Protein AF-0000000068967676 (afdb_homodimer)

Structure (mmCIF, N/CA/C/O backbone):
data_AF-0000000068967676-model_v1
#
loop_
_entity.id
_entity.type
_entity.pdbx_description
1 polymer 'Uncharacterized protein'
#
loop_
_atom_site.group_PDB
_atom_site.id
_atom_site.type_symbol
_atom_site.label_atom_id
_atom_site.label_alt_id
_atom_site.label_comp_id
_atom_site.label_asym_id
_atom_site.label_entity_id
_atom_site.label_seq_id
_atom_site.pdbx_PDB_ins_code
_atom_site.Cartn_x
_atom_site.Cartn_y
_atom_site.Cartn_z
_atom_site.occupancy
_atom_site.B_iso_or_equiv
_atom_site.auth_seq_id
_atom_site.auth_comp_id
_atom_site.auth_asym_id
_atom_site.auth_atom_id
_atom_site.pdbx_PDB_model_num
ATOM 1 N N . MET A 1 1 ? -15.344 -3.594 30.984 1 29.64 1 MET A N 1
ATOM 2 C CA . MET A 1 1 ? -14.195 -3.254 30.156 1 29.64 1 MET A CA 1
ATOM 3 C C . MET A 1 1 ? -13.828 -4.414 29.234 1 29.64 1 MET A C 1
ATOM 5 O O . MET A 1 1 ? -13.422 -5.477 29.703 1 29.64 1 MET A O 1
ATOM 9 N N . CYS A 1 2 ? -14.461 -4.602 28.125 1 37.75 2 CYS A N 1
ATOM 10 C CA . CYS A 1 2 ? -14.57 -5.996 27.703 1 37.75 2 CYS A CA 1
ATOM 11 C C . CYS A 1 2 ? -13.203 -6.555 27.312 1 37.75 2 CYS A C 1
ATOM 13 O O . CYS A 1 2 ? -12.438 -5.891 26.609 1 37.75 2 CYS A O 1
ATOM 15 N N . SER A 1 3 ? -12.664 -7.406 28 1 47.31 3 SER A N 1
ATOM 16 C CA . SER A 1 3 ? -11.469 -8.25 27.969 1 47.31 3 SER A CA 1
ATOM 17 C C . SER A 1 3 ? -11.156 -8.688 26.531 1 47.31 3 SER A C 1
ATOM 19 O O . SER A 1 3 ? -9.992 -8.891 26.188 1 47.31 3 SER A O 1
ATOM 21 N N . CYS A 1 4 ? -12.195 -8.594 25.656 1 50.31 4 CYS A N 1
ATOM 22 C CA . CYS A 1 4 ? -12.031 -9.188 24.344 1 50.31 4 CYS A CA 1
ATOM 23 C C . CYS A 1 4 ? -11.305 -8.234 23.406 1 50.31 4 CYS A C 1
ATOM 25 O O . CYS A 1 4 ? -10.445 -8.664 22.625 1 50.31 4 CYS A O 1
ATOM 27 N N . CYS A 1 5 ? -11.586 -6.902 23.5 1 56 5 CYS A N 1
ATOM 28 C CA . CYS A 1 5 ? -10.938 -5.949 22.609 1 56 5 CYS A CA 1
ATOM 29 C C . CYS A 1 5 ? -9.477 -5.742 22.984 1 56 5 CYS A C 1
ATOM 31 O O . CYS A 1 5 ? -8.617 -5.609 22.125 1 56 5 CYS A O 1
ATOM 33 N N . HIS A 1 6 ? -9.195 -5.805 24.328 1 56.28 6 HIS A N 1
ATOM 34 C CA . HIS A 1 6 ? -7.82 -5.691 24.797 1 56.28 6 HIS A CA 1
ATOM 35 C C . HIS A 1 6 ? -6.988 -6.891 24.344 1 56.28 6 HIS A C 1
ATOM 37 O O . HIS A 1 6 ? -5.828 -6.738 23.969 1 56.28 6 HIS A O 1
ATOM 43 N N . GLY A 1 7 ? -7.688 -7.969 24.375 1 54.97 7 GLY A N 1
ATOM 44 C CA . GLY A 1 7 ? -7.012 -9.172 23.922 1 54.97 7 GLY A CA 1
ATOM 45 C C . GLY A 1 7 ? -6.625 -9.117 22.453 1 54.97 7 GLY A C 1
ATOM 46 O O . GLY A 1 7 ? -5.523 -9.523 22.078 1 54.97 7 GLY A O 1
ATOM 47 N N . GLN A 1 8 ? -7.406 -8.461 21.688 1 63.81 8 GLN A N 1
ATOM 48 C CA . GLN A 1 8 ? -7.145 -8.344 20.25 1 63.81 8 GLN A CA 1
ATOM 49 C C . GLN A 1 8 ? -5.957 -7.418 19.984 1 63.81 8 GLN A C 1
ATOM 51 O O . GLN A 1 8 ? -5.109 -7.719 19.141 1 63.81 8 GLN A O 1
ATOM 56 N N . LEU A 1 9 ? -5.938 -6.371 20.75 1 66.12 9 LEU A N 1
ATOM 57 C CA . LEU A 1 9 ? -4.832 -5.43 20.625 1 66.12 9 LEU A CA 1
ATOM 58 C C . LEU A 1 9 ? -3.514 -6.074 21.031 1 66.12 9 LEU A C 1
ATOM 60 O O . LEU A 1 9 ? -2.492 -5.891 20.375 1 66.12 9 LEU A O 1
ATOM 64 N N . VAL A 1 10 ? -3.582 -6.875 22.031 1 62.22 10 VAL A N 1
ATOM 65 C CA . VAL A 1 10 ? -2.389 -7.559 22.516 1 62.22 10 VAL A CA 1
ATOM 66 C C . VAL A 1 10 ? -1.908 -8.57 21.484 1 62.22 10 VAL A C 1
ATOM 68 O O . VAL A 1 10 ? -0.711 -8.656 21.188 1 62.22 10 VAL A O 1
ATOM 71 N N . VAL A 1 11 ? -2.811 -9.172 20.875 1 63.72 11 VAL A N 1
ATOM 72 C CA . VAL A 1 11 ? -2.471 -10.172 19.859 1 63.72 11 VAL A CA 1
ATOM 73 C C . VAL A 1 11 ? -1.82 -9.492 18.656 1 63.72 11 VAL A C 1
ATOM 75 O O . VAL A 1 11 ? -0.822 -9.977 18.125 1 63.72 11 VAL A O 1
ATOM 78 N N . LEU A 1 12 ? -2.324 -8.375 18.359 1 68.19 12 LEU A N 1
ATOM 79 C CA . LEU A 1 12 ? -1.783 -7.648 17.203 1 68.19 12 LEU A CA 1
ATOM 80 C C . LEU A 1 12 ? -0.404 -7.082 17.531 1 68.19 12 LEU A C 1
ATOM 82 O O . LEU A 1 12 ? 0.507 -7.152 16.703 1 68.19 12 LEU A O 1
ATOM 86 N N . LEU A 1 13 ? -0.253 -6.656 18.719 1 65.12 13 LEU A N 1
ATOM 87 C CA . LEU A 1 13 ? 1.022 -6.062 19.109 1 65.12 13 LEU A CA 1
ATOM 88 C C . LEU A 1 13 ? 2.102 -7.133 19.234 1 65.12 13 LEU A C 1
ATOM 90 O O . LEU A 1 13 ? 3.217 -6.961 18.734 1 65.12 13 LEU A O 1
ATOM 94 N N . VAL A 1 14 ? 1.706 -8.227 19.828 1 57.22 14 VAL A N 1
ATOM 95 C CA . VAL A 1 14 ? 2.645 -9.328 20 1 57.22 14 VAL A CA 1
ATOM 96 C C . VAL A 1 14 ? 2.951 -9.969 18.656 1 57.22 14 VAL A C 1
ATOM 98 O O . VAL A 1 14 ? 4.105 -10.289 18.359 1 57.22 14 VAL A O 1
ATOM 101 N N . GLY A 1 15 ? 1.917 -10.023 17.906 1 61.25 15 GLY A N 1
ATOM 102 C CA . GLY A 1 15 ? 2.104 -10.586 16.578 1 61.25 15 GLY A CA 1
ATOM 103 C C . GLY A 1 15 ? 3.023 -9.758 15.711 1 61.25 15 GLY A C 1
ATOM 104 O O . GLY A 1 15 ? 3.895 -10.297 15.023 1 61.25 15 GLY A O 1
ATOM 105 N N . CYS A 1 16 ? 2.77 -8.539 15.82 1 65.88 16 CYS A N 1
ATOM 106 C CA . CYS A 1 16 ? 3.635 -7.621 15.078 1 65.88 16 CYS A CA 1
ATOM 107 C C . CYS A 1 16 ? 5.082 -7.746 15.547 1 65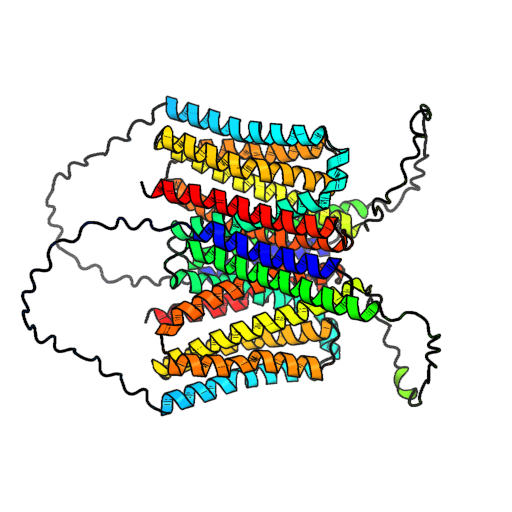.88 16 CYS A C 1
ATOM 109 O O . CYS A 1 16 ? 6 -7.754 14.727 1 65.88 16 CYS A O 1
ATOM 111 N N . ALA A 1 17 ? 5.297 -7.957 16.812 1 58.62 17 ALA A N 1
ATOM 112 C CA . ALA A 1 17 ? 6.641 -8.109 17.375 1 58.62 17 ALA A CA 1
ATOM 113 C C . ALA A 1 17 ? 7.285 -9.414 16.922 1 58.62 17 ALA A C 1
ATOM 115 O O . ALA A 1 17 ? 8.477 -9.445 16.594 1 58.62 17 ALA A O 1
ATOM 116 N N . VAL A 1 18 ? 6.535 -10.391 16.766 1 53.53 18 VAL A N 1
ATOM 117 C CA . VAL A 1 18 ? 7.023 -11.703 16.359 1 53.53 18 VAL A CA 1
ATOM 118 C C . VAL A 1 18 ? 7.426 -11.672 14.883 1 53.53 18 VAL A C 1
ATOM 120 O O . VAL A 1 18 ? 8.469 -12.203 14.508 1 53.53 18 VAL A O 1
ATOM 123 N N . VAL A 1 19 ? 6.594 -11.07 14.148 1 59.91 19 VAL A N 1
ATOM 124 C CA . VAL A 1 19 ? 6.879 -10.984 12.719 1 59.91 19 VAL A CA 1
ATOM 125 C C . VAL A 1 19 ? 8.211 -10.273 12.5 1 59.91 19 VAL A C 1
ATOM 127 O O . VAL A 1 19 ? 9.016 -10.695 11.664 1 59.91 19 VAL A O 1
ATOM 130 N N . PHE A 1 20 ? 8.461 -9.375 13.273 1 59.19 20 PHE A N 1
ATOM 131 C CA . PHE A 1 20 ? 9.68 -8.594 13.125 1 59.19 20 PHE A CA 1
ATOM 132 C C . PHE A 1 20 ? 10.875 -9.336 13.711 1 59.19 20 PHE A C 1
ATOM 134 O O . PHE A 1 20 ? 12.008 -9.172 13.25 1 59.19 20 PHE A O 1
ATOM 141 N N . GLN A 1 21 ? 10.75 -10.18 14.664 1 49.47 21 GLN A N 1
ATOM 142 C CA . GLN A 1 21 ? 11.82 -10.969 15.266 1 49.47 21 GLN A CA 1
ATOM 143 C C . GLN A 1 21 ? 12.242 -12.117 14.352 1 49.47 21 GLN A C 1
ATOM 145 O O . GLN A 1 21 ? 13.43 -12.406 14.219 1 49.47 21 GLN A O 1
ATOM 150 N N . ILE A 1 22 ? 11.352 -12.797 13.875 1 48.44 22 ILE A N 1
ATOM 151 C CA . ILE A 1 22 ? 11.633 -13.93 13 1 48.44 22 ILE A CA 1
ATOM 152 C C . ILE A 1 22 ? 12.461 -13.469 11.805 1 48.44 22 ILE A C 1
ATOM 154 O O . ILE A 1 22 ? 13.391 -14.164 11.375 1 48.44 22 ILE A O 1
ATOM 158 N N . SER A 1 23 ? 12.18 -12.383 11.281 1 48.25 23 SER A N 1
ATOM 159 C CA . SER A 1 23 ? 12.805 -11.93 10.039 1 48.25 23 SER A CA 1
ATOM 160 C C . SER A 1 23 ? 14.195 -11.352 10.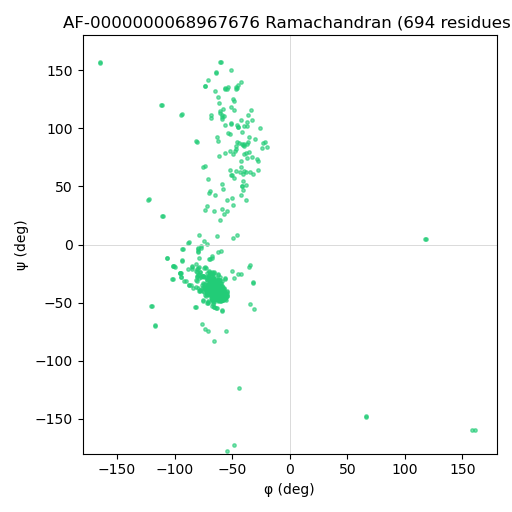297 1 48.25 23 SER A C 1
ATOM 162 O O . SER A 1 23 ? 15.023 -11.281 9.391 1 48.25 23 SER A O 1
ATOM 164 N N . GLY A 1 24 ? 14.445 -10.859 11.438 1 44.97 24 GLY A N 1
ATOM 165 C CA . GLY A 1 24 ? 15.719 -10.258 11.805 1 44.97 24 GLY A CA 1
ATOM 166 C C . GLY A 1 24 ? 16.766 -11.273 12.195 1 44.97 24 GLY A C 1
ATOM 167 O O . GLY A 1 24 ? 17.938 -10.922 12.422 1 44.97 24 GLY A O 1
ATOM 168 N N . ALA A 1 25 ? 16.438 -12.453 12.484 1 34.88 25 ALA A N 1
ATOM 169 C CA . ALA A 1 25 ? 17.469 -13.336 13.039 1 34.88 25 ALA A CA 1
ATOM 170 C C . ALA A 1 25 ? 18.438 -13.797 11.961 1 34.88 25 ALA A C 1
ATOM 172 O O . ALA A 1 25 ? 19.031 -14.875 12.062 1 34.88 25 ALA A O 1
ATOM 173 N N . SER A 1 26 ? 18.328 -13.383 10.789 1 35.59 26 SER A N 1
ATOM 174 C CA . SER A 1 26 ? 19.422 -13.891 9.977 1 35.59 26 SER A CA 1
ATOM 175 C C . SER A 1 26 ? 20.766 -13.406 10.508 1 35.59 26 SER A C 1
ATOM 177 O O . SER A 1 26 ? 21.094 -12.219 10.406 1 35.59 26 SER A O 1
ATOM 179 N N . GLN A 1 27 ? 21.203 -13.984 11.562 1 29.64 27 GLN A N 1
ATOM 180 C CA . GLN A 1 27 ? 22.516 -13.781 12.172 1 29.64 27 GLN A CA 1
ATOM 181 C C . GLN A 1 27 ? 23.641 -14 11.164 1 29.64 27 GLN A C 1
ATOM 183 O O . GLN A 1 27 ? 23.656 -15.023 10.469 1 29.64 27 GLN A O 1
ATOM 188 N N . CYS A 1 28 ? 24.172 -12.992 10.539 1 31.25 28 CYS A N 1
ATOM 189 C CA . CYS A 1 28 ? 25.5 -13.039 9.93 1 31.25 28 CYS A CA 1
ATOM 190 C C . CYS A 1 28 ? 26.484 -13.812 10.805 1 31.25 28 CYS A C 1
ATOM 192 O O . CYS A 1 28 ? 26.719 -13.438 11.953 1 31.25 28 CYS A O 1
ATOM 194 N N . HIS A 1 29 ? 26.391 -15.109 10.758 1 29.28 29 HIS A N 1
ATOM 195 C CA . HIS A 1 29 ? 27.5 -15.812 11.383 1 29.28 29 HIS A CA 1
ATOM 196 C C . HIS A 1 29 ? 28.844 -15.305 10.844 1 29.28 29 HIS A C 1
ATOM 198 O O . HIS A 1 29 ? 29.172 -15.531 9.68 1 29.28 29 HIS A O 1
ATOM 204 N N . GLY A 1 30 ? 29.188 -14.102 11.055 1 25.86 30 GLY A N 1
ATOM 205 C CA . GLY A 1 30 ? 30.531 -13.617 10.789 1 25.86 30 GLY A CA 1
ATOM 206 C C . GLY A 1 30 ? 31.609 -14.547 11.305 1 25.86 30 GLY A C 1
ATOM 207 O O . GLY A 1 30 ? 31.578 -14.961 12.469 1 25.86 30 GLY A O 1
ATOM 208 N N . HIS A 1 31 ? 32 -15.531 10.453 1 27.39 31 HIS A N 1
ATOM 209 C CA . HIS A 1 31 ? 33.188 -16.344 10.688 1 27.39 31 HIS A CA 1
ATOM 210 C C . HIS A 1 31 ? 34.344 -15.508 11.242 1 27.39 31 HIS A C 1
ATOM 212 O O . HIS A 1 31 ? 34.656 -14.445 10.703 1 27.39 31 HIS A O 1
ATOM 218 N N . HIS A 1 32 ? 34.5 -15.656 12.531 1 25.17 32 HIS A N 1
ATOM 219 C CA . HIS A 1 32 ? 35.594 -15.109 13.336 1 25.17 32 HIS A CA 1
ATOM 220 C C . HIS A 1 32 ? 36.938 -15.609 12.844 1 25.17 32 HIS A C 1
ATOM 222 O O . HIS A 1 32 ? 37.281 -16.781 12.992 1 25.17 32 HIS A O 1
ATOM 228 N N . GLY A 1 33 ? 37.281 -15.484 11.484 1 21.83 33 GLY A N 1
ATOM 229 C CA . GLY A 1 33 ? 38.625 -15.891 11.078 1 21.83 33 GLY A CA 1
ATOM 230 C C . GLY A 1 33 ? 39.719 -15.391 12.023 1 21.83 33 GLY A C 1
ATOM 231 O O . GLY A 1 33 ? 39.5 -14.398 12.727 1 21.83 33 GLY A O 1
ATOM 232 N N . HIS A 1 34 ? 40.625 -16.312 12.273 1 24.91 34 HIS A N 1
ATOM 233 C CA . HIS A 1 34 ? 41.781 -16.453 13.141 1 24.91 34 HIS A CA 1
ATOM 234 C C . HIS A 1 34 ? 42.75 -15.289 12.938 1 24.91 34 HIS A C 1
ATOM 236 O O . HIS A 1 34 ? 42.781 -14.68 11.867 1 24.91 34 HIS A O 1
ATOM 242 N N . GLY A 1 35 ? 43.25 -14.75 14.094 1 21.53 35 GLY A N 1
ATOM 243 C CA . GLY A 1 35 ? 44 -13.641 14.664 1 21.53 35 GLY A CA 1
ATOM 244 C C . GLY A 1 35 ? 45.438 -13.586 14.195 1 21.53 35 GLY A C 1
ATOM 245 O O . GLY A 1 35 ? 46.25 -14.375 14.633 1 21.53 35 GLY A O 1
ATOM 246 N N . CYS A 1 36 ? 45.656 -13.836 12.797 1 22.09 36 CYS A N 1
ATOM 247 C CA . CYS A 1 36 ? 47.094 -13.891 12.547 1 22.09 36 CYS A CA 1
ATOM 248 C C . CYS A 1 36 ? 47.812 -12.688 13.172 1 22.09 36 CYS A C 1
ATOM 250 O O . CYS A 1 36 ? 47.219 -11.617 13.312 1 22.09 36 CYS A O 1
ATOM 252 N N . GLY A 1 37 ? 48.781 -13.023 13.977 1 22.28 37 GLY A N 1
ATOM 253 C CA . GLY A 1 37 ? 49.688 -12.336 14.906 1 22.28 37 GLY A CA 1
ATOM 254 C C . GLY A 1 37 ? 50.5 -11.258 14.242 1 22.28 37 GLY A C 1
ATOM 255 O O . GLY A 1 37 ? 51.719 -11.195 14.438 1 22.28 37 GLY A O 1
ATOM 256 N N . GLY A 1 38 ? 49.938 -10.695 13.133 1 20.38 38 GLY A N 1
ATOM 257 C CA . GLY A 1 38 ? 50.969 -9.914 12.453 1 20.38 38 GLY A CA 1
ATOM 258 C C . GLY A 1 38 ? 51.625 -8.891 13.352 1 20.38 38 GLY A C 1
ATOM 259 O O . GLY A 1 38 ? 51.062 -8.508 14.383 1 20.38 38 GLY A O 1
ATOM 260 N N . HIS A 1 39 ? 53 -8.938 13.203 1 25.23 39 HIS A N 1
ATOM 261 C CA . HIS A 1 39 ? 54.094 -8.18 13.773 1 25.23 39 HIS A CA 1
ATOM 262 C C . HIS A 1 39 ? 53.844 -6.676 13.688 1 25.23 39 HIS A C 1
ATOM 264 O O . HIS A 1 39 ? 53.219 -6.203 12.734 1 25.23 39 HIS A O 1
ATOM 270 N N . GLY A 1 40 ? 53.719 -6.07 14.859 1 21.62 40 GLY A N 1
ATOM 271 C CA . GLY A 1 40 ? 53.312 -4.777 15.398 1 21.62 40 GLY A CA 1
ATOM 272 C C . GLY A 1 40 ? 54.188 -3.635 14.875 1 21.62 40 GLY A C 1
ATOM 273 O O . GLY A 1 40 ? 54.094 -2.51 15.375 1 21.62 40 GLY A O 1
ATOM 274 N N . GLY A 1 41 ? 54.906 -3.887 13.633 1 23.62 41 GLY A N 1
ATOM 275 C CA . GLY A 1 41 ? 55.844 -2.787 13.633 1 23.62 41 GLY A CA 1
ATOM 276 C C . GLY A 1 41 ? 55.188 -1.424 13.672 1 23.62 41 GLY A C 1
ATOM 277 O O . GLY A 1 41 ? 54.094 -1.242 13.125 1 23.62 41 GLY A O 1
ATOM 278 N N . HIS A 1 42 ? 55.375 -0.78 14.766 1 24.39 42 HIS A N 1
ATOM 279 C CA . HIS A 1 42 ? 54.844 0.469 15.32 1 24.39 42 HIS A CA 1
ATOM 280 C C . HIS A 1 42 ? 55.156 1.645 14.391 1 24.39 42 HIS A C 1
ATOM 282 O O . HIS A 1 42 ? 54.969 2.803 14.781 1 24.39 42 HIS A O 1
ATOM 288 N N . ASP A 1 43 ? 55.25 1.412 13.023 1 24.78 43 ASP A N 1
ATOM 289 C CA . ASP A 1 43 ? 55.75 2.691 12.539 1 24.78 43 ASP A CA 1
ATOM 290 C C . ASP A 1 43 ? 54.781 3.828 12.859 1 24.78 43 ASP A C 1
ATOM 292 O O . ASP A 1 43 ? 53.562 3.652 12.789 1 24.78 43 ASP A O 1
ATOM 296 N N . HIS A 1 44 ? 55.25 4.688 13.734 1 25.73 44 HIS A N 1
ATOM 297 C CA . HIS A 1 44 ? 54.656 5.918 14.273 1 25.73 44 HIS A CA 1
ATOM 298 C C . HIS A 1 44 ? 54.25 6.863 13.156 1 25.73 44 HIS A C 1
ATOM 300 O O . HIS A 1 44 ? 55.094 7.566 12.586 1 25.73 44 HIS A O 1
ATOM 306 N N . SER A 1 45 ? 53.719 6.34 12.023 1 26.66 45 SER A N 1
ATOM 307 C CA . SER A 1 45 ? 53.469 7.484 11.148 1 26.66 45 SER A CA 1
ATOM 308 C C . SER A 1 45 ? 52.531 8.484 11.805 1 26.66 45 SER A C 1
ATOM 310 O O . SER A 1 45 ? 51.562 8.094 12.461 1 26.66 45 SER A O 1
ATOM 312 N N . HIS A 1 46 ? 53.094 9.609 12.195 1 28.58 46 HIS A N 1
ATOM 313 C CA . HIS A 1 46 ? 52.406 10.812 12.656 1 28.58 46 HIS A CA 1
ATOM 314 C C . HIS A 1 46 ? 51.25 11.172 11.734 1 28.58 46 HIS A C 1
ATOM 316 O O . HIS A 1 46 ? 51.469 11.484 10.555 1 28.58 46 HIS A O 1
ATOM 322 N N . GLY A 1 47 ? 50.281 10.273 11.68 1 28.27 47 GLY A N 1
ATOM 323 C CA . GLY A 1 47 ? 49.094 10.68 10.922 1 28.27 47 GLY A CA 1
ATOM 324 C C . GLY A 1 47 ? 48.531 12.023 11.359 1 28.27 47 GLY A C 1
ATOM 325 O O . GLY A 1 47 ? 48.188 12.203 12.523 1 28.27 47 GLY A O 1
ATOM 326 N N . HIS A 1 48 ? 49.188 13.078 10.844 1 31.39 48 HIS A N 1
ATOM 327 C CA . HIS A 1 48 ? 48.531 14.375 11.008 1 31.39 48 HIS A CA 1
ATOM 328 C C . HIS A 1 48 ? 47.031 14.266 10.766 1 31.39 48 HIS A C 1
ATOM 330 O O . HIS A 1 48 ? 46.594 13.75 9.727 1 31.39 48 HIS A O 1
ATOM 336 N N . ASP A 1 49 ? 46.344 13.922 11.82 1 32.28 49 ASP A N 1
ATOM 337 C CA . ASP A 1 49 ? 44.906 14.031 11.875 1 32.28 49 ASP A CA 1
ATOM 338 C C . ASP A 1 49 ? 44.406 15.352 11.281 1 32.28 49 ASP A C 1
ATOM 340 O O . ASP A 1 49 ? 44.75 16.422 11.797 1 32.28 49 ASP A O 1
ATOM 344 N N . HIS A 1 50 ? 44.656 15.539 10.023 1 33.81 50 HIS A N 1
ATOM 345 C CA . HIS A 1 50 ? 43.906 16.672 9.531 1 33.81 50 HIS A CA 1
ATOM 346 C C . HIS A 1 50 ? 42.469 16.656 10.07 1 33.81 50 HIS A C 1
ATOM 348 O O . HIS A 1 50 ? 41.656 15.82 9.672 1 33.81 50 HIS A O 1
ATOM 354 N N . VAL A 1 51 ? 42.312 16.938 11.336 1 34.5 51 VAL A N 1
ATOM 355 C CA . VAL A 1 51 ? 41 17.297 11.844 1 34.5 51 VAL A CA 1
ATOM 356 C C . VAL A 1 51 ? 40.312 18.203 10.828 1 34.5 51 VAL A C 1
ATOM 358 O O . VAL A 1 51 ? 40.812 19.266 10.461 1 34.5 51 VAL A O 1
ATOM 361 N N . VAL A 1 52 ? 39.688 17.672 9.906 1 36.72 52 VAL A N 1
ATOM 362 C CA . VAL A 1 52 ? 38.75 18.5 9.164 1 36.72 52 VAL A CA 1
ATOM 363 C C . VAL A 1 52 ? 38.094 19.484 10.117 1 36.72 52 VAL A C 1
ATOM 365 O O . VAL A 1 52 ? 37.531 19.094 11.148 1 36.72 52 VAL A O 1
ATOM 368 N N . PRO A 1 53 ? 38.562 20.641 10.297 1 36.72 53 PRO A N 1
ATOM 369 C CA . PRO A 1 53 ? 37.875 21.594 11.18 1 36.72 53 PRO A CA 1
ATOM 370 C C . PRO A 1 53 ? 36.375 21.406 11.156 1 36.72 53 PRO A C 1
ATOM 372 O O . PRO A 1 53 ? 35.812 21.062 10.117 1 36.72 53 PRO A O 1
ATOM 375 N N . GLU A 1 54 ? 35.75 20.875 12.188 1 40.88 54 GLU A N 1
ATOM 376 C CA . GLU A 1 54 ? 34.312 21.062 12.344 1 40.88 54 GLU A CA 1
ATOM 377 C C . GLU A 1 54 ? 33.875 22.359 11.695 1 40.88 54 GLU A C 1
ATOM 379 O O . GLU A 1 54 ? 34.281 23.453 12.117 1 40.88 54 GLU A O 1
ATOM 384 N N . LYS A 1 55 ? 33.844 22.484 10.484 1 44.38 55 LYS A N 1
ATOM 385 C CA . LYS A 1 55 ? 33.312 23.703 9.898 1 44.38 55 LYS A CA 1
ATOM 386 C C . LYS A 1 55 ? 32.344 24.391 10.859 1 44.38 55 LYS A C 1
ATOM 388 O O . LYS A 1 55 ? 31.359 23.797 11.289 1 44.38 55 LYS A O 1
ATOM 393 N N . GLN A 1 56 ? 32.688 25.156 11.789 1 49.53 56 GLN A N 1
ATOM 394 C CA . GLN A 1 56 ? 31.938 26.016 12.688 1 49.53 56 GLN A CA 1
ATOM 395 C C . GLN A 1 56 ? 30.562 26.359 12.102 1 49.53 56 GLN A C 1
ATOM 397 O O . GLN A 1 56 ? 30.484 27 11.047 1 49.53 56 GLN A O 1
ATOM 402 N N . GLN A 1 57 ? 29.5 25.594 12.312 1 63.03 57 GLN A N 1
ATOM 403 C CA . GLN A 1 57 ? 28.141 25.891 11.883 1 63.03 57 GLN A CA 1
ATOM 404 C C . GLN A 1 57 ? 27.766 27.34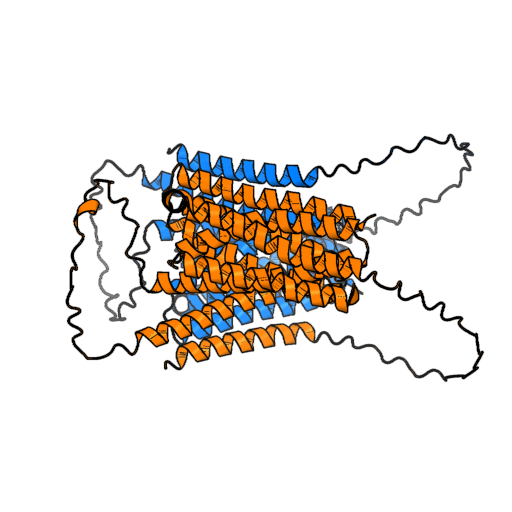4 12.18 1 63.03 57 GLN A C 1
ATOM 406 O O . GLN A 1 57 ? 27.906 27.797 13.312 1 63.03 57 GLN A O 1
ATOM 411 N N . ASP A 1 58 ? 27.797 28.219 11.234 1 78.38 58 ASP A N 1
ATOM 412 C CA . ASP A 1 58 ? 27.375 29.609 11.273 1 78.38 58 ASP A CA 1
ATOM 413 C C . ASP A 1 58 ? 26.047 29.75 12.023 1 78.38 58 ASP A C 1
ATOM 415 O O . ASP A 1 58 ? 25.047 29.141 11.648 1 78.38 58 ASP A O 1
ATOM 419 N N . PRO A 1 59 ? 26.062 30.312 13.273 1 87.19 59 PRO A N 1
ATOM 420 C CA . PRO A 1 59 ? 24.844 30.516 14.062 1 87.19 59 PRO A CA 1
ATOM 421 C C . PRO A 1 59 ? 23.703 31.109 13.234 1 87.19 59 PRO A C 1
ATOM 423 O O . PRO A 1 59 ? 22.531 30.859 13.523 1 87.19 59 PRO A O 1
ATOM 426 N N . LEU A 1 60 ? 24.062 31.766 12.258 1 91.56 60 LEU A N 1
ATOM 427 C CA . LEU A 1 60 ? 23.047 32.344 11.391 1 91.56 60 LEU A CA 1
ATOM 428 C C . LEU A 1 60 ? 22.281 31.281 10.633 1 91.56 60 LEU A C 1
ATOM 430 O O . LEU A 1 60 ? 21.078 31.391 10.422 1 91.56 60 LEU A O 1
ATOM 434 N N . LEU A 1 61 ? 22.922 30.266 10.266 1 93.81 61 LEU A N 1
ATOM 435 C CA . LEU A 1 61 ? 22.266 29.188 9.547 1 93.81 61 LEU A CA 1
ATOM 436 C C . LEU A 1 61 ? 21.281 28.438 10.453 1 93.81 61 LEU A C 1
ATOM 438 O O . LEU A 1 61 ? 20.219 28.016 10.008 1 93.81 61 LEU A O 1
ATOM 442 N N . LYS A 1 62 ? 21.625 28.344 11.711 1 94.38 62 LYS A N 1
ATOM 443 C CA . LYS A 1 62 ? 20.719 27.734 12.68 1 94.38 62 LYS A CA 1
ATOM 444 C C . LYS A 1 62 ? 19.438 28.562 12.828 1 94.38 62 LYS A C 1
ATOM 446 O O . LYS A 1 62 ? 18.344 28 12.891 1 94.38 62 LYS A O 1
ATOM 451 N N . LEU A 1 63 ? 19.656 29.797 12.859 1 94.44 63 LEU A N 1
ATOM 452 C CA . LEU A 1 63 ? 18.516 30.703 12.961 1 94.44 63 LEU A CA 1
ATOM 453 C C . LEU A 1 63 ? 17.625 30.594 11.727 1 94.44 63 LEU A C 1
ATOM 455 O O . LEU A 1 63 ? 16.391 30.562 11.844 1 94.44 63 LEU A O 1
ATOM 459 N N . TYR A 1 64 ? 18.188 30.531 10.586 1 95.31 64 TYR A N 1
ATOM 460 C CA . TYR A 1 64 ? 17.422 30.406 9.352 1 95.31 64 TYR A CA 1
ATOM 461 C C . TYR A 1 64 ? 16.656 29.094 9.328 1 95.31 64 TYR A C 1
ATOM 463 O O . TYR A 1 64 ? 15.523 29.031 8.828 1 95.31 64 TYR A O 1
ATOM 471 N N . ALA A 1 65 ? 17.25 28.094 9.828 1 96.56 65 ALA A N 1
ATOM 472 C CA . ALA A 1 65 ? 16.578 26.797 9.891 1 96.56 65 ALA A CA 1
ATOM 473 C C . ALA A 1 65 ? 15.344 26.859 10.781 1 96.56 65 ALA A C 1
ATOM 475 O O . ALA A 1 65 ? 14.289 26.312 10.422 1 96.56 65 ALA A O 1
ATOM 476 N N . ILE A 1 66 ? 15.5 27.516 11.852 1 96.31 66 ILE A N 1
ATOM 477 C CA . ILE A 1 66 ? 14.391 27.641 12.789 1 96.31 66 ILE A CA 1
ATOM 478 C C . ILE A 1 66 ? 13.289 28.484 12.18 1 96.31 66 ILE A C 1
ATOM 480 O O . ILE A 1 66 ? 12.102 28.172 12.297 1 96.31 66 ILE A O 1
ATOM 484 N N . ILE A 1 67 ? 13.602 29.516 11.555 1 95.56 67 ILE A N 1
ATOM 485 C CA . ILE A 1 67 ? 12.625 30.375 10.883 1 95.56 67 ILE A CA 1
ATOM 486 C C . ILE A 1 67 ? 11.891 29.562 9.812 1 95.56 67 ILE A C 1
ATOM 488 O O . ILE A 1 67 ? 10.664 29.656 9.695 1 95.56 67 ILE A O 1
ATOM 492 N N . ALA A 1 68 ? 12.625 28.812 9.078 1 95.88 68 ALA A N 1
ATOM 493 C CA . ALA A 1 68 ? 12.023 27.953 8.062 1 95.88 68 ALA A CA 1
ATOM 494 C C . ALA A 1 68 ? 11.047 26.969 8.688 1 95.88 68 ALA A C 1
ATOM 496 O O . ALA A 1 68 ? 9.969 26.719 8.148 1 95.88 68 ALA A O 1
ATOM 497 N N . ALA A 1 69 ? 11.453 26.406 9.789 1 95.81 69 ALA A N 1
ATOM 498 C CA . ALA A 1 69 ? 10.625 25.438 10.492 1 95.81 69 ALA A CA 1
ATOM 499 C C . ALA A 1 69 ? 9.297 26.062 10.922 1 95.81 69 ALA A C 1
ATOM 501 O O . ALA A 1 69 ? 8.266 25.375 10.945 1 95.81 69 ALA A O 1
ATOM 502 N N . ILE A 1 70 ? 9.352 27.281 11.227 1 94.06 70 ILE A N 1
ATOM 503 C CA . ILE A 1 70 ? 8.148 27.984 11.664 1 94.06 70 ILE A CA 1
ATOM 504 C C . ILE A 1 70 ? 7.32 28.391 10.453 1 94.06 70 ILE A C 1
ATOM 506 O O . ILE A 1 70 ? 6.086 28.375 10.5 1 94.06 70 ILE A O 1
ATOM 510 N N . THR A 1 71 ? 7.91 28.656 9.383 1 93.5 71 THR A N 1
ATOM 511 C CA . THR A 1 71 ? 7.25 29.125 8.172 1 93.5 71 THR A CA 1
ATOM 512 C C . THR A 1 71 ? 6.402 28.016 7.551 1 93.5 71 THR A C 1
ATOM 514 O O . THR A 1 71 ? 5.312 28.281 7.035 1 93.5 71 THR A O 1
ATOM 517 N N . VAL A 1 72 ? 6.832 26.828 7.637 1 90.69 72 VAL A N 1
ATOM 518 C CA . VAL A 1 72 ? 6.16 25.719 6.973 1 90.69 72 VAL A CA 1
ATOM 519 C C . VAL A 1 72 ? 4.766 25.531 7.559 1 90.69 72 VAL A C 1
ATOM 521 O O . VAL A 1 72 ? 3.766 25.594 6.84 1 90.69 72 VAL A O 1
ATOM 524 N N . PRO A 1 73 ? 4.637 25.375 8.844 1 91.25 73 PRO A N 1
ATOM 525 C CA . PRO A 1 73 ? 3.285 25.234 9.398 1 91.25 73 PRO A CA 1
ATOM 526 C C . PRO A 1 73 ? 2.441 26.5 9.227 1 91.25 73 PRO A C 1
ATOM 528 O O . PRO A 1 73 ? 1.221 26.406 9.07 1 91.25 73 PRO A O 1
ATOM 531 N N . LEU A 1 74 ? 3.047 27.656 9.227 1 89.75 74 LEU A N 1
ATOM 532 C CA . LEU A 1 74 ? 2.314 28.906 9.055 1 89.75 74 LEU A CA 1
ATOM 533 C C . LEU A 1 74 ? 1.682 28.984 7.672 1 89.75 74 LEU A C 1
ATOM 535 O O . LEU A 1 74 ? 0.519 29.375 7.535 1 89.75 74 LEU A O 1
ATOM 539 N N . VAL A 1 75 ? 2.414 28.594 6.664 1 86.31 75 VAL A N 1
ATOM 540 C CA . VAL A 1 75 ? 1.912 28.594 5.293 1 86.31 75 VAL A CA 1
ATOM 541 C C . VAL A 1 75 ? 0.777 27.578 5.156 1 86.31 75 VAL A C 1
ATOM 543 O O . VAL A 1 75 ? -0.259 27.875 4.559 1 86.31 75 VAL A O 1
ATOM 546 N N . SER A 1 76 ? 0.967 26.422 5.758 1 82.44 76 SER A N 1
ATOM 547 C CA . SER A 1 76 ? -0.053 25.375 5.707 1 82.44 76 SER A CA 1
ATOM 548 C C . SER A 1 76 ? -1.308 25.797 6.465 1 82.44 76 SER A C 1
ATOM 550 O O . SER A 1 76 ? -2.426 25.531 6.023 1 82.44 76 SER A O 1
ATOM 552 N N . PHE A 1 77 ? -1.022 26.5 7.52 1 84.06 77 PHE A N 1
ATOM 553 C CA . PHE A 1 77 ? -2.133 26.984 8.328 1 84.06 77 PHE A CA 1
ATOM 554 C C . PHE A 1 77 ? -2.928 28.047 7.578 1 84.06 77 PHE A C 1
ATOM 556 O O . PHE A 1 77 ? -4.16 28.062 7.633 1 84.06 77 PHE A O 1
ATOM 563 N N . LEU A 1 78 ? -2.279 28.875 6.91 1 83 78 LEU A N 1
ATOM 564 C CA . LEU A 1 78 ? -2.943 29.906 6.125 1 83 78 LEU A CA 1
ATOM 565 C C . LEU A 1 78 ? -3.811 29.297 5.035 1 83 78 LEU A C 1
ATOM 567 O O . LEU A 1 78 ? -4.934 29.75 4.797 1 83 78 LEU A O 1
ATOM 571 N N . GLY A 1 79 ? -3.354 28.219 4.395 1 78.75 79 GLY A N 1
ATOM 572 C CA . GLY A 1 79 ? -4.156 27.484 3.426 1 78.75 79 GLY A CA 1
ATOM 573 C C . 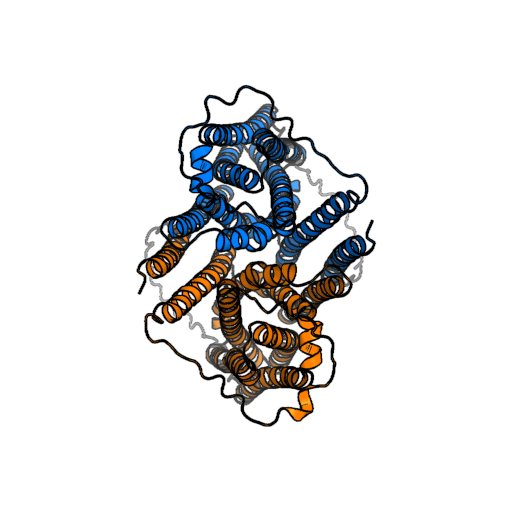GLY A 1 79 ? -5.414 26.891 4.023 1 78.75 79 GLY A C 1
ATOM 574 O O . GLY A 1 79 ? -6.484 26.938 3.408 1 78.75 79 GLY A O 1
ATOM 575 N N . MET A 1 80 ? -5.254 26.516 5.191 1 79.75 80 MET A N 1
ATOM 576 C CA . MET A 1 80 ? -6.383 25.906 5.891 1 79.75 80 MET A CA 1
ATOM 577 C C . MET A 1 80 ? -7.414 26.969 6.281 1 79.75 80 MET A C 1
ATOM 579 O O . MET A 1 80 ? -8.617 26.703 6.242 1 79.75 80 MET A O 1
ATOM 583 N N . LEU A 1 81 ? -6.941 28.094 6.648 1 78.44 81 LEU A N 1
ATOM 584 C CA . LEU A 1 81 ? -7.836 29.188 7.039 1 78.44 81 LEU A CA 1
ATOM 585 C C . LEU A 1 81 ? -8.711 29.609 5.867 1 78.44 81 LEU A C 1
ATOM 587 O O . LEU A 1 81 ? -9.867 29.984 6.059 1 78.44 81 LEU A O 1
ATOM 591 N N . VAL A 1 82 ? -8.148 29.453 4.68 1 76.25 82 VAL A N 1
ATOM 592 C CA . VAL A 1 82 ? -8.93 29.781 3.496 1 76.25 82 VAL A CA 1
ATOM 593 C C . VAL A 1 82 ? -10.117 28.828 3.375 1 76.25 82 VAL A C 1
ATOM 595 O O . VAL A 1 82 ? -11.219 29.25 3.014 1 76.25 82 VAL A O 1
ATOM 598 N N . ILE A 1 83 ? -9.938 27.672 3.811 1 72.25 83 ILE A N 1
ATOM 599 C CA . ILE A 1 83 ? -10.992 26.656 3.746 1 72.25 83 ILE A CA 1
ATOM 600 C C . ILE A 1 83 ? -12.047 26.938 4.816 1 72.25 83 ILE A C 1
ATOM 602 O O . ILE A 1 83 ? -13.234 26.719 4.605 1 72.25 83 ILE A O 1
ATOM 606 N N . LYS A 1 84 ? -11.609 27.375 5.91 1 68.31 84 LYS A N 1
ATOM 607 C CA . LYS A 1 84 ? -12.531 27.703 6.992 1 68.31 84 LYS A CA 1
ATOM 608 C C . LYS A 1 84 ? -13.578 28.719 6.531 1 68.31 84 LYS A C 1
ATOM 610 O O . LYS A 1 84 ? -14.742 28.641 6.922 1 68.31 84 LYS A O 1
ATOM 615 N N . PHE A 1 85 ? -13.18 29.5 5.633 1 67.06 85 PHE A N 1
ATOM 616 C CA . PHE A 1 85 ? -14.07 30.594 5.23 1 67.06 85 PHE A CA 1
ATOM 617 C C . PHE A 1 85 ? -14.922 30.172 4.043 1 67.06 85 PHE A C 1
ATOM 619 O O . PHE A 1 85 ? -15.836 30.891 3.643 1 67.06 85 PHE A O 1
ATOM 626 N N . THR A 1 86 ? -14.68 28.984 3.539 1 67 86 THR A N 1
ATOM 627 C CA . THR A 1 86 ? -15.477 28.484 2.426 1 67 86 THR A CA 1
ATOM 628 C C . THR A 1 86 ? -16.141 27.156 2.787 1 67 86 THR A C 1
ATOM 630 O O . THR A 1 86 ? -16.188 26.234 1.964 1 67 86 THR A O 1
ATOM 633 N N . ARG A 1 87 ? -16.578 27.016 3.973 1 65.44 87 ARG A N 1
ATOM 634 C CA . ARG A 1 87 ? -17.047 25.766 4.574 1 65.44 87 ARG A CA 1
ATOM 635 C C . ARG A 1 87 ? -18.156 25.141 3.74 1 65.44 87 ARG A C 1
ATOM 637 O O . ARG A 1 87 ? -18.156 23.922 3.525 1 65.44 87 ARG A O 1
ATOM 644 N N . SER A 1 88 ? -19.109 25.969 3.369 1 67.56 88 SER A N 1
ATOM 645 C CA . SER A 1 88 ? -20.234 25.438 2.6 1 67.56 88 SER A CA 1
ATOM 646 C C . SER A 1 88 ? -19.75 24.75 1.326 1 67.56 88 SER A C 1
ATOM 648 O O . SER A 1 88 ? -20.25 23.688 0.96 1 67.56 88 SER A O 1
ATOM 650 N N . SER A 1 89 ? -18.781 25.359 0.786 1 67.56 89 SER A N 1
ATOM 651 C CA . SER A 1 89 ? -18.234 24.797 -0.443 1 67.56 89 SER A CA 1
ATOM 652 C C . SER A 1 89 ? -17.438 23.531 -0.159 1 67.56 89 SER A C 1
ATOM 654 O O . SER A 1 89 ? -17.453 22.578 -0.942 1 67.56 89 SER A O 1
ATOM 656 N N . VAL A 1 90 ? -16.891 23.438 0.991 1 68.69 90 VAL A N 1
ATOM 657 C CA . VAL A 1 90 ? -16.047 22.312 1.366 1 68.69 90 VAL A CA 1
ATOM 658 C C . VAL A 1 90 ? -16.891 21.062 1.543 1 68.69 90 VAL A C 1
ATOM 660 O O . VAL A 1 90 ? -16.484 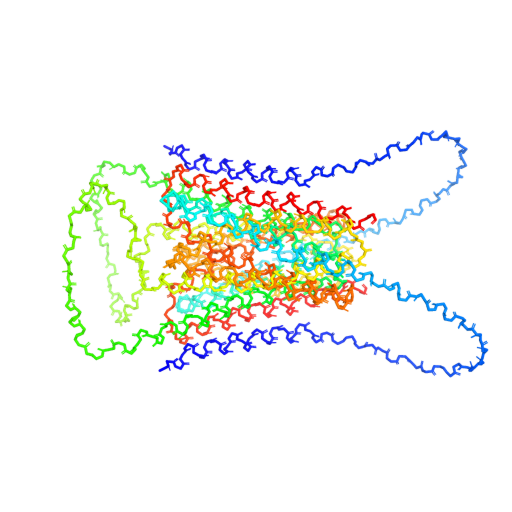19.969 1.133 1 68.69 90 VAL A O 1
ATOM 663 N N . GLN A 1 91 ? -17.984 21.234 1.99 1 73.19 91 GLN A N 1
ATOM 664 C CA . GLN A 1 91 ? -18.875 20.094 2.205 1 73.19 91 GLN A CA 1
ATOM 665 C C . GLN A 1 91 ? -19.359 19.516 0.877 1 73.19 91 GLN A C 1
ATOM 667 O O . GLN A 1 91 ? -19.5 18.297 0.734 1 73.19 91 GLN A O 1
ATOM 672 N N . LYS A 1 92 ? -19.547 20.469 -0.029 1 76.25 92 LYS A N 1
ATOM 673 C CA . LYS A 1 92 ? -20.031 20.047 -1.34 1 76.25 92 LYS A CA 1
ATOM 674 C C . LYS A 1 92 ? -18.953 19.281 -2.107 1 76.25 92 LYS A C 1
ATOM 676 O O . LYS A 1 92 ? -19.266 18.359 -2.857 1 76.25 92 LYS A O 1
ATOM 681 N N . PHE A 1 93 ? -17.719 19.625 -1.816 1 81.56 93 PHE A N 1
ATOM 682 C CA . PHE A 1 93 ? -16.641 19.047 -2.6 1 81.56 93 PHE A CA 1
ATOM 683 C C . PHE A 1 93 ? -15.812 18.078 -1.755 1 81.56 93 PHE A C 1
ATOM 685 O O . PHE A 1 93 ? -14.672 17.766 -2.1 1 81.56 93 PHE A O 1
ATOM 692 N N . GLN A 1 94 ? -16.438 17.578 -0.76 1 79.69 94 GLN A N 1
ATOM 693 C CA . GLN A 1 94 ? -15.734 16.719 0.2 1 79.69 94 GLN A CA 1
ATOM 694 C C . GLN A 1 94 ? -15.164 15.484 -0.477 1 79.69 94 GLN A C 1
ATOM 696 O O . GLN A 1 94 ? -13.992 15.148 -0.288 1 79.69 94 GLN A O 1
ATOM 701 N N . PRO A 1 95 ? -15.938 14.875 -1.356 1 83 95 PRO A N 1
ATOM 702 C CA . PRO A 1 95 ? -15.375 13.688 -1.994 1 83 95 PRO A CA 1
ATOM 703 C C . PRO A 1 95 ? -14.164 14 -2.871 1 83 95 PRO A C 1
ATOM 705 O O . PRO A 1 95 ? -13.227 13.203 -2.947 1 83 95 PRO A O 1
ATOM 708 N N . VAL A 1 96 ? -14.18 15.156 -3.426 1 86.69 96 VAL A N 1
ATOM 709 C CA . VAL A 1 96 ? -13.094 15.562 -4.316 1 86.69 96 VAL A CA 1
ATOM 710 C C . VAL A 1 96 ? -11.836 15.836 -3.5 1 86.69 96 VAL A C 1
ATOM 712 O O . VAL A 1 96 ? -10.75 15.367 -3.852 1 86.69 96 VAL A O 1
ATOM 715 N N . ILE A 1 97 ? -12.039 16.453 -2.432 1 84.75 97 ILE A N 1
ATOM 716 C CA . ILE A 1 97 ? -10.898 16.844 -1.606 1 84.75 97 ILE A CA 1
ATOM 717 C C . ILE A 1 97 ? -10.328 15.617 -0.903 1 84.75 97 ILE A C 1
ATOM 719 O O . ILE A 1 97 ? -9.102 15.469 -0.8 1 84.75 97 ILE A O 1
ATOM 723 N N . VAL A 1 98 ? -11.164 14.758 -0.49 1 83.25 98 VAL A N 1
ATOM 724 C CA . VAL A 1 98 ? -10.727 13.547 0.185 1 83.25 98 VAL A CA 1
ATOM 725 C C . VAL A 1 98 ? -9.945 12.664 -0.788 1 83.25 98 VAL A C 1
ATOM 727 O O . VAL A 1 98 ? -8.891 12.125 -0.439 1 83.25 98 VAL A O 1
ATOM 730 N N . ASN A 1 99 ? -10.445 12.547 -1.973 1 89.88 99 ASN A N 1
ATOM 731 C CA . ASN A 1 99 ? -9.734 11.75 -2.967 1 89.88 99 ASN A CA 1
ATOM 732 C C . ASN A 1 99 ? -8.422 12.406 -3.377 1 89.88 99 ASN A C 1
ATOM 734 O O . ASN A 1 99 ? -7.445 11.711 -3.674 1 89.88 99 ASN A O 1
ATOM 738 N N . PHE A 1 100 ? -8.484 13.688 -3.436 1 91.81 100 PHE A N 1
ATOM 739 C CA . PHE A 1 100 ? -7.227 14.398 -3.656 1 91.81 100 PHE A CA 1
ATOM 740 C C . PHE A 1 100 ? -6.223 14.07 -2.557 1 91.81 100 PHE A C 1
ATOM 742 O O . PHE A 1 100 ? -5.055 13.789 -2.836 1 91.81 100 PHE A O 1
ATOM 749 N N . GLY A 1 101 ? -6.695 14.078 -1.338 1 89.75 101 GLY A N 1
ATOM 750 C CA . GLY A 1 101 ? -5.855 13.719 -0.208 1 89.75 101 GLY A CA 1
ATOM 751 C C . GLY A 1 101 ? -5.312 12.305 -0.296 1 89.75 101 GLY A C 1
ATOM 752 O O . GLY A 1 101 ? -4.125 12.07 -0.046 1 89.75 101 GLY A O 1
ATOM 753 N N . ALA A 1 102 ? -6.141 11.391 -0.646 1 92.5 102 ALA A N 1
ATOM 754 C CA . ALA A 1 102 ? -5.707 10.008 -0.818 1 92.5 102 ALA A CA 1
ATOM 755 C C . ALA A 1 102 ? -4.617 9.898 -1.881 1 92.5 102 ALA A C 1
ATOM 757 O O . ALA A 1 102 ? -3.625 9.188 -1.694 1 92.5 102 ALA A O 1
ATOM 758 N N . GLY A 1 103 ? -4.816 10.625 -2.949 1 94 103 GLY A N 1
ATOM 759 C CA . GLY A 1 103 ? -3.816 10.656 -4.008 1 94 103 GLY A CA 1
ATOM 760 C C . GLY A 1 103 ? -2.479 11.203 -3.551 1 94 103 GLY A C 1
ATOM 761 O O . GLY A 1 103 ? -1.429 10.648 -3.885 1 94 103 GLY A O 1
ATOM 762 N N . THR A 1 104 ? -2.588 12.227 -2.807 1 92.44 104 THR A N 1
ATOM 763 C CA . THR A 1 104 ? -1.351 12.812 -2.311 1 92.44 104 THR A CA 1
ATOM 764 C C . THR A 1 104 ? -0.629 11.852 -1.372 1 92.44 104 THR A C 1
ATOM 766 O O . THR A 1 104 ? 0.602 11.781 -1.373 1 92.44 104 THR A O 1
ATOM 769 N N . MET A 1 105 ? -1.363 11.125 -0.611 1 92.44 105 MET A N 1
ATOM 770 C CA . MET A 1 105 ? -0.767 10.195 0.336 1 92.44 105 MET A CA 1
ATOM 771 C C . MET A 1 105 ? -0.102 9.031 -0.393 1 92.44 105 MET A C 1
ATOM 773 O O . MET A 1 105 ? 1.023 8.648 -0.067 1 92.44 105 MET A O 1
ATOM 777 N N . ILE A 1 106 ? -0.74 8.531 -1.376 1 95.5 106 ILE A N 1
ATOM 778 C CA . ILE A 1 106 ? -0.186 7.438 -2.164 1 95.5 106 ILE A CA 1
ATOM 779 C C . ILE A 1 106 ? 1.037 7.926 -2.938 1 95.5 106 ILE A C 1
ATOM 781 O O . ILE A 1 106 ? 2.078 7.266 -2.949 1 95.5 106 ILE A O 1
ATOM 785 N N . GLY A 1 107 ? 0.909 9.078 -3.58 1 93.81 107 GLY A N 1
ATOM 786 C CA . GLY A 1 107 ? 2.018 9.664 -4.324 1 93.81 107 GLY A CA 1
ATOM 787 C C . GLY A 1 107 ? 3.238 9.922 -3.463 1 93.81 107 GLY A C 1
ATOM 788 O O . GLY A 1 107 ? 4.359 9.594 -3.85 1 93.81 107 GLY A O 1
ATOM 789 N N . THR A 1 108 ? 2.951 10.492 -2.332 1 90.69 108 THR A N 1
ATOM 790 C CA . THR A 1 108 ? 4.051 10.766 -1.416 1 90.69 108 THR A CA 1
ATOM 791 C C . THR A 1 108 ? 4.711 9.469 -0.953 1 90.69 108 THR A C 1
ATOM 793 O O . THR A 1 108 ? 5.934 9.398 -0.845 1 90.69 108 THR A O 1
ATOM 796 N N . SER A 1 109 ? 3.951 8.484 -0.726 1 93.88 109 SER A N 1
ATOM 797 C CA . SER A 1 109 ? 4.469 7.211 -0.239 1 93.88 109 SER A CA 1
ATOM 798 C C . SER A 1 109 ? 5.328 6.523 -1.293 1 93.88 109 SER A C 1
ATOM 800 O O . SER A 1 109 ? 6.473 6.156 -1.025 1 93.88 109 SER A O 1
ATOM 802 N N . LEU A 1 110 ? 4.844 6.453 -2.479 1 94.5 110 LEU A N 1
ATOM 803 C CA . LEU A 1 110 ? 5.449 5.586 -3.482 1 94.5 110 LEU A CA 1
ATOM 804 C C . LEU A 1 110 ? 6.441 6.363 -4.34 1 94.5 110 LEU A C 1
ATOM 806 O O . LEU A 1 110 ? 7.41 5.793 -4.852 1 94.5 110 LEU A O 1
ATOM 810 N N . LEU A 1 111 ? 6.238 7.625 -4.496 1 92.69 111 LEU A N 1
ATOM 811 C CA . LEU A 1 111 ? 7.086 8.391 -5.406 1 92.69 111 LEU A CA 1
ATOM 812 C C . LEU A 1 111 ? 8.047 9.281 -4.633 1 92.69 111 LEU A C 1
ATOM 814 O O . LEU A 1 111 ? 9.016 9.789 -5.195 1 92.69 111 LEU A O 1
ATOM 818 N N . GLY A 1 112 ? 7.809 9.383 -3.412 1 90.44 112 GLY A N 1
ATOM 819 C CA . GLY A 1 112 ? 8.664 10.211 -2.58 1 90.44 112 GLY A CA 1
ATOM 820 C C . GLY A 1 112 ? 9.391 9.422 -1.505 1 90.44 112 GLY A C 1
ATOM 821 O O . GLY A 1 112 ? 10.555 9.047 -1.682 1 90.44 112 GLY A O 1
ATOM 822 N N . PHE A 1 113 ? 8.625 8.953 -0.544 1 90.69 113 PHE A N 1
ATOM 823 C CA . PHE A 1 113 ? 9.188 8.359 0.662 1 90.69 113 PHE A CA 1
ATOM 824 C C . PHE A 1 113 ? 9.938 7.074 0.334 1 90.69 113 PHE A C 1
ATOM 826 O O . PHE A 1 113 ? 11.078 6.891 0.748 1 90.69 113 PHE A O 1
ATOM 833 N N . LEU A 1 114 ? 9.305 6.25 -0.434 1 91 114 LEU A N 1
ATOM 834 C CA . LEU A 1 114 ? 9.875 4.934 -0.7 1 91 114 LEU A CA 1
ATOM 835 C C . LEU A 1 114 ? 11.172 5.051 -1.499 1 91 114 LEU A C 1
ATOM 837 O O . LEU A 1 114 ? 12.203 4.52 -1.093 1 91 114 LEU A O 1
ATOM 841 N N . PRO A 1 115 ? 11.25 5.781 -2.586 1 88.12 115 PRO A N 1
ATOM 842 C CA . PRO A 1 115 ? 12.508 5.938 -3.322 1 88.12 115 PRO A CA 1
ATOM 843 C C . PRO A 1 115 ? 13.602 6.59 -2.482 1 88.12 115 PRO A C 1
ATOM 845 O O . PRO A 1 115 ? 14.773 6.207 -2.582 1 88.12 115 PRO A O 1
ATOM 848 N N . GLU A 1 116 ? 13.242 7.547 -1.699 1 86.31 116 GLU A N 1
ATOM 849 C CA . GLU A 1 116 ? 14.227 8.195 -0.837 1 86.31 116 GLU A CA 1
ATOM 850 C C . GLU A 1 116 ? 14.812 7.207 0.163 1 86.31 116 GLU A C 1
ATOM 852 O O . GLU A 1 116 ? 16.031 7.207 0.401 1 86.31 116 GLU A O 1
ATOM 857 N N . ALA A 1 117 ? 13.977 6.418 0.698 1 88.12 117 ALA A N 1
ATOM 858 C CA . ALA A 1 117 ? 14.445 5.395 1.628 1 88.12 117 ALA A CA 1
ATOM 859 C C . ALA A 1 117 ? 15.352 4.387 0.923 1 88.12 117 ALA A C 1
ATOM 861 O O . ALA A 1 117 ? 16.375 3.971 1.473 1 88.12 117 ALA A O 1
ATOM 862 N N . MET A 1 118 ? 15.047 4.039 -0.252 1 85.88 118 MET A N 1
ATOM 863 C CA . MET A 1 118 ? 15.805 3.043 -1.007 1 85.88 118 MET A CA 1
ATOM 864 C C . MET A 1 118 ? 17.172 3.578 -1.39 1 85.88 118 MET A C 1
ATOM 866 O O . MET A 1 118 ? 18.141 2.811 -1.502 1 85.88 118 MET A O 1
ATOM 870 N N . HIS A 1 119 ? 17.234 4.766 -1.623 1 81.94 119 HIS A N 1
ATOM 871 C CA . HIS A 1 119 ? 18.5 5.375 -2.006 1 81.94 119 HIS A CA 1
ATOM 872 C C . HIS A 1 119 ? 19.453 5.441 -0.821 1 81.94 119 HIS A C 1
ATOM 874 O O . HIS A 1 119 ? 20.672 5.301 -0.992 1 81.94 119 HIS A O 1
ATOM 880 N N . SER A 1 120 ? 18.922 5.57 0.319 1 79.12 120 SER A N 1
ATOM 881 C CA . SER A 1 120 ? 19.766 5.867 1.47 1 79.12 120 SER A CA 1
ATOM 882 C C . SER A 1 120 ? 20.031 4.617 2.297 1 79.12 120 SER A C 1
ATOM 884 O O . SER A 1 120 ? 21.047 4.535 2.996 1 79.12 120 SER A O 1
ATOM 886 N N . ILE A 1 121 ? 19.094 3.713 2.266 1 77.12 121 ILE A N 1
ATOM 887 C CA . ILE A 1 121 ? 19.234 2.516 3.09 1 77.12 121 ILE A CA 1
ATOM 888 C C . ILE A 1 121 ? 19.859 1.397 2.266 1 77.12 121 ILE A C 1
ATOM 890 O O . ILE A 1 121 ? 19.266 0.916 1.299 1 77.12 121 ILE A O 1
ATOM 894 N N . PRO A 1 122 ? 21.062 1.053 2.613 1 72.94 122 PRO A N 1
ATOM 895 C CA . PRO A 1 122 ? 21.75 0.019 1.831 1 72.94 122 PRO A CA 1
ATOM 896 C C . PRO A 1 122 ? 21.047 -1.339 1.916 1 72.94 122 PRO A C 1
ATOM 898 O O . PRO A 1 122 ? 21.078 -2.107 0.952 1 72.94 122 PRO A O 1
ATOM 901 N N . ARG A 1 123 ? 20.516 -1.646 3.041 1 77.12 123 ARG A N 1
ATOM 902 C CA . ARG A 1 123 ? 19.797 -2.914 3.201 1 77.12 123 ARG A CA 1
ATOM 903 C C . ARG A 1 123 ? 18.375 -2.822 2.664 1 77.12 123 ARG A C 1
ATOM 905 O O . ARG A 1 123 ? 17.438 -2.574 3.422 1 77.12 123 ARG A O 1
ATOM 912 N N . HIS A 1 124 ? 18.234 -3.115 1.414 1 77.06 124 HIS A N 1
ATOM 913 C CA . HIS A 1 124 ? 16.953 -2.971 0.709 1 77.06 124 HIS A CA 1
ATOM 914 C C . HIS A 1 124 ? 15.93 -3.963 1.229 1 77.06 124 HIS A C 1
ATOM 916 O O . HIS A 1 124 ? 14.727 -3.699 1.175 1 77.06 124 HIS A O 1
ATOM 922 N N . ASP A 1 125 ? 16.391 -5.051 1.774 1 78 125 ASP A N 1
ATOM 923 C CA . ASP A 1 125 ? 15.484 -6.059 2.318 1 78 125 ASP A CA 1
ATOM 924 C C . ASP A 1 125 ? 14.75 -5.527 3.549 1 78 125 ASP A C 1
ATOM 926 O O . ASP A 1 125 ? 13.625 -5.949 3.838 1 78 125 ASP A O 1
ATOM 930 N N . LEU A 1 126 ? 15.375 -4.547 4.199 1 85.31 126 LEU A N 1
ATOM 931 C CA . LEU A 1 126 ? 14.789 -4.012 5.422 1 85.31 126 LEU A CA 1
ATOM 932 C C . LEU A 1 126 ? 13.688 -3.008 5.102 1 85.31 126 LEU A C 1
ATOM 934 O O . LEU A 1 126 ? 12.805 -2.766 5.926 1 85.31 126 LEU A O 1
ATOM 938 N N . ILE A 1 127 ? 13.766 -2.463 3.975 1 89.5 127 ILE A N 1
ATOM 939 C CA . ILE A 1 127 ? 12.812 -1.424 3.604 1 89.5 127 ILE A CA 1
ATOM 940 C C . ILE A 1 127 ? 11.398 -1.998 3.602 1 89.5 127 ILE A C 1
ATOM 942 O O . ILE A 1 127 ? 10.469 -1.388 4.141 1 89.5 127 ILE A O 1
ATOM 946 N N . GLY A 1 128 ? 11.242 -3.229 3.031 1 91.75 128 GLY A N 1
ATOM 947 C CA . GLY A 1 128 ? 9.945 -3.883 3.047 1 91.75 128 GLY A CA 1
ATOM 948 C C . GLY A 1 128 ? 9.406 -4.102 4.449 1 91.75 128 GLY A C 1
ATOM 949 O O . GLY A 1 128 ? 8.211 -3.908 4.695 1 91.75 128 GLY A O 1
ATOM 950 N N . TYR A 1 129 ? 10.258 -4.418 5.352 1 90.88 129 TYR A N 1
ATOM 951 C CA . TYR A 1 129 ? 9.867 -4.648 6.738 1 90.88 129 TYR A CA 1
ATOM 952 C C . TYR A 1 129 ? 9.445 -3.348 7.41 1 90.88 129 TYR A C 1
ATOM 954 O O . TYR A 1 129 ? 8.508 -3.328 8.211 1 90.88 129 TYR A O 1
ATOM 962 N N . VAL A 1 130 ? 10.141 -2.312 7.105 1 92.62 130 VAL A N 1
ATOM 963 C CA . VAL A 1 130 ? 9.852 -1.031 7.738 1 92.62 130 VAL A CA 1
ATOM 964 C C . VAL A 1 130 ? 8.516 -0.493 7.219 1 92.62 130 VAL A C 1
ATOM 966 O O . VAL A 1 130 ? 7.707 0.029 7.988 1 92.62 130 VAL A O 1
ATOM 969 N N . VAL A 1 131 ? 8.312 -0.614 5.918 1 94.94 131 VAL A N 1
ATOM 970 C CA . VAL A 1 131 ? 7.023 -0.232 5.348 1 94.94 131 VAL A CA 1
ATOM 971 C C . VAL A 1 131 ? 5.906 -1.05 5.992 1 94.94 131 VAL A C 1
ATOM 973 O O . VAL A 1 131 ? 4.863 -0.506 6.355 1 94.94 131 VAL A O 1
ATOM 976 N N . LEU A 1 132 ? 6.156 -2.311 6.137 1 94.62 132 LEU A N 1
ATOM 977 C CA . LEU A 1 132 ? 5.203 -3.203 6.789 1 94.62 132 LEU A CA 1
ATOM 978 C C . LEU A 1 132 ? 4.922 -2.748 8.219 1 94.62 132 LEU A C 1
ATOM 980 O O . LEU A 1 132 ? 3.77 -2.748 8.656 1 94.62 132 LEU A O 1
ATOM 984 N N . ALA A 1 133 ? 5.941 -2.391 8.914 1 93.06 133 ALA A N 1
ATOM 985 C CA . ALA A 1 133 ? 5.781 -1.904 10.281 1 93.06 133 ALA A CA 1
ATOM 986 C C . ALA A 1 133 ? 4.867 -0.684 10.328 1 93.06 133 ALA A C 1
ATOM 988 O O . ALA A 1 133 ? 4.066 -0.532 11.258 1 93.06 133 ALA A O 1
ATOM 989 N N . GLY A 1 134 ? 5.023 0.184 9.359 1 94 134 GLY A N 1
ATOM 990 C CA . GLY A 1 134 ? 4.137 1.333 9.266 1 94 134 GLY A CA 1
ATOM 991 C C . GLY A 1 134 ? 2.682 0.949 9.07 1 94 134 GLY A C 1
ATOM 992 O O . GLY A 1 134 ? 1.794 1.499 9.719 1 94 134 GLY A O 1
ATOM 993 N N . ILE A 1 135 ? 2.465 -0.006 8.188 1 94.81 135 ILE A N 1
ATOM 994 C CA . ILE A 1 135 ? 1.116 -0.499 7.934 1 94.81 135 ILE A CA 1
ATOM 995 C C . ILE A 1 135 ? 0.546 -1.121 9.211 1 94.81 135 ILE A C 1
ATOM 997 O O . ILE A 1 135 ? -0.583 -0.82 9.602 1 94.81 135 ILE A O 1
ATOM 1001 N N . LEU A 1 136 ? 1.32 -1.954 9.859 1 92.38 136 LEU A N 1
ATOM 1002 C CA . LEU A 1 136 ? 0.875 -2.637 11.07 1 92.38 136 LEU A CA 1
ATOM 1003 C C . LEU A 1 136 ? 0.596 -1.637 12.188 1 92.38 136 LEU A C 1
ATOM 1005 O O . LEU A 1 136 ? -0.361 -1.801 12.945 1 92.38 136 LEU A O 1
ATOM 1009 N N . CYS A 1 137 ? 1.405 -0.643 12.25 1 91.44 137 CYS A N 1
ATOM 1010 C CA . CYS A 1 137 ? 1.184 0.394 13.25 1 91.44 137 CYS A CA 1
ATOM 1011 C C . CYS A 1 137 ? -0.157 1.085 13.031 1 91.44 137 CYS A C 1
ATOM 1013 O O . CYS A 1 137 ? -0.903 1.315 13.984 1 91.44 137 CYS A O 1
ATOM 1015 N N . ALA A 1 138 ? -0.441 1.419 11.82 1 92.06 138 ALA A N 1
ATOM 1016 C CA . ALA A 1 138 ? -1.718 2.053 11.5 1 92.06 138 ALA A CA 1
ATOM 1017 C C . ALA A 1 138 ? -2.889 1.145 11.867 1 92.06 138 ALA A C 1
ATOM 1019 O O . ALA A 1 138 ? -3.904 1.61 12.391 1 92.06 138 ALA A O 1
ATOM 1020 N N . ILE A 1 139 ? -2.734 -0.125 11.625 1 88.69 139 ILE A N 1
ATOM 1021 C CA . ILE A 1 139 ? -3.779 -1.095 11.938 1 88.69 139 ILE A CA 1
ATOM 1022 C C . ILE A 1 139 ? -3.955 -1.194 13.453 1 88.69 139 ILE A C 1
ATOM 1024 O O . ILE A 1 139 ? -5.082 -1.202 13.953 1 88.69 139 ILE A O 1
ATOM 1028 N N . VAL A 1 140 ? -2.883 -1.241 14.172 1 87.19 140 VAL A N 1
ATOM 1029 C CA . VAL A 1 140 ? -2.916 -1.323 15.625 1 87.19 140 VAL A CA 1
ATOM 1030 C C . VAL A 1 140 ? -3.572 -0.07 16.203 1 87.19 140 VAL A C 1
ATOM 1032 O O . VAL A 1 140 ? -4.387 -0.154 17.125 1 87.19 140 VAL A O 1
ATOM 1035 N N . LEU A 1 141 ? -3.217 1.072 15.625 1 87.19 141 LEU A N 1
ATOM 1036 C CA . LEU A 1 141 ? -3.811 2.326 16.078 1 87.19 141 LEU A CA 1
ATOM 1037 C C . LEU A 1 141 ? -5.316 2.332 15.836 1 87.19 141 LEU A C 1
ATOM 1039 O O . LEU A 1 141 ? -6.082 2.814 16.672 1 87.19 141 LEU A O 1
ATOM 1043 N N . GLU A 1 142 ? -5.656 1.846 14.719 1 86.62 142 GLU A N 1
ATOM 1044 C CA . GLU A 1 142 ? -7.082 1.733 14.43 1 86.62 142 GLU A CA 1
ATOM 1045 C C . GLU A 1 142 ? -7.793 0.886 15.477 1 86.62 142 GLU A C 1
ATOM 1047 O O . GLU A 1 142 ? -8.852 1.27 15.984 1 86.62 142 GLU A O 1
ATOM 1052 N N . PHE A 1 143 ? -7.234 -0.201 15.852 1 79.62 143 PHE A N 1
ATOM 1053 C CA . PHE A 1 143 ? -7.82 -1.093 16.844 1 79.62 143 PHE A CA 1
ATOM 1054 C C . PHE A 1 143 ? -7.82 -0.442 18.219 1 79.62 143 PHE A C 1
ATOM 1056 O O . PHE A 1 143 ? -8.773 -0.607 19 1 79.62 143 PHE A O 1
ATOM 1063 N N . ALA A 1 144 ? -6.82 0.204 18.5 1 81.88 144 ALA A N 1
ATOM 1064 C CA . ALA A 1 144 ? -6.719 0.883 19.797 1 81.88 144 ALA A CA 1
ATOM 1065 C C . ALA A 1 144 ? -7.824 1.923 19.953 1 81.88 144 ALA A C 1
ATOM 1067 O O . ALA A 1 144 ? -8.438 2.027 21.016 1 81.88 144 ALA A O 1
ATOM 1068 N N . ILE A 1 145 ? -8.109 2.621 18.938 1 83.38 145 ILE A N 1
ATOM 1069 C CA . ILE A 1 145 ? -9.141 3.65 18.969 1 83.38 145 ILE A CA 1
ATOM 1070 C C . ILE A 1 145 ? -10.523 2.998 19.062 1 83.38 145 ILE A C 1
ATOM 1072 O O . ILE A 1 145 ? -11.406 3.49 19.781 1 83.38 145 ILE A O 1
ATOM 1076 N N . HIS A 1 146 ? -10.688 1.908 18.391 1 78 146 HIS A N 1
ATOM 1077 C CA . HIS A 1 146 ? -11.945 1.172 18.453 1 78 146 HIS A CA 1
ATOM 1078 C C . HIS A 1 146 ? -12.203 0.648 19.859 1 78 146 HIS A C 1
ATOM 1080 O O . HIS A 1 146 ? -13.344 0.645 20.328 1 78 146 HIS A O 1
ATOM 1086 N N . SER A 1 147 ? -11.203 0.17 20.5 1 74.06 147 SER A N 1
ATOM 1087 C CA . SER A 1 147 ? -11.328 -0.404 21.844 1 74.06 147 SER A CA 1
ATOM 1088 C C . SER A 1 147 ? -11.656 0.668 22.875 1 74.06 147 SER A C 1
ATOM 1090 O O . SER A 1 147 ? -12.383 0.405 23.844 1 74.06 147 SER A O 1
ATOM 1092 N N . VAL A 1 148 ? -11.188 1.817 22.641 1 72.31 148 VAL A N 1
ATOM 1093 C CA . VAL A 1 148 ? -11.406 2.906 23.594 1 72.31 148 VAL A CA 1
ATOM 1094 C C . VAL A 1 148 ? -12.805 3.496 23.375 1 72.31 148 VAL A C 1
ATOM 1096 O O . VAL A 1 148 ? -13.469 3.893 24.344 1 72.31 148 VAL A O 1
ATOM 1099 N N . SER A 1 149 ? -13.273 3.584 22.141 1 65.06 149 SER A N 1
ATOM 1100 C CA . SER A 1 149 ? -14.57 4.168 21.828 1 65.06 149 SER A CA 1
ATOM 1101 C C . SER A 1 149 ? -15.711 3.254 22.281 1 65.06 149 SER A C 1
ATOM 1103 O O . SER A 1 149 ? -16.797 3.725 22.609 1 65.06 149 SER A O 1
ATOM 1105 N N . LYS A 1 150 ? -15.641 2.021 22.188 1 59.31 150 LYS A N 1
ATOM 1106 C CA . LYS A 1 150 ? -16.672 1.09 22.641 1 59.31 150 LYS A CA 1
ATOM 1107 C C . LYS A 1 150 ? -16.812 1.119 24.156 1 59.31 150 LYS A C 1
ATOM 1109 O O . LYS A 1 150 ? -17.906 0.904 24.688 1 59.31 150 LYS A O 1
ATOM 1114 N N . HIS A 1 151 ? -15.734 1.286 24.766 1 51.88 151 HIS A N 1
ATOM 1115 C CA . HIS A 1 151 ? -15.828 1.397 26.219 1 51.88 151 HIS A CA 1
ATOM 1116 C C . HIS A 1 151 ? -16.672 2.602 26.625 1 51.88 151 HIS A C 1
ATOM 1118 O O . HIS A 1 151 ? -17.328 2.58 27.672 1 51.88 151 HIS A O 1
ATOM 1124 N N . ASP A 1 152 ? -16.703 3.615 25.906 1 48.41 152 ASP A N 1
ATOM 1125 C CA . ASP A 1 152 ? -17.453 4.797 26.297 1 48.41 152 ASP A CA 1
ATOM 1126 C C . ASP A 1 152 ? -18.953 4.586 26.062 1 48.41 152 ASP A C 1
ATOM 1128 O O . ASP A 1 152 ? -19.781 5.121 26.797 1 48.41 152 ASP A O 1
ATOM 1132 N N . HIS A 1 153 ? -19.344 3.74 25.094 1 46.78 153 HIS A N 1
ATOM 1133 C CA . HIS A 1 153 ? -20.766 3.555 24.906 1 46.78 153 HIS A CA 1
ATOM 1134 C C . HIS A 1 153 ? -21.328 2.498 25.844 1 46.78 153 HIS A C 1
ATOM 1136 O O . HIS A 1 153 ? -22.547 2.32 25.938 1 46.78 153 HIS A O 1
ATOM 1142 N N . GLY A 1 154 ? -20.578 1.603 26.391 1 40.31 154 GLY A N 1
ATOM 1143 C CA . GLY A 1 154 ? -21.141 0.583 27.266 1 40.31 154 GLY A CA 1
ATOM 1144 C C . GLY A 1 154 ? -21.625 1.138 28.594 1 40.31 154 GLY A C 1
ATOM 1145 O O . GLY A 1 154 ? -22.312 0.445 29.344 1 40.31 154 GLY A O 1
ATOM 1146 N N . HIS A 1 155 ? -21.062 2.178 29.094 1 36.47 155 HIS A N 1
ATOM 1147 C CA . HIS A 1 155 ? -21.578 2.562 30.406 1 36.47 155 HIS A CA 1
ATOM 1148 C C . HIS A 1 155 ? -22.906 3.305 30.266 1 36.47 155 HIS A C 1
ATOM 1150 O O . HIS A 1 155 ? -23.422 3.84 31.25 1 36.47 155 HIS A O 1
ATOM 1156 N N . ALA A 1 156 ? -23.438 3.781 29.141 1 37.12 156 ALA A N 1
ATOM 1157 C CA . ALA A 1 156 ? -24.719 4.453 29.203 1 37.12 156 ALA A CA 1
ATOM 1158 C C . ALA A 1 156 ? -25.859 3.451 29.422 1 37.12 156 ALA A C 1
ATOM 1160 O O . ALA A 1 156 ? -26.688 3.25 28.547 1 37.12 156 ALA A O 1
ATOM 1161 N N . HIS A 1 157 ? -25.75 2.381 30.031 1 33.94 157 HIS A N 1
ATOM 1162 C CA . HIS A 1 157 ? -26.969 1.637 30.328 1 33.94 157 HIS A CA 1
ATOM 1163 C C . HIS A 1 157 ? -27.969 2.49 31.094 1 33.94 157 HIS A C 1
ATOM 1165 O O . HIS A 1 157 ? -29.188 2.383 30.891 1 33.94 157 HIS A O 1
ATOM 1171 N N . GLY A 1 158 ? -27.766 2.785 32.5 1 32.34 158 GLY A N 1
ATOM 1172 C CA . GLY A 1 158 ? -28.891 2.873 33.406 1 32.34 158 GLY A CA 1
ATOM 1173 C C . GLY A 1 158 ? -29.812 4.039 33.094 1 32.34 158 GLY A C 1
ATOM 1174 O O . GLY A 1 158 ? -31.047 3.906 33.156 1 32.34 158 GLY A O 1
ATOM 1175 N N . ASP A 1 159 ? -29.562 5.398 33.562 1 30.06 159 ASP A N 1
ATOM 1176 C CA . ASP A 1 159 ? -30.609 6.379 33.812 1 30.06 159 ASP A CA 1
ATOM 1177 C C . ASP A 1 159 ? -31.234 6.859 32.5 1 30.06 159 ASP A C 1
ATOM 1179 O O . ASP A 1 159 ? -30.594 6.797 31.438 1 30.06 159 ASP A O 1
ATOM 1183 N N . GLY A 1 160 ? -32.688 7.098 32.469 1 31.67 160 GLY A N 1
ATOM 1184 C CA . GLY A 1 160 ? -33.688 7.664 31.594 1 31.67 160 GLY A CA 1
ATOM 1185 C C . GLY A 1 160 ? -33.25 8.945 30.906 1 31.67 160 GLY A C 1
ATOM 1186 O O . GLY A 1 160 ? -33.125 9.984 31.547 1 31.67 160 GLY A O 1
ATOM 1187 N N . CYS A 1 161 ? -32.219 9.023 30.328 1 27.33 161 CYS A N 1
ATOM 1188 C CA . CYS A 1 161 ? -31.766 10.273 29.719 1 27.33 161 CYS A CA 1
ATOM 1189 C C . CYS A 1 161 ? -32.906 10.984 29.016 1 27.33 161 CYS A C 1
ATOM 1191 O O . CYS A 1 161 ? -33.375 10.539 27.969 1 27.33 161 CYS A O 1
ATOM 1193 N N . LYS A 1 162 ? -33.906 11.445 29.891 1 28.52 162 LYS A N 1
ATOM 1194 C CA . LYS A 1 162 ? -34.875 12.484 29.531 1 28.52 162 LYS A CA 1
ATOM 1195 C C . LYS A 1 162 ? -34.156 13.703 28.953 1 28.52 162 LYS A C 1
ATOM 1197 O O . LYS A 1 162 ? -33.656 14.547 29.703 1 28.52 162 LYS A O 1
ATOM 1202 N N . VAL A 1 163 ? -33.188 13.625 28.188 1 27.67 163 VAL A N 1
ATOM 1203 C CA . VAL A 1 163 ? -32.75 14.914 27.672 1 27.67 163 VAL A CA 1
ATOM 1204 C C . VAL A 1 163 ? -33.938 15.719 27.188 1 27.67 163 VAL A C 1
ATOM 1206 O O . VAL A 1 163 ? -34.656 15.289 26.297 1 27.67 163 VAL A O 1
ATOM 1209 N N . GLU A 1 164 ? -34.562 16.406 28.094 1 24.39 164 GLU A N 1
ATOM 1210 C CA . GLU A 1 164 ? -35.469 17.5 27.812 1 24.39 164 GLU A CA 1
ATOM 1211 C C . GLU A 1 164 ? -34.875 18.453 26.766 1 24.39 164 GLU A C 1
ATOM 1213 O O . GLU A 1 164 ? -33.75 18.922 26.922 1 24.39 164 GLU A O 1
ATOM 1218 N N . ALA A 1 165 ? -35.312 18.391 25.531 1 26.89 165 ALA A N 1
ATOM 1219 C CA . ALA A 1 165 ? -35.188 19.281 24.375 1 26.89 165 ALA A CA 1
ATOM 1220 C C . ALA A 1 165 ? -35.375 20.734 24.797 1 26.89 165 ALA A C 1
ATOM 1222 O O . ALA A 1 165 ? -36.5 21.203 24.969 1 26.89 165 ALA A O 1
ATOM 1223 N N . GLN A 1 166 ? -34.812 21.188 25.906 1 24.08 166 GLN A N 1
ATOM 1224 C CA . GLN A 1 166 ? -35.188 22.578 26.062 1 24.08 166 GLN A CA 1
ATOM 1225 C C . GLN A 1 166 ? -34.656 23.422 24.891 1 24.08 166 GLN A C 1
ATOM 1227 O O . GLN A 1 166 ? -33.438 23.531 24.703 1 24.08 166 GLN A O 1
ATOM 1232 N N . ALA A 1 167 ? -35.438 23.547 23.797 1 24.7 167 ALA A N 1
ATOM 1233 C CA . ALA A 1 167 ? -35.406 24.438 22.641 1 24.7 167 ALA A CA 1
ATOM 1234 C C . ALA A 1 167 ? -35.281 25.891 23.078 1 24.7 167 ALA A C 1
ATOM 1236 O O . ALA A 1 167 ? -36.219 26.453 23.656 1 24.7 167 ALA A O 1
ATOM 1237 N N . PRO A 1 168 ? -34.281 26.328 23.781 1 26.81 168 PRO A N 1
ATOM 1238 C CA . PRO A 1 168 ? -34.594 27.75 23.922 1 26.81 168 PRO A CA 1
ATOM 1239 C C . PRO A 1 168 ? -34.969 28.406 22.609 1 26.81 168 PRO A C 1
ATOM 1241 O O . PRO A 1 168 ? -34.781 27.828 21.531 1 26.81 168 PRO A O 1
ATOM 1244 N N . GLY A 1 169 ? -35.156 29.875 22.547 1 23.53 169 GLY A N 1
ATOM 1245 C CA . GLY A 1 169 ? -35.938 30.922 21.906 1 23.53 169 GLY A CA 1
ATOM 1246 C C . GLY A 1 169 ? -35.562 31.156 20.469 1 23.53 169 GLY A C 1
ATOM 1247 O O . GLY A 1 169 ? -36.438 31.234 19.594 1 23.53 169 GLY A O 1
ATOM 1248 N N . ASP A 1 170 ? -34.312 31.828 20.094 1 25.52 170 ASP A N 1
ATOM 1249 C CA . ASP A 1 170 ? -34.344 32.781 18.984 1 25.52 170 ASP A CA 1
ATOM 1250 C C . ASP A 1 170 ? -34.469 32.031 17.656 1 25.52 170 ASP A C 1
ATOM 1252 O O . ASP A 1 170 ? -33.531 31.391 17.203 1 25.52 170 ASP A O 1
ATOM 1256 N N . ALA A 1 171 ? -35.562 31.328 17.266 1 25.38 171 ALA A N 1
ATOM 1257 C CA . ALA A 1 171 ? -36.219 30.531 16.219 1 25.38 171 ALA A CA 1
ATOM 1258 C C . ALA A 1 171 ? -36.125 31.219 14.867 1 25.38 171 ALA A C 1
ATOM 1260 O O . ALA A 1 171 ? -36.562 30.688 13.859 1 25.38 171 ALA A O 1
ATOM 1261 N N . GLU A 1 172 ? -36.062 32.562 14.836 1 24.95 172 GLU A N 1
ATOM 1262 C CA . GLU A 1 172 ? -36.719 33.188 13.695 1 24.95 172 GLU A CA 1
ATOM 1263 C C . GLU A 1 172 ? -36 32.875 12.398 1 24.95 172 GLU A C 1
ATOM 1265 O O . GLU A 1 172 ? -36.625 32.719 11.344 1 24.95 172 GLU A O 1
ATOM 1270 N N . LEU A 1 173 ? -34.656 33.156 12.383 1 24.53 173 LEU A N 1
ATOM 1271 C CA . LEU A 1 173 ? -34.188 33.531 11.055 1 24.53 173 LEU A CA 1
ATOM 1272 C C . LEU A 1 173 ? -34.094 32.312 10.148 1 24.53 173 LEU A C 1
ATOM 1274 O O . LEU A 1 173 ? -33.719 32.406 8.984 1 24.53 173 LEU A O 1
ATOM 1278 N N . ALA A 1 174 ? -34.031 31.062 10.742 1 25.48 174 ALA A N 1
ATOM 1279 C CA . ALA A 1 174 ? -33.406 30.031 9.898 1 25.48 174 ALA A CA 1
ATOM 1280 C C . ALA A 1 174 ? -34.406 29.531 8.844 1 25.48 174 ALA A C 1
ATOM 1282 O O . ALA A 1 174 ? -34.312 28.391 8.398 1 25.48 174 ALA A O 1
ATOM 1283 N N . LYS A 1 175 ? -35.5 30.047 8.648 1 27.19 175 LYS A N 1
ATOM 1284 C CA . LYS A 1 175 ? -36.469 29.422 7.754 1 27.19 175 LYS A CA 1
ATOM 1285 C C . LYS A 1 175 ? -35.906 29.281 6.34 1 27.19 175 LYS A C 1
ATOM 1287 O O . LYS A 1 175 ? -36.656 29.047 5.391 1 27.19 175 LYS A O 1
ATOM 1292 N N . VAL A 1 176 ? -34.719 29.828 6.09 1 27.27 176 VAL A N 1
ATOM 1293 C CA . VAL A 1 176 ? -34.625 29.828 4.637 1 27.27 176 VAL A CA 1
ATOM 1294 C C . VAL A 1 176 ? -34.656 28.391 4.109 1 27.27 176 VAL A C 1
ATOM 1296 O O . VAL A 1 176 ? -34.125 27.484 4.762 1 27.27 176 VAL A O 1
ATOM 1299 N N . GLY A 1 177 ? -35.469 27.922 3.18 1 25.92 177 GLY A N 1
ATOM 1300 C CA . GLY A 1 177 ? -35.938 26.781 2.428 1 25.92 177 GLY A CA 1
ATOM 1301 C C . GLY A 1 177 ? -34.812 25.906 1.908 1 25.92 177 GLY A C 1
ATOM 1302 O O . GLY A 1 177 ? -34.781 25.562 0.725 1 25.92 177 GLY A O 1
ATOM 1303 N N . VAL A 1 178 ? -33.562 26.094 2.27 1 27.78 178 VAL A N 1
ATOM 1304 C CA . VAL A 1 178 ? -32.656 25.312 1.442 1 27.78 178 VAL A CA 1
ATOM 1305 C C . VAL A 1 178 ? -32.969 23.828 1.574 1 27.78 178 VAL A C 1
ATOM 1307 O O . VAL A 1 178 ? -33.344 23.359 2.658 1 27.78 178 VAL A O 1
ATOM 1310 N N . GLU A 1 179 ? -33.406 23.156 0.543 1 29.62 179 GLU A N 1
ATOM 1311 C CA . GLU A 1 179 ? -33.656 21.734 0.31 1 29.62 179 GLU A CA 1
ATOM 1312 C C . GLU A 1 179 ? -32.656 20.859 1.067 1 29.62 179 GLU A C 1
ATOM 1314 O O . GLU A 1 179 ? -31.484 21.203 1.174 1 29.62 179 GLU A O 1
ATOM 1319 N N . ASN A 1 180 ? -33.062 20.047 2.02 1 28.11 180 ASN A N 1
ATOM 1320 C CA . ASN A 1 180 ? -32.469 19.031 2.893 1 28.11 180 ASN A CA 1
ATOM 1321 C C . ASN A 1 180 ? -31.484 18.141 2.148 1 28.11 180 ASN A C 1
ATOM 1323 O O . ASN A 1 180 ? -31.875 17.281 1.375 1 28.11 180 ASN A O 1
ATOM 1327 N N . VAL A 1 181 ? -30.578 18.688 1.445 1 30.84 181 VAL A N 1
ATOM 1328 C CA . VAL A 1 181 ? -29.609 17.688 1.004 1 30.84 181 VAL A CA 1
ATOM 1329 C C . VAL A 1 181 ? -29.344 16.703 2.135 1 30.84 181 VAL A C 1
ATOM 1331 O O . VAL A 1 181 ? -28.953 17.094 3.234 1 30.84 181 VAL A O 1
ATOM 1334 N N . GLU A 1 182 ? -30.125 15.656 2.289 1 30.5 182 GLU A N 1
ATOM 1335 C CA . GLU A 1 182 ? -29.906 14.547 3.207 1 30.5 182 GLU A CA 1
ATOM 1336 C C . GLU A 1 182 ? -28.422 14.25 3.389 1 30.5 182 GLU A C 1
ATOM 1338 O O . GLU A 1 182 ? -27.734 13.93 2.424 1 30.5 182 GLU A O 1
ATOM 1343 N N . VAL A 1 183 ? -27.719 14.977 4.066 1 34.53 183 VAL A N 1
ATOM 1344 C CA . VAL A 1 183 ? -26.469 14.461 4.594 1 34.53 183 VAL A CA 1
ATOM 1345 C C . VAL A 1 183 ? -26.641 12.992 4.992 1 34.53 183 VAL A C 1
ATOM 1347 O O . VAL A 1 183 ? -27.562 12.656 5.738 1 34.53 183 VAL A O 1
ATOM 1350 N N . PRO A 1 184 ? -26.469 12.008 4.113 1 36.56 184 PRO A N 1
ATOM 1351 C CA . PRO A 1 184 ? -26.656 10.664 4.648 1 36.56 184 PRO A CA 1
ATOM 1352 C C . PRO A 1 184 ? -26.25 10.547 6.113 1 36.56 184 PRO A C 1
ATOM 1354 O O . PRO A 1 184 ? -25.047 10.609 6.43 1 36.56 184 PRO A O 1
ATOM 1357 N N . GLY A 1 185 ? -26.703 11.141 7.086 1 36.72 185 GLY A N 1
ATOM 1358 C CA . GLY A 1 185 ? -26.688 11.203 8.539 1 36.72 185 GLY A CA 1
ATOM 1359 C C . GLY A 1 185 ? -26.547 9.844 9.195 1 36.72 185 GLY A C 1
ATOM 1360 O O . GLY A 1 185 ? -26.25 9.75 10.383 1 36.72 185 GLY A O 1
ATOM 1361 N N . SER A 1 186 ? -27.344 8.875 8.844 1 37.66 186 SER A N 1
ATOM 1362 C CA . SER A 1 186 ? -27.422 7.734 9.75 1 37.66 186 SER A CA 1
ATOM 1363 C C . SER A 1 186 ? -26.141 6.922 9.734 1 37.66 186 SER A C 1
ATOM 1365 O O . SER A 1 186 ? -26 5.984 8.945 1 37.66 186 SER A O 1
ATOM 1367 N N . THR A 1 187 ? -25.031 7.578 9.773 1 46.09 187 THR A N 1
ATOM 1368 C CA . THR A 1 187 ? -23.828 6.785 9.969 1 46.09 187 THR A CA 1
ATOM 1369 C C . THR A 1 187 ? -23.984 5.855 11.172 1 46.09 187 THR A C 1
ATOM 1371 O O . THR A 1 187 ? -24.375 6.293 12.258 1 46.09 187 THR A O 1
ATOM 1374 N N . THR A 1 188 ? -24.188 4.625 10.945 1 50.03 188 THR A N 1
ATOM 1375 C CA . THR A 1 188 ? -24.203 3.646 12.031 1 50.03 188 THR A CA 1
ATOM 1376 C C . THR A 1 188 ? -23.016 3.857 12.977 1 50.03 188 THR A C 1
ATOM 1378 O O . THR A 1 188 ? -22 4.406 12.578 1 50.03 188 THR A O 1
ATOM 1381 N N . PRO A 1 189 ? -23.281 3.826 14.25 1 48.53 189 PRO A N 1
ATOM 1382 C CA . PRO A 1 189 ? -22.219 3.934 15.258 1 48.53 189 PRO A CA 1
ATOM 1383 C C . PRO A 1 189 ? -20.891 3.322 14.789 1 48.53 189 PRO A C 1
ATOM 1385 O O . PRO A 1 189 ? -19.828 3.848 15.094 1 48.53 189 PRO A O 1
ATOM 1388 N N . CYS A 1 190 ? -20.953 2.268 13.977 1 52.75 190 CYS A N 1
ATOM 1389 C CA . CYS A 1 190 ? -19.766 1.584 13.477 1 52.75 190 CYS A CA 1
ATOM 1390 C C . CYS A 1 190 ? -19.016 2.449 12.469 1 52.75 190 CYS A C 1
ATOM 1392 O O . CYS A 1 190 ? -17.781 2.482 12.469 1 52.75 190 CYS A O 1
ATOM 1394 N N . ASP A 1 191 ? -19.719 3.311 11.82 1 65.06 191 ASP A N 1
ATOM 1395 C CA . ASP A 1 191 ? -19.125 4.18 10.82 1 65.06 191 ASP A CA 1
ATOM 1396 C C . ASP A 1 191 ? -18.375 5.34 11.477 1 65.06 191 ASP A C 1
ATOM 1398 O O . ASP A 1 191 ? -17.312 5.738 11.008 1 65.06 191 ASP A O 1
ATOM 1402 N N . SER A 1 192 ? -18.844 5.59 12.703 1 72.62 192 SER A N 1
ATOM 1403 C CA . SER A 1 192 ? -18.234 6.727 13.391 1 72.62 192 SER A CA 1
ATOM 1404 C C . SER A 1 192 ? -16.875 6.359 13.961 1 72.62 192 SER A C 1
ATOM 1406 O O . SER A 1 192 ? -15.922 7.141 13.867 1 72.62 192 SER A O 1
ATOM 1408 N N . VAL A 1 193 ? -16.75 5.172 14.484 1 77.06 193 VAL A N 1
ATOM 1409 C CA . VAL A 1 193 ? -15.492 4.73 15.086 1 77.06 193 VAL A CA 1
ATOM 1410 C C . VAL A 1 193 ? -14.43 4.566 14 1 77.06 193 VAL A C 1
ATOM 1412 O O . VAL A 1 193 ? -13.266 4.926 14.195 1 77.06 193 VAL A O 1
ATOM 1415 N N . LYS A 1 194 ? -14.836 4.117 12.898 1 78.69 194 LYS A N 1
ATOM 1416 C CA . LYS A 1 194 ? -13.922 3.953 11.781 1 78.69 194 LYS A CA 1
ATOM 1417 C C . LYS A 1 194 ? -13.414 5.305 11.281 1 78.69 194 LYS A C 1
ATOM 1419 O O . LYS A 1 194 ? -12.227 5.449 10.977 1 78.69 194 LYS A O 1
ATOM 1424 N N . LEU A 1 195 ? -14.281 6.199 11.336 1 84.19 195 LEU A N 1
ATOM 1425 C CA . LEU A 1 195 ? -13.906 7.539 10.883 1 84.19 195 LEU A CA 1
ATOM 1426 C C . LEU A 1 195 ? -12.953 8.203 11.883 1 84.19 195 LEU A C 1
ATOM 1428 O O . LEU A 1 195 ? -11.992 8.859 11.484 1 84.19 195 LEU A O 1
ATOM 1432 N N . GLN A 1 196 ? -13.18 7.961 13.102 1 87.75 196 GLN A N 1
ATOM 1433 C CA . GLN A 1 196 ? -12.305 8.523 14.133 1 87.75 196 GLN A CA 1
ATOM 1434 C C . GLN A 1 196 ? -10.906 7.926 14.047 1 87.75 196 GLN A C 1
ATOM 1436 O O . GLN A 1 196 ? -9.906 8.633 14.211 1 87.75 196 GLN A O 1
ATOM 1441 N N . SER A 1 197 ? -10.859 6.641 13.844 1 88.44 197 SER A N 1
ATOM 1442 C CA . SER A 1 197 ? -9.57 5.98 13.719 1 88.44 197 SER A CA 1
ATOM 1443 C C . SER A 1 197 ? -8.781 6.52 12.531 1 88.44 197 SER A C 1
ATOM 1445 O O . SER A 1 197 ? -7.559 6.668 12.602 1 88.44 197 SER A O 1
ATOM 1447 N N . MET A 1 198 ? -9.406 6.793 11.523 1 89.5 198 MET A N 1
ATOM 1448 C CA . MET A 1 198 ? -8.781 7.371 10.336 1 89.5 198 MET A CA 1
ATOM 1449 C C . MET A 1 198 ? -8.164 8.727 10.648 1 89.5 198 MET A C 1
ATOM 1451 O O . MET A 1 198 ? -7.039 9.016 10.242 1 89.5 198 MET A O 1
ATOM 1455 N N . ALA A 1 199 ? -8.898 9.523 11.391 1 92 199 ALA A N 1
ATOM 1456 C CA . ALA A 1 199 ? -8.43 10.859 11.758 1 92 199 ALA A CA 1
ATOM 1457 C C . ALA A 1 199 ? -7.172 10.781 12.617 1 92 199 ALA A C 1
ATOM 1459 O O . ALA A 1 199 ? -6.184 11.469 12.344 1 92 199 ALA A O 1
ATOM 1460 N N . TRP A 1 200 ? -7.184 9.938 13.562 1 91.75 200 TRP A N 1
ATOM 1461 C CA . TRP A 1 200 ? -6.051 9.812 14.469 1 91.75 200 TRP A CA 1
ATOM 1462 C C . TRP A 1 200 ? -4.844 9.211 13.758 1 91.75 200 TRP A C 1
ATOM 1464 O O . TRP A 1 200 ? -3.705 9.609 14 1 91.75 200 TRP A O 1
ATOM 1474 N N . ASN A 1 201 ? -5.094 8.211 12.93 1 92.69 201 ASN A N 1
ATOM 1475 C CA . ASN A 1 201 ? -4.016 7.648 12.125 1 92.69 201 ASN A CA 1
ATOM 1476 C C . ASN A 1 201 ? -3.363 8.711 11.242 1 92.69 201 ASN A C 1
ATOM 1478 O O . ASN A 1 201 ? -2.137 8.781 11.156 1 92.69 201 ASN A O 1
ATOM 1482 N N . MET A 1 202 ? -4.203 9.5 10.695 1 93 202 MET A N 1
ATOM 1483 C CA . MET A 1 202 ? -3.711 10.539 9.805 1 93 202 MET A CA 1
ATOM 1484 C C . MET A 1 202 ? -2.865 11.555 10.562 1 93 202 MET A C 1
ATOM 1486 O O . MET A 1 202 ? -1.8 11.961 10.094 1 93 202 MET A O 1
ATOM 1490 N N . LEU A 1 203 ? -3.318 11.93 11.75 1 94.19 203 LEU A N 1
ATOM 1491 C CA . LEU A 1 203 ? -2.6 12.906 12.562 1 94.19 203 LEU A CA 1
ATOM 1492 C C . LEU A 1 203 ? -1.27 12.328 13.047 1 94.19 203 LEU A C 1
ATOM 1494 O O . LEU A 1 203 ? -0.262 13.039 13.086 1 94.19 203 LEU A O 1
ATOM 1498 N N . PHE A 1 204 ? -1.278 11.125 13.352 1 93.5 204 PHE A N 1
ATOM 1499 C CA . PHE A 1 204 ? -0.054 10.469 13.797 1 93.5 204 PHE A CA 1
ATOM 1500 C C . PHE A 1 204 ? 0.969 10.414 12.672 1 93.5 204 PHE A C 1
ATOM 1502 O O . PHE A 1 204 ? 2.133 10.773 12.859 1 93.5 204 PHE A O 1
ATOM 1509 N N . GLY A 1 205 ? 0.529 9.875 11.547 1 92 205 GLY A N 1
ATOM 1510 C CA . GLY A 1 205 ? 1.41 9.852 10.391 1 92 205 GLY A CA 1
ATOM 1511 C C . GLY A 1 205 ? 1.947 11.219 10.016 1 92 205 GLY A C 1
ATOM 1512 O O . GLY A 1 205 ? 3.127 11.359 9.695 1 92 205 GLY A O 1
ATOM 1513 N N . ASP A 1 206 ? 1.102 12.172 10.102 1 93.62 206 ASP A N 1
ATOM 1514 C CA . ASP A 1 206 ? 1.466 13.555 9.781 1 93.62 206 ASP A CA 1
ATOM 1515 C C . ASP A 1 206 ? 2.523 14.078 10.758 1 93.62 206 ASP A C 1
ATOM 1517 O O . ASP A 1 206 ? 3.48 14.734 10.344 1 93.62 206 ASP A O 1
ATOM 1521 N N . ALA A 1 207 ? 2.34 13.828 12.008 1 94.94 207 ALA A N 1
ATOM 1522 C CA . ALA A 1 207 ? 3.297 14.281 13.008 1 94.94 207 ALA A CA 1
ATOM 1523 C C . ALA A 1 207 ? 4.676 13.672 12.766 1 94.94 207 ALA A C 1
ATOM 1525 O O . ALA A 1 207 ? 5.688 14.383 12.82 1 94.94 207 ALA A O 1
ATOM 1526 N N . LEU A 1 208 ? 4.707 12.43 12.523 1 92.81 208 LEU A N 1
ATOM 1527 C CA . LEU A 1 208 ? 5.973 11.75 12.289 1 92.81 208 LEU A CA 1
ATOM 1528 C C . LEU A 1 208 ? 6.641 12.273 11.016 1 92.81 208 LEU A C 1
ATOM 1530 O O . LEU A 1 208 ? 7.844 12.539 11.008 1 92.81 208 LEU A O 1
ATOM 1534 N N . HIS A 1 209 ? 5.918 12.406 10.016 1 92.44 209 HIS A N 1
ATOM 1535 C CA . HIS A 1 209 ? 6.453 12.914 8.758 1 92.44 209 HIS A CA 1
ATOM 1536 C C . HIS A 1 209 ? 6.977 14.336 8.922 1 92.44 209 HIS A C 1
ATOM 1538 O O . HIS A 1 209 ? 8.023 14.688 8.367 1 92.44 209 HIS A O 1
ATOM 1544 N N . SER A 1 210 ? 6.25 15.125 9.711 1 95.38 210 SER A N 1
ATOM 1545 C CA . SER A 1 210 ? 6.68 16.5 9.961 1 95.38 210 SER A CA 1
ATOM 1546 C C . SER A 1 210 ? 8.008 16.531 10.711 1 95.38 210 SER A C 1
ATOM 1548 O O . SER A 1 210 ? 8.828 17.422 10.484 1 95.38 210 SER A O 1
ATOM 1550 N N . ILE A 1 211 ? 8.172 15.641 11.547 1 95.19 211 ILE A N 1
ATOM 1551 C CA . ILE A 1 211 ? 9.453 15.539 12.234 1 95.19 211 ILE A CA 1
ATOM 1552 C C . ILE A 1 211 ? 10.562 15.266 11.227 1 95.19 211 ILE A C 1
ATOM 1554 O O . ILE A 1 211 ? 11.617 15.898 11.266 1 95.19 211 ILE A O 1
ATOM 1558 N N . VAL A 1 212 ? 10.312 14.383 10.344 1 92.88 212 VAL A N 1
ATOM 1559 C CA . VAL A 1 212 ? 11.312 14.008 9.344 1 92.88 212 VAL A CA 1
ATOM 1560 C C . VAL A 1 212 ? 11.602 15.203 8.43 1 92.88 212 VAL A C 1
ATOM 1562 O O . VAL A 1 212 ? 12.758 15.5 8.133 1 92.88 212 VAL A O 1
ATOM 1565 N N . ASP A 1 213 ? 10.57 15.852 7.988 1 93.94 213 ASP A N 1
ATOM 1566 C CA . ASP A 1 213 ? 10.766 17.078 7.207 1 93.94 213 ASP A CA 1
ATOM 1567 C C . ASP A 1 213 ? 11.633 18.078 7.961 1 93.94 213 ASP A C 1
ATOM 1569 O O . ASP A 1 213 ? 12.492 18.734 7.367 1 93.94 213 ASP A O 1
ATOM 1573 N N . GLY A 1 214 ? 11.383 18.203 9.195 1 95.94 214 GLY A N 1
ATOM 1574 C CA . GLY A 1 214 ? 12.188 19.094 10.023 1 95.94 214 GLY A CA 1
ATOM 1575 C C . GLY A 1 214 ? 13.656 18.719 10.055 1 95.94 214 GLY A C 1
ATOM 1576 O O . GLY A 1 214 ? 14.531 19.578 9.984 1 95.94 214 GLY A O 1
ATOM 1577 N N . ILE A 1 215 ? 13.914 17.469 10.211 1 93.31 215 ILE A N 1
ATOM 1578 C CA . ILE A 1 215 ? 15.289 16.984 10.188 1 93.31 215 ILE A CA 1
ATOM 1579 C C . ILE A 1 215 ? 15.961 17.406 8.883 1 93.31 215 ILE A C 1
ATOM 1581 O O . ILE A 1 215 ? 17.094 17.891 8.891 1 93.31 215 ILE A O 1
ATOM 1585 N N . LEU A 1 216 ? 15.25 17.219 7.812 1 91.69 216 LEU A N 1
ATOM 1586 C CA . LEU A 1 216 ? 15.781 17.578 6.504 1 91.69 216 LEU A CA 1
ATOM 1587 C C . LEU A 1 216 ? 16.062 19.062 6.418 1 91.69 216 LEU A C 1
ATOM 1589 O O . LEU A 1 216 ? 17.125 19.484 5.926 1 91.69 216 LEU A O 1
ATOM 1593 N N . VAL A 1 217 ? 15.148 19.875 6.898 1 94.5 217 VAL A N 1
ATOM 1594 C CA . VAL A 1 217 ? 15.344 21.312 6.918 1 94.5 217 VAL A CA 1
ATOM 1595 C C . VAL A 1 217 ? 16.578 21.656 7.734 1 94.5 217 VAL A C 1
ATOM 1597 O O . VAL A 1 217 ? 17.453 22.406 7.273 1 94.5 217 VAL A O 1
ATOM 1600 N N . GLY A 1 218 ? 16.672 21.125 8.844 1 95.25 218 GLY A N 1
ATOM 1601 C CA . GLY A 1 218 ? 17.812 21.391 9.711 1 95.25 218 GLY A CA 1
ATOM 1602 C C . GLY A 1 218 ? 19.141 20.984 9.094 1 95.25 218 GLY A C 1
ATOM 1603 O O . GLY A 1 218 ? 20.078 21.781 9.07 1 95.25 218 GLY A O 1
ATOM 1604 N N . THR A 1 219 ? 19.203 19.781 8.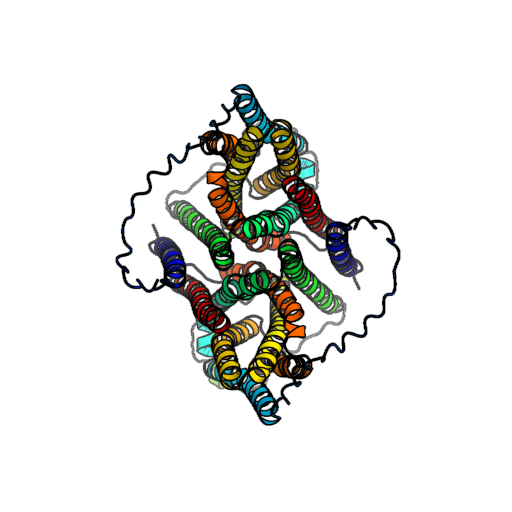578 1 92.88 219 THR A N 1
ATOM 1605 C CA . THR A 1 219 ? 20.438 19.266 8.016 1 92.88 219 THR A CA 1
ATOM 1606 C C . THR A 1 219 ? 20.844 20.031 6.766 1 92.88 219 THR A C 1
ATOM 1608 O O . THR A 1 219 ? 22.031 20.328 6.555 1 92.88 219 THR A O 1
ATOM 1611 N N . MET A 1 220 ? 19.891 20.391 5.988 1 92.62 220 MET A N 1
ATOM 1612 C CA . MET A 1 220 ? 20.188 21.078 4.73 1 92.62 220 MET A CA 1
ATOM 1613 C C . MET A 1 220 ? 20.672 22.5 4.98 1 92.62 220 MET A C 1
ATOM 1615 O O . MET A 1 220 ? 21.562 22.984 4.277 1 92.62 220 MET A O 1
ATOM 1619 N N . PHE A 1 221 ? 20.109 23.156 5.941 1 93.88 221 PHE A N 1
ATOM 1620 C CA . PHE A 1 221 ? 20.594 24.5 6.273 1 93.88 221 PHE A CA 1
ATOM 1621 C C . PHE A 1 221 ? 22 24.438 6.844 1 93.88 221 PHE A C 1
ATOM 1623 O O . PHE A 1 221 ? 22.797 25.359 6.656 1 93.88 221 PHE A O 1
ATOM 1630 N N . MET A 1 222 ? 22.359 23.344 7.48 1 92.69 222 MET A N 1
ATOM 1631 C CA . MET A 1 222 ? 23.719 23.188 8.008 1 92.69 222 MET A CA 1
ATOM 1632 C C . MET A 1 222 ? 24.719 22.938 6.879 1 92.69 222 MET A C 1
ATOM 1634 O O . MET A 1 222 ? 25.922 23.125 7.055 1 92.69 222 MET A O 1
ATOM 1638 N N . THR A 1 223 ? 24.219 22.531 5.812 1 90.5 223 THR A N 1
ATOM 1639 C CA . THR A 1 223 ? 25.062 22.359 4.633 1 90.5 223 THR A CA 1
ATOM 1640 C C . THR A 1 223 ? 25.266 23.703 3.93 1 90.5 223 THR A C 1
ATOM 1642 O O . THR A 1 223 ? 26.406 24.094 3.646 1 90.5 223 THR A O 1
ATOM 1645 N N . SER A 1 224 ? 24.203 24.406 3.586 1 92.56 224 SER A N 1
ATOM 1646 C CA . SER A 1 224 ? 24.25 25.734 2.979 1 92.56 224 SER A CA 1
ATOM 1647 C C . SER A 1 224 ? 22.891 26.422 3.035 1 92.56 224 SER A C 1
ATOM 1649 O O . SER A 1 224 ? 21.859 25.766 3.174 1 92.56 224 SER A O 1
ATOM 1651 N N . PHE A 1 225 ? 22.953 27.703 2.967 1 93.25 225 PHE A N 1
ATOM 1652 C CA . PHE A 1 225 ? 21.719 28.484 2.953 1 93.25 225 PHE A CA 1
ATOM 1653 C C . PHE A 1 225 ? 20.859 28.125 1.753 1 93.25 225 PHE A C 1
ATOM 1655 O O . PHE A 1 225 ? 19.641 27.938 1.886 1 93.25 225 PHE A O 1
ATOM 1662 N N . ALA A 1 226 ? 21.469 27.969 0.584 1 92.25 226 ALA A N 1
ATOM 1663 C CA . ALA A 1 226 ? 20.75 27.672 -0.648 1 92.25 226 ALA A CA 1
ATOM 1664 C C . ALA A 1 226 ? 20.062 26.297 -0.562 1 92.25 226 ALA A C 1
ATOM 1666 O O . ALA A 1 226 ? 18.906 26.156 -0.95 1 92.25 226 ALA A O 1
ATOM 1667 N N . SER A 1 227 ? 20.781 25.391 -0.008 1 91.44 227 SER A N 1
ATOM 1668 C CA . SER A 1 227 ? 20.203 24.047 0.112 1 91.44 227 SER A CA 1
ATOM 1669 C C . SER A 1 227 ? 19.062 24.016 1.109 1 91.44 227 SER A C 1
ATOM 1671 O O . SER A 1 227 ? 18.062 23.328 0.896 1 91.44 227 SER A O 1
ATOM 1673 N N . GLY A 1 228 ? 19.219 24.734 2.207 1 93.62 228 GLY A N 1
ATOM 1674 C CA . GLY A 1 228 ? 18.141 24.828 3.18 1 93.62 228 GLY A CA 1
ATOM 1675 C C . GLY A 1 228 ? 16.875 25.469 2.615 1 93.62 228 GLY A C 1
ATOM 1676 O O . GLY A 1 228 ? 15.773 25 2.852 1 93.62 228 GLY A O 1
ATOM 1677 N N . CYS A 1 229 ? 17.047 26.531 1.873 1 93.88 229 CYS A N 1
ATOM 1678 C CA . CYS A 1 229 ? 15.922 27.219 1.251 1 93.88 229 CYS A CA 1
ATOM 1679 C C . CYS A 1 229 ? 15.227 26.312 0.24 1 93.88 229 CYS A C 1
ATOM 1681 O O . CYS A 1 229 ? 14 26.297 0.163 1 93.88 229 CYS A O 1
ATOM 1683 N N . MET A 1 230 ? 15.984 25.625 -0.503 1 90.06 230 MET A N 1
ATOM 1684 C CA . MET A 1 230 ? 15.406 24.719 -1.488 1 90.06 230 MET A CA 1
ATOM 1685 C C . MET A 1 230 ? 14.609 23.625 -0.806 1 90.06 230 MET A C 1
ATOM 1687 O O . MET A 1 230 ? 13.492 23.297 -1.228 1 90.06 230 MET A O 1
ATOM 1691 N N . ALA A 1 231 ? 15.195 23.062 0.211 1 90.5 231 ALA A N 1
ATOM 1692 C CA . ALA A 1 231 ? 14.492 22.031 0.969 1 90.5 231 ALA A CA 1
ATOM 1693 C C . ALA A 1 231 ? 13.18 22.562 1.538 1 90.5 231 ALA A C 1
ATOM 1695 O O . ALA A 1 231 ? 12.148 21.906 1.471 1 90.5 231 ALA A O 1
ATOM 1696 N N . THR A 1 232 ? 13.242 23.734 2.082 1 93.38 232 THR A N 1
ATOM 1697 C CA . THR A 1 232 ? 12.055 24.359 2.66 1 93.38 232 THR A CA 1
ATOM 1698 C C . THR A 1 232 ? 10.984 24.578 1.595 1 93.38 232 THR A C 1
ATOM 1700 O O . THR A 1 232 ? 9.805 24.312 1.83 1 93.38 232 THR A O 1
ATOM 1703 N N . PHE A 1 233 ? 11.375 25 0.5 1 90.75 233 PHE A N 1
ATOM 1704 C CA . PHE A 1 233 ? 10.453 25.25 -0.6 1 90.75 233 PHE A CA 1
ATOM 1705 C C . PHE A 1 233 ? 9.742 23.984 -1.026 1 90.75 233 PHE A C 1
ATOM 1707 O O . PHE A 1 233 ? 8.523 23.953 -1.188 1 90.75 233 PHE A O 1
ATOM 1714 N N . VAL A 1 234 ? 10.469 22.922 -1.215 1 87.94 234 VAL A N 1
ATOM 1715 C CA . VAL A 1 234 ? 9.914 21.641 -1.64 1 87.94 234 VAL A CA 1
ATOM 1716 C C . VAL A 1 234 ? 8.922 21.141 -0.593 1 87.94 234 VAL A C 1
ATOM 1718 O O . VAL A 1 234 ? 7.855 20.625 -0.935 1 87.94 234 VAL A O 1
ATOM 1721 N N . ILE A 1 235 ? 9.258 21.328 0.657 1 91 235 ILE A N 1
ATOM 1722 C CA . ILE A 1 235 ? 8.414 20.859 1.755 1 91 235 ILE A CA 1
ATOM 1723 C C . ILE A 1 235 ? 7.109 21.656 1.766 1 91 235 ILE A C 1
ATOM 1725 O O . ILE A 1 235 ? 6.031 21.078 1.912 1 91 235 ILE A O 1
ATOM 1729 N N . ILE A 1 236 ? 7.227 22.938 1.567 1 90.81 236 ILE A N 1
ATOM 1730 C CA . ILE A 1 236 ? 6.027 23.766 1.529 1 90.81 236 ILE A CA 1
ATOM 1731 C C . ILE A 1 236 ? 5.137 23.344 0.366 1 90.81 236 ILE A C 1
ATOM 1733 O O . ILE A 1 236 ? 3.916 23.234 0.512 1 90.81 236 ILE A O 1
ATOM 1737 N N . MET A 1 237 ? 5.645 22.969 -0.728 1 86.31 237 MET A N 1
ATOM 1738 C CA . MET A 1 237 ? 4.91 22.609 -1.938 1 86.31 237 MET A CA 1
ATOM 1739 C C . MET A 1 237 ? 4.109 21.328 -1.731 1 86.31 237 MET A C 1
ATOM 1741 O O . MET A 1 237 ? 3.018 21.172 -2.279 1 86.31 237 MET A O 1
ATOM 1745 N N . HIS A 1 238 ? 4.664 20.453 -1.011 1 86.44 238 HIS A N 1
ATOM 1746 C CA . HIS A 1 238 ? 3.895 19.219 -0.841 1 86.44 238 HIS A CA 1
ATOM 1747 C C . HIS A 1 238 ? 3.074 19.266 0.444 1 86.44 238 HIS A C 1
ATOM 1749 O O . HIS A 1 238 ? 2.027 18.609 0.537 1 86.44 238 HIS A O 1
ATOM 1755 N N . GLU A 1 239 ? 3.451 20.031 1.404 1 89.5 239 GLU A N 1
ATOM 1756 C CA . GLU A 1 239 ? 2.742 20.094 2.68 1 89.5 239 GLU A CA 1
ATOM 1757 C C . GLU A 1 239 ? 1.439 20.891 2.547 1 89.5 239 GLU A C 1
ATOM 1759 O O . GLU A 1 239 ? 0.422 20.516 3.137 1 89.5 239 GLU A O 1
ATOM 1764 N N . LEU A 1 240 ? 1.479 21.938 1.818 1 88.56 240 LEU A N 1
ATOM 1765 C CA . LEU A 1 240 ? 0.312 22.812 1.72 1 88.56 240 LEU A CA 1
ATOM 1766 C C . LEU A 1 240 ? -0.893 22.047 1.183 1 88.56 240 LEU A C 1
ATOM 1768 O O . LEU A 1 240 ? -1.925 21.953 1.851 1 88.56 240 LEU A O 1
ATOM 1772 N N . PRO A 1 241 ? -0.792 21.438 0.032 1 86.88 241 PRO A N 1
ATOM 1773 C CA . PRO A 1 241 ? -1.938 20.672 -0.479 1 86.88 241 PRO A CA 1
ATOM 1774 C C . PRO A 1 241 ? -2.363 19.547 0.456 1 86.88 241 PRO A C 1
ATOM 1776 O O . PRO A 1 241 ? -3.559 19.281 0.61 1 86.88 241 PRO A O 1
ATOM 1779 N N . ARG A 1 242 ? -1.438 18.906 1.034 1 88.5 242 ARG A N 1
ATOM 1780 C CA . ARG A 1 242 ? -1.735 17.781 1.904 1 88.5 242 ARG A CA 1
ATOM 1781 C C . ARG A 1 242 ? -2.453 18.234 3.17 1 88.5 242 ARG A C 1
ATOM 1783 O O . ARG A 1 242 ? -3.41 17.594 3.611 1 88.5 242 ARG A O 1
ATOM 1790 N N . GLU A 1 243 ? -2.08 19.312 3.76 1 89 243 GLU A N 1
ATOM 1791 C CA . GLU A 1 243 ? -2.699 19.828 4.98 1 89 243 GLU A CA 1
ATOM 1792 C C . GLU A 1 243 ? -4.129 20.281 4.719 1 89 243 GLU A C 1
ATOM 1794 O O . GLU A 1 243 ? -5.012 20.094 5.562 1 89 243 GLU A O 1
ATOM 1799 N N . VAL A 1 244 ? -4.285 20.891 3.592 1 85.5 244 VAL A N 1
ATOM 1800 C CA . VAL A 1 244 ? -5.633 21.312 3.225 1 85.5 244 VAL A CA 1
ATOM 1801 C C . VAL A 1 244 ? -6.543 20.094 3.09 1 85.5 244 VAL A C 1
ATOM 1803 O O . VAL A 1 244 ? -7.656 20.094 3.617 1 85.5 244 VAL A O 1
ATOM 1806 N N . ALA A 1 245 ? -6.043 19.125 2.426 1 87.81 245 ALA A N 1
ATOM 1807 C CA . ALA A 1 245 ? -6.82 17.891 2.273 1 87.81 245 ALA A CA 1
ATOM 1808 C C . ALA A 1 245 ? -7.09 17.25 3.627 1 87.81 245 ALA A C 1
ATOM 1810 O O . ALA A 1 245 ? -8.195 16.781 3.885 1 87.81 245 ALA A O 1
ATOM 1811 N N . GLU A 1 246 ? -6.109 17.234 4.449 1 90.25 246 GLU A N 1
ATOM 1812 C CA . GLU A 1 246 ? -6.238 16.625 5.766 1 90.25 246 GLU A CA 1
ATOM 1813 C C . GLU A 1 246 ? -7.289 17.344 6.609 1 90.25 246 GLU A C 1
ATOM 1815 O O . GLU A 1 246 ? -8.086 16.703 7.297 1 90.25 246 GLU A O 1
ATOM 1820 N N . LEU A 1 247 ? -7.273 18.625 6.57 1 87.75 247 LEU A N 1
ATOM 1821 C CA . LEU A 1 247 ? -8.273 19.391 7.32 1 87.75 247 LEU A CA 1
ATOM 1822 C C . LEU A 1 247 ? -9.68 19.016 6.867 1 87.75 247 LEU A C 1
ATOM 1824 O O . LEU A 1 247 ? -10.57 18.828 7.699 1 87.75 247 LEU A O 1
ATOM 1828 N N . CYS A 1 248 ? -9.867 18.859 5.598 1 85.56 248 CYS A N 1
ATOM 1829 C CA . CYS A 1 248 ? -11.172 18.5 5.047 1 85.56 248 CYS A CA 1
ATOM 1830 C C . CYS A 1 248 ? -11.578 17.094 5.473 1 85.56 248 CYS A C 1
ATOM 1832 O O . CYS A 1 248 ? -12.758 16.844 5.742 1 85.56 248 CYS A O 1
ATOM 1834 N N . ILE A 1 249 ? -10.602 16.312 5.496 1 87.06 249 ILE A N 1
ATOM 1835 C CA . ILE A 1 249 ? -10.875 14.945 5.922 1 87.06 249 ILE A CA 1
ATOM 1836 C C . ILE A 1 249 ? -11.273 14.938 7.398 1 87.06 249 ILE A C 1
ATOM 1838 O O . ILE A 1 249 ? -12.211 14.227 7.789 1 87.06 249 ILE A O 1
ATOM 1842 N N . LEU A 1 250 ? -10.633 15.742 8.195 1 89.69 250 LEU A N 1
ATOM 1843 C CA . LEU A 1 250 ? -10.961 15.82 9.617 1 89.69 250 LEU A CA 1
ATOM 1844 C C . LEU A 1 250 ? -12.375 16.375 9.82 1 89.69 250 LEU A C 1
ATOM 1846 O O . LEU A 1 250 ? -13.094 15.922 10.711 1 89.69 250 LEU A O 1
ATOM 1850 N N . LEU A 1 251 ? -12.805 17.266 8.984 1 85 251 LEU A N 1
ATOM 1851 C CA . LEU A 1 251 ? -14.164 17.797 9.031 1 85 251 LEU A CA 1
ATOM 1852 C C . LEU A 1 251 ? -15.18 16.734 8.594 1 85 251 LEU A C 1
ATOM 1854 O O . LEU A 1 251 ? -16.281 16.656 9.156 1 85 251 LEU A O 1
ATOM 1858 N N . HIS A 1 252 ? -14.688 15.969 7.652 1 80.44 252 HIS A N 1
ATOM 1859 C CA . HIS A 1 252 ? -15.539 14.891 7.168 1 80.44 252 HIS A CA 1
ATOM 1860 C C . HIS A 1 252 ? -15.789 13.852 8.266 1 80.44 252 HIS A C 1
ATOM 1862 O O . HIS A 1 252 ? -16.859 13.242 8.312 1 80.44 252 HIS A O 1
ATOM 1868 N N . VAL A 1 253 ? -14.859 13.664 9.047 1 84.81 253 VAL A N 1
ATOM 1869 C CA . VAL A 1 253 ? -14.977 12.719 10.156 1 84.81 253 VAL A CA 1
ATOM 1870 C C . VAL A 1 253 ? -15.961 13.25 11.188 1 84.81 253 VAL A C 1
ATOM 1872 O O . VAL A 1 253 ? -16.547 12.477 11.953 1 84.81 253 VAL A O 1
ATOM 1875 N N . GLY A 1 254 ? -16.188 14.602 11.281 1 84.44 254 GLY A N 1
ATOM 1876 C CA . GLY A 1 254 ? -17.172 15.18 12.172 1 84.44 254 GLY A CA 1
ATOM 1877 C C . GLY A 1 254 ? -16.578 16.094 13.227 1 84.44 254 GLY A C 1
ATOM 1878 O O . GLY A 1 254 ? -17.266 16.516 14.156 1 84.44 254 GLY A O 1
ATOM 1879 N N . TRP A 1 255 ? -15.367 16.281 13.102 1 88.19 255 TRP A N 1
ATOM 1880 C CA . TRP A 1 255 ? -14.75 17.188 14.062 1 88.19 255 TRP A CA 1
ATOM 1881 C C . TRP A 1 255 ? -15.117 18.641 13.758 1 88.19 255 TRP A C 1
ATOM 1883 O O . TRP A 1 255 ? -15.18 19.047 12.594 1 88.19 255 TRP A O 1
ATOM 1893 N N . PRO A 1 256 ? -15.438 19.359 14.891 1 88.62 256 PRO A N 1
ATOM 1894 C CA . PRO A 1 256 ? -15.641 20.781 14.648 1 88.62 256 PRO A CA 1
ATOM 1895 C C . PRO A 1 256 ? -14.398 21.469 14.086 1 88.62 256 PRO A C 1
ATOM 1897 O O . PRO A 1 256 ? -13.273 21.016 14.32 1 88.62 256 PRO A O 1
ATOM 1900 N N . MET A 1 257 ? -14.555 22.578 13.414 1 86.31 257 MET A N 1
ATOM 1901 C CA . MET A 1 257 ? -13.508 23.281 12.688 1 86.31 257 MET A CA 1
ATOM 1902 C C . MET A 1 257 ? -12.352 23.656 13.617 1 86.31 257 MET A C 1
ATOM 1904 O O . MET A 1 257 ? -11.188 23.406 13.289 1 86.31 257 MET A O 1
ATOM 1908 N N . ARG A 1 258 ? -12.633 24.141 14.758 1 88.06 258 ARG A N 1
ATOM 1909 C CA . ARG A 1 258 ? -11.594 24.594 15.68 1 88.06 258 ARG A CA 1
ATOM 1910 C C . ARG A 1 258 ? -10.719 23.422 16.125 1 88.06 258 ARG A C 1
ATOM 1912 O O . ARG A 1 258 ? -9.484 23.531 16.141 1 88.06 258 ARG A O 1
ATOM 1919 N N . LYS A 1 259 ? -11.336 22.344 16.438 1 92.06 259 LYS A N 1
ATOM 1920 C CA . LYS A 1 259 ? -10.602 21.156 16.875 1 92.06 259 LYS A CA 1
ATOM 1921 C C . LYS A 1 259 ? -9.758 20.578 15.742 1 92.06 259 LYS A C 1
ATOM 1923 O O . LYS A 1 259 ? -8.609 20.188 15.945 1 92.06 259 LYS A O 1
ATOM 1928 N N . ALA A 1 260 ? -10.383 20.5 14.594 1 90.88 260 ALA A N 1
ATOM 1929 C CA . ALA A 1 260 ? -9.672 20 13.414 1 90.88 260 ALA A CA 1
ATOM 1930 C C . ALA A 1 260 ? -8.43 20.844 13.125 1 90.88 260 ALA A C 1
ATOM 1932 O O . ALA A 1 260 ? -7.352 20.297 12.891 1 90.88 260 ALA A O 1
ATOM 1933 N N . LEU A 1 261 ? -8.594 22.156 13.25 1 88.75 261 LEU A N 1
ATOM 1934 C CA . LEU A 1 261 ? -7.504 23.094 12.953 1 88.75 261 LEU A CA 1
ATOM 1935 C C . LEU A 1 261 ? -6.391 22.969 13.984 1 88.75 261 LEU A C 1
ATOM 1937 O O . LEU A 1 261 ? -5.211 22.906 13.625 1 88.75 261 LEU A O 1
ATOM 1941 N N . ILE A 1 262 ? -6.691 22.922 15.18 1 91.38 262 ILE A N 1
ATOM 1942 C CA . ILE A 1 262 ? -5.711 22.875 16.266 1 91.38 262 ILE A CA 1
ATOM 1943 C C . ILE A 1 262 ? -4.934 21.562 16.203 1 91.38 262 ILE A C 1
ATOM 1945 O O . ILE A 1 262 ? -3.707 21.562 16.344 1 91.38 262 ILE A O 1
ATOM 1949 N N . ARG A 1 263 ? -5.664 20.5 16.016 1 93.06 263 ARG A N 1
ATOM 1950 C CA . ARG A 1 263 ? -5.012 19.203 16 1 93.06 263 ARG A CA 1
ATOM 1951 C C . ARG A 1 263 ? -4.125 19.047 14.773 1 93.06 263 ARG A C 1
ATOM 1953 O O . ARG A 1 263 ? -3.029 18.484 14.867 1 93.06 263 ARG A O 1
ATOM 1960 N N . ASN A 1 264 ? -4.617 19.5 13.688 1 92.44 264 ASN A N 1
ATOM 1961 C CA . ASN A 1 264 ? -3.793 19.484 12.484 1 92.44 264 ASN A CA 1
ATOM 1962 C C . ASN A 1 264 ? -2.541 20.344 12.648 1 92.44 264 ASN A C 1
ATOM 1964 O O . ASN A 1 264 ? -1.445 19.922 12.266 1 92.44 264 ASN A O 1
ATOM 1968 N N . ALA A 1 265 ? -2.758 21.516 13.258 1 90.44 265 ALA A N 1
ATOM 1969 C CA . ALA A 1 265 ? -1.627 22.406 13.508 1 90.44 265 ALA A CA 1
ATOM 1970 C C . ALA A 1 265 ? -0.63 21.766 14.469 1 90.44 265 ALA A C 1
ATOM 1972 O O . ALA A 1 265 ? 0.584 21.875 14.281 1 90.44 265 ALA A O 1
ATOM 1973 N N . ALA A 1 266 ? -1.119 21.172 15.43 1 93.25 266 ALA A N 1
ATOM 1974 C CA . ALA A 1 266 ? -0.257 20.516 16.406 1 93.25 266 ALA A CA 1
ATOM 1975 C C . ALA A 1 266 ? 0.613 19.438 15.75 1 93.25 266 ALA A C 1
ATOM 1977 O O . ALA A 1 266 ? 1.798 19.312 16.078 1 93.25 266 ALA A O 1
ATOM 1978 N N . SER A 1 267 ? 0.015 18.656 14.883 1 94.44 267 SER A N 1
ATOM 1979 C CA . SER A 1 267 ? 0.763 17.609 14.188 1 94.44 267 SER A CA 1
ATOM 1980 C C . SER A 1 267 ? 1.85 18.219 13.297 1 94.44 267 SER A C 1
ATOM 1982 O O . SER A 1 267 ? 2.977 17.719 13.266 1 94.44 267 SER A O 1
ATOM 1984 N N . THR A 1 268 ? 1.582 19.312 12.609 1 93.94 268 THR A N 1
ATOM 1985 C CA . THR A 1 268 ? 2.527 19.922 11.688 1 93.94 268 THR A CA 1
ATOM 1986 C C . THR A 1 268 ? 3.641 20.641 12.453 1 93.94 268 THR A C 1
ATOM 1988 O O . THR A 1 268 ? 4.777 20.703 11.977 1 93.94 268 THR A O 1
ATOM 1991 N N . LEU A 1 269 ? 3.387 21.109 13.641 1 95.31 269 LEU A N 1
ATOM 1992 C CA . LEU A 1 269 ? 4.344 21.875 14.445 1 95.31 269 LEU A CA 1
ATOM 1993 C C . LEU A 1 269 ? 5.484 20.969 14.914 1 95.31 269 LEU A C 1
ATOM 1995 O O . LEU A 1 269 ? 6.527 21.469 15.352 1 95.31 269 LEU A O 1
ATOM 1999 N N . THR A 1 270 ? 5.328 19.688 14.781 1 96.56 270 THR A N 1
ATOM 2000 C CA . THR A 1 270 ? 6.395 18.781 15.172 1 96.56 270 THR A CA 1
ATOM 2001 C C . THR A 1 270 ? 7.602 18.938 14.258 1 96.56 270 THR A C 1
ATOM 2003 O O . THR A 1 270 ? 8.688 18.453 14.57 1 96.56 270 THR A O 1
ATOM 2006 N N . ILE A 1 271 ? 7.402 19.656 13.156 1 96.94 271 ILE A N 1
ATOM 2007 C CA . ILE A 1 271 ? 8.5 19.953 12.242 1 96.94 271 ILE A CA 1
ATOM 2008 C C . ILE A 1 271 ? 9.602 20.703 12.984 1 96.94 271 ILE A C 1
ATOM 2010 O O . ILE A 1 271 ? 10.789 20.547 12.672 1 96.94 271 ILE A O 1
ATOM 2014 N N . ILE A 1 272 ? 9.258 21.516 13.992 1 97.19 272 ILE A N 1
ATOM 2015 C CA . ILE A 1 272 ? 10.219 22.266 14.781 1 97.19 272 ILE A CA 1
ATOM 2016 C C . ILE A 1 272 ? 11.125 21.312 15.555 1 97.19 272 ILE A C 1
ATOM 2018 O O . ILE A 1 272 ? 12.344 21.484 15.586 1 97.19 272 ILE A O 1
ATOM 2022 N N . ILE A 1 273 ? 10.492 20.297 16.125 1 96.88 273 ILE A N 1
ATOM 2023 C CA . ILE A 1 273 ? 11.25 19.266 16.844 1 96.88 273 ILE A CA 1
ATOM 2024 C C . ILE A 1 273 ? 12.25 18.609 15.891 1 96.88 273 ILE A C 1
ATOM 2026 O O . ILE A 1 273 ? 13.43 18.484 16.219 1 96.88 273 ILE A O 1
ATOM 2030 N N . GLY A 1 274 ? 11.828 18.25 14.719 1 97 274 GLY A N 1
ATOM 2031 C CA . GLY A 1 274 ? 12.703 17.656 13.727 1 97 274 GLY A CA 1
ATOM 2032 C C . GLY A 1 274 ? 13.836 18.562 13.312 1 97 274 GLY A C 1
ATOM 2033 O O . GLY A 1 274 ? 14.977 18.109 13.141 1 97 274 GLY A O 1
ATOM 2034 N N . THR A 1 275 ? 13.516 19.812 13.117 1 97.12 275 THR A N 1
ATOM 2035 C CA . THR A 1 275 ? 14.523 20.781 12.703 1 97.12 275 THR A CA 1
ATOM 2036 C C . THR A 1 275 ? 15.633 20.891 13.742 1 97.12 275 THR A C 1
ATOM 2038 O O . THR A 1 275 ? 16.812 20.906 13.398 1 97.12 275 THR A O 1
ATOM 2041 N N . VAL A 1 276 ? 15.273 20.969 14.977 1 96.69 276 VAL A N 1
ATOM 2042 C CA . VAL A 1 276 ? 16.25 21.031 16.047 1 96.69 276 VAL A CA 1
ATOM 2043 C C . VAL A 1 276 ? 17.125 19.781 16.031 1 96.69 276 VAL A C 1
ATOM 2045 O O . VAL A 1 276 ? 18.344 19.875 16.188 1 96.69 276 VAL A O 1
ATOM 2048 N N . ILE A 1 277 ? 16.531 18.656 15.812 1 95.19 277 ILE A N 1
ATOM 2049 C CA . ILE A 1 277 ? 17.281 17.391 15.734 1 95.19 277 ILE A CA 1
ATOM 2050 C C . ILE A 1 277 ? 18.234 17.438 14.547 1 95.19 277 ILE A C 1
ATOM 2052 O O . ILE A 1 277 ? 19.406 17.062 14.672 1 95.19 277 ILE A O 1
ATOM 2056 N N . GLY A 1 278 ? 17.766 17.922 13.422 1 94.81 278 GLY A N 1
ATOM 2057 C CA . GLY A 1 278 ? 18.594 18.031 12.234 1 94.81 278 GLY A CA 1
ATOM 2058 C C . GLY A 1 278 ? 19.766 18.984 12.406 1 94.81 278 GLY A C 1
ATOM 2059 O O . GLY A 1 278 ? 20.875 18.688 11.961 1 94.81 278 GLY A O 1
ATOM 2060 N N . ILE A 1 279 ? 19.594 20.125 13.086 1 94.94 279 ILE A N 1
ATOM 2061 C CA . ILE A 1 279 ? 20.641 21.109 13.352 1 94.94 279 ILE A CA 1
ATOM 2062 C C . ILE A 1 279 ? 21.703 20.5 14.266 1 94.94 279 ILE A C 1
ATOM 2064 O O . ILE A 1 279 ? 22.891 20.703 14.055 1 94.94 279 ILE A O 1
ATOM 2068 N N . THR A 1 280 ? 21.203 19.766 15.242 1 93.69 280 THR A N 1
ATOM 2069 C CA . THR A 1 280 ? 22.078 19.281 16.297 1 93.69 280 THR A CA 1
ATOM 2070 C C . THR A 1 280 ? 22.875 18.078 15.828 1 93.69 280 THR A C 1
ATOM 2072 O O . THR A 1 280 ? 24.078 17.984 16.109 1 93.69 280 THR A O 1
ATOM 2075 N N . LEU A 1 281 ? 22.281 17.188 15.094 1 91.94 281 LEU A N 1
ATOM 2076 C CA . LEU A 1 281 ? 22.922 15.914 14.781 1 91.94 281 LEU A CA 1
ATOM 2077 C C . LEU A 1 281 ? 23.5 15.93 13.367 1 91.94 281 LEU A C 1
ATOM 2079 O O . LEU A 1 281 ? 24.344 15.102 13.023 1 91.94 281 LEU A O 1
ATOM 2083 N N . GLY A 1 282 ? 23.062 16.797 12.586 1 86.19 282 GLY A N 1
ATOM 2084 C CA . GLY A 1 282 ? 23.562 16.859 11.219 1 86.19 282 GLY A CA 1
ATOM 2085 C C . GLY A 1 282 ? 23.188 15.648 10.391 1 86.19 282 GLY A C 1
ATOM 2086 O O . GLY A 1 282 ? 22.125 15.062 10.578 1 86.19 282 GLY A O 1
ATOM 2087 N N . HIS A 1 283 ? 24 15.234 9.453 1 84.19 283 HIS A N 1
ATOM 2088 C CA . HIS A 1 283 ? 23.641 14.242 8.445 1 84.19 283 HIS A CA 1
ATOM 2089 C C . HIS A 1 283 ? 23.734 12.828 9.016 1 84.19 283 HIS A C 1
ATOM 2091 O O . HIS A 1 283 ? 23.266 11.875 8.391 1 84.19 283 HIS A O 1
ATOM 2097 N N . VAL A 1 284 ? 24.203 12.703 10.227 1 77 284 VAL A N 1
ATOM 2098 C CA . VAL A 1 284 ? 24.25 11.383 10.852 1 77 284 VAL A CA 1
ATOM 2099 C C . VAL A 1 284 ? 22.844 10.852 11.07 1 77 284 VAL A C 1
ATOM 2101 O O . VAL A 1 284 ? 22.625 9.641 11.062 1 77 284 VAL A O 1
ATOM 2104 N N . ILE A 1 285 ? 21.891 11.781 11.141 1 81.44 285 ILE A N 1
ATOM 2105 C CA . ILE A 1 285 ? 20.516 11.43 11.469 1 81.44 285 ILE A CA 1
ATOM 2106 C C . ILE A 1 285 ? 19.75 11.078 10.195 1 81.44 285 ILE A C 1
ATOM 2108 O O . ILE A 1 285 ? 18.625 10.594 10.258 1 81.44 285 ILE A O 1
ATOM 2112 N N . ASP A 1 286 ? 20.438 11.133 9.094 1 82.12 286 ASP A N 1
ATOM 2113 C CA . ASP A 1 286 ? 19.75 10.945 7.82 1 82.12 286 ASP A CA 1
ATOM 2114 C C . ASP A 1 286 ? 19.266 9.508 7.66 1 82.12 286 ASP A C 1
ATOM 2116 O O . ASP A 1 286 ? 18.203 9.266 7.102 1 82.12 286 ASP A O 1
ATOM 2120 N N . VAL A 1 287 ? 20.031 8.617 8.211 1 82.31 287 VAL A N 1
ATOM 2121 C CA . VAL A 1 287 ? 19.656 7.215 8.07 1 82.31 287 VAL A CA 1
ATOM 2122 C C . VAL A 1 287 ? 18.375 6.941 8.844 1 82.31 287 VAL A C 1
ATOM 2124 O O . VAL A 1 287 ? 17.469 6.27 8.336 1 82.31 287 VAL A O 1
ATOM 2127 N N . VAL A 1 288 ? 18.281 7.523 10.031 1 85.81 288 VAL A N 1
ATOM 2128 C CA . VAL A 1 288 ? 17.078 7.348 10.859 1 85.81 288 VAL A CA 1
ATOM 2129 C C . VAL A 1 288 ? 15.891 8.031 10.195 1 85.81 288 VAL A C 1
ATOM 2131 O O . VAL A 1 288 ? 14.789 7.473 10.156 1 85.81 288 VAL A O 1
ATOM 2134 N N . ALA A 1 289 ? 16.141 9.156 9.648 1 88.56 289 ALA A N 1
ATOM 2135 C CA . ALA A 1 289 ? 15.094 9.898 8.945 1 88.56 289 ALA A CA 1
ATOM 2136 C C . ALA A 1 289 ? 14.547 9.094 7.773 1 88.56 289 ALA A C 1
ATOM 2138 O O . ALA A 1 289 ? 13.328 9.062 7.543 1 88.56 289 ALA A O 1
ATOM 2139 N N . ASN A 1 290 ? 15.414 8.414 7.141 1 89.19 290 ASN A N 1
ATOM 2140 C CA . ASN A 1 290 ? 14.992 7.656 5.969 1 89.19 290 ASN A CA 1
ATOM 2141 C C . ASN A 1 290 ? 14.219 6.402 6.363 1 89.19 290 ASN A C 1
ATOM 2143 O O . ASN A 1 290 ? 13.289 5.992 5.664 1 89.19 290 ASN A O 1
ATOM 2147 N N . TYR A 1 291 ? 14.562 5.812 7.465 1 89.5 291 TYR A N 1
ATOM 2148 C CA . TYR A 1 291 ? 13.766 4.711 7.996 1 89.5 291 TYR A CA 1
ATOM 2149 C C . TYR A 1 291 ? 12.375 5.191 8.391 1 89.5 291 TYR A C 1
ATOM 2151 O O . TYR A 1 291 ? 11.383 4.492 8.172 1 89.5 291 TYR A O 1
ATOM 2159 N N . CYS A 1 292 ? 12.336 6.371 8.922 1 89.69 292 CYS A N 1
ATOM 2160 C CA . CYS A 1 292 ? 11.047 6.945 9.297 1 89.69 292 CYS A CA 1
ATOM 2161 C C . CYS A 1 292 ? 10.188 7.211 8.07 1 89.69 292 CYS A C 1
ATOM 2163 O O . CYS A 1 292 ? 8.969 7.016 8.109 1 89.69 292 CYS A O 1
ATOM 2165 N N . LEU A 1 293 ? 10.883 7.586 7.031 1 90.75 293 LEU A N 1
ATOM 2166 C CA . LEU A 1 293 ? 10.148 7.82 5.793 1 90.75 293 LEU A CA 1
ATOM 2167 C C . LEU A 1 293 ? 9.516 6.531 5.281 1 90.75 293 LEU A C 1
ATOM 2169 O O . LEU A 1 293 ? 8.359 6.523 4.855 1 90.75 293 LEU A O 1
ATOM 2173 N N . ALA A 1 294 ? 10.281 5.461 5.32 1 92.62 294 ALA A N 1
ATOM 2174 C CA . ALA A 1 294 ? 9.742 4.168 4.902 1 92.62 294 ALA A CA 1
ATOM 2175 C C . ALA A 1 294 ? 8.578 3.746 5.789 1 92.62 294 ALA A C 1
ATOM 2177 O O . ALA A 1 294 ? 7.574 3.227 5.301 1 92.62 294 ALA A O 1
ATOM 2178 N N . PHE A 1 295 ? 8.695 4.008 7.047 1 93.38 295 PHE A N 1
ATOM 2179 C CA . PHE A 1 295 ? 7.645 3.699 8.016 1 93.38 295 PHE A CA 1
ATOM 2180 C C . PHE A 1 295 ? 6.375 4.484 7.703 1 93.38 295 PHE A C 1
ATOM 2182 O O . PHE A 1 295 ? 5.289 3.91 7.633 1 93.38 295 PHE A O 1
ATOM 2189 N N . VAL A 1 296 ? 6.527 5.742 7.465 1 92.56 296 VAL A N 1
ATOM 2190 C CA . VAL A 1 296 ? 5.387 6.613 7.199 1 92.56 296 VAL A CA 1
ATOM 2191 C C . VAL A 1 296 ? 4.762 6.25 5.855 1 92.56 296 VAL A C 1
ATOM 2193 O O . VAL A 1 296 ? 3.541 6.316 5.691 1 92.56 296 VAL A O 1
ATOM 2196 N N . ALA A 1 297 ? 5.609 5.855 4.895 1 94.81 297 ALA A N 1
ATOM 2197 C CA . ALA A 1 297 ? 5.078 5.398 3.613 1 94.81 297 ALA A CA 1
ATOM 2198 C C . ALA A 1 297 ? 4.062 4.277 3.807 1 94.81 297 ALA A C 1
ATOM 2200 O O . ALA A 1 297 ? 2.994 4.285 3.193 1 94.81 297 ALA A O 1
ATOM 2201 N N . GLY A 1 298 ? 4.371 3.344 4.652 1 95.56 298 GLY A N 1
ATOM 2202 C CA . GLY A 1 298 ? 3.443 2.266 4.953 1 95.56 298 GLY A CA 1
ATOM 2203 C C . GLY A 1 298 ? 2.164 2.742 5.617 1 95.56 298 GLY A C 1
ATOM 2204 O O . GLY A 1 298 ? 1.071 2.295 5.262 1 95.56 298 GLY A O 1
ATOM 2205 N N . GLU A 1 299 ? 2.322 3.586 6.574 1 93.94 299 GLU A N 1
ATOM 2206 C CA . GLU A 1 299 ? 1.167 4.141 7.273 1 93.94 299 GLU A CA 1
ATOM 2207 C C . GLU A 1 299 ? 0.229 4.855 6.309 1 93.94 299 GLU A C 1
ATOM 2209 O O . GLU A 1 299 ? -0.98 4.617 6.316 1 93.94 299 GLU A O 1
ATOM 2214 N N . PHE A 1 300 ? 0.8 5.684 5.469 1 94 300 PHE A N 1
ATOM 2215 C CA . PHE A 1 300 ? 0.011 6.461 4.52 1 94 300 PHE A CA 1
ATOM 2216 C C . PHE A 1 300 ? -0.675 5.551 3.51 1 94 300 PHE A C 1
ATOM 2218 O O . PHE A 1 300 ? -1.801 5.82 3.088 1 94 300 PHE A O 1
ATOM 2225 N N . LEU A 1 301 ? -0.012 4.508 3.131 1 95.5 301 LEU A N 1
ATOM 2226 C CA . LEU A 1 301 ? -0.625 3.557 2.209 1 95.5 301 LEU A CA 1
ATOM 2227 C C . LEU A 1 301 ? -1.859 2.912 2.83 1 95.5 301 LEU A C 1
ATOM 2229 O O . LEU A 1 301 ? -2.889 2.766 2.168 1 95.5 301 LEU A O 1
ATOM 2233 N N . TYR A 1 302 ? -1.737 2.562 4.051 1 95.19 302 TYR A N 1
ATOM 2234 C CA . TYR A 1 302 ? -2.885 1.963 4.723 1 95.19 302 TYR A CA 1
ATOM 2235 C C . TYR A 1 302 ? -4.039 2.953 4.82 1 95.19 302 TYR A C 1
ATOM 2237 O O . TYR A 1 302 ? -5.191 2.6 4.566 1 95.19 302 TYR A O 1
ATOM 2245 N N . ILE A 1 303 ? -3.75 4.117 5.219 1 91.94 303 ILE A N 1
ATOM 2246 C CA . ILE A 1 303 ? -4.789 5.129 5.391 1 91.94 303 ILE A CA 1
ATOM 2247 C C . ILE A 1 303 ? -5.473 5.398 4.055 1 91.94 303 ILE A C 1
ATOM 2249 O O . ILE A 1 303 ? -6.703 5.43 3.973 1 91.94 303 ILE A O 1
ATOM 2253 N N . ALA A 1 304 ? -4.688 5.598 3.039 1 94 304 ALA A N 1
ATOM 2254 C CA . ALA A 1 304 ? -5.227 5.941 1.725 1 94 304 ALA A CA 1
ATOM 2255 C C . ALA A 1 304 ? -6.023 4.781 1.139 1 94 304 ALA A C 1
ATOM 2257 O O . ALA A 1 304 ? -7.168 4.961 0.715 1 94 304 ALA A O 1
ATOM 2258 N N . LEU A 1 305 ? -5.457 3.594 1.206 1 93.19 305 LEU A N 1
ATOM 2259 C CA . LEU A 1 305 ? -6.059 2.453 0.526 1 93.19 305 LEU A CA 1
ATOM 2260 C C . LEU A 1 305 ? -7.086 1.768 1.423 1 93.19 305 LEU A C 1
ATOM 2262 O O . LEU A 1 305 ? -8.125 1.305 0.944 1 93.19 305 LEU A O 1
ATOM 2266 N N . GLY A 1 306 ? -6.832 1.75 2.641 1 90.75 306 GLY A N 1
ATOM 2267 C CA . GLY A 1 306 ? -7.645 0.959 3.553 1 90.75 306 GLY A CA 1
ATOM 2268 C C . GLY A 1 306 ? -8.75 1.76 4.211 1 90.75 306 GLY A C 1
ATOM 2269 O O . GLY A 1 306 ? -9.75 1.193 4.66 1 90.75 306 GLY A O 1
ATOM 2270 N N . GLN A 1 307 ? -8.547 3 4.289 1 89.75 307 GLN A N 1
ATOM 2271 C CA . GLN A 1 307 ? -9.523 3.771 5.043 1 89.75 307 GLN A CA 1
ATOM 2272 C C . GLN A 1 307 ? -10.188 4.832 4.168 1 89.75 307 GLN A C 1
ATOM 2274 O O . GLN A 1 307 ? -11.406 4.844 4.008 1 89.75 307 GLN A O 1
ATOM 2279 N N . LEU A 1 308 ? -9.461 5.684 3.49 1 88.31 308 LEU A N 1
ATOM 2280 C CA . LEU A 1 308 ? -10 6.824 2.756 1 88.31 308 LEU A CA 1
ATOM 2281 C C . LEU A 1 308 ? -10.75 6.363 1.511 1 88.31 308 LEU A C 1
ATOM 2283 O O . LEU A 1 308 ? -11.914 6.719 1.317 1 88.31 308 LEU A O 1
ATOM 2287 N N . MET A 1 309 ? -10.148 5.551 0.75 1 87.19 309 MET A N 1
ATOM 2288 C CA . MET A 1 309 ? -10.719 5.164 -0.538 1 87.19 309 MET A CA 1
ATOM 2289 C C . MET A 1 309 ? -12.016 4.383 -0.35 1 87.19 309 MET A C 1
ATOM 2291 O O . MET A 1 309 ? -13.031 4.695 -0.977 1 87.19 309 MET A O 1
ATOM 2295 N N . PRO A 1 310 ? -12.047 3.451 0.547 1 82.94 310 PRO A N 1
ATOM 2296 C CA . PRO A 1 310 ? -13.312 2.742 0.744 1 82.94 310 PRO A CA 1
ATOM 2297 C C . PRO A 1 310 ? -14.406 3.645 1.308 1 82.94 310 PRO A C 1
ATOM 2299 O O . PRO A 1 310 ? -15.594 3.424 1.037 1 82.94 310 PRO A O 1
ATOM 2302 N N . SER A 1 311 ? -14.102 4.578 2.092 1 77.5 311 SER A N 1
ATOM 2303 C CA . SER A 1 311 ? -15.086 5.477 2.682 1 77.5 311 SER A CA 1
ATOM 2304 C C . SER A 1 311 ? -15.742 6.352 1.619 1 77.5 311 SER A C 1
ATOM 2306 O O . SER A 1 311 ? -16.906 6.734 1.758 1 77.5 311 SER A O 1
ATOM 2308 N N . MET A 1 312 ? -15.086 6.664 0.589 1 74.94 312 MET A N 1
ATOM 2309 C CA . MET A 1 312 ? -15.609 7.559 -0.434 1 74.94 312 MET A CA 1
ATOM 2310 C C . MET A 1 312 ? -16.359 6.777 -1.51 1 74.94 312 MET A C 1
ATOM 2312 O O . MET A 1 312 ? -17.266 7.312 -2.156 1 74.94 312 MET A O 1
ATOM 2316 N N . GLU A 1 313 ? -15.906 5.602 -1.72 1 71.38 313 GLU A N 1
ATOM 2317 C CA . GLU A 1 313 ? -16.531 4.805 -2.768 1 71.38 313 GLU A CA 1
ATOM 2318 C C . GLU A 1 313 ? -18 4.535 -2.445 1 71.38 313 GLU A C 1
ATOM 2320 O O . GLU A 1 313 ? -18.844 4.496 -3.346 1 71.38 313 GLU A O 1
ATOM 2325 N N . HIS A 1 314 ? -18.312 4.547 -1.244 1 62.03 314 HIS A N 1
ATOM 2326 C CA . HIS A 1 314 ? -19.672 4.215 -0.844 1 62.03 314 HIS A CA 1
ATOM 2327 C C . HIS A 1 314 ? -20.531 5.469 -0.721 1 62.03 314 HIS A C 1
ATOM 2329 O O . HIS A 1 314 ? -21.75 5.395 -0.79 1 62.03 314 HIS A O 1
ATOM 2335 N N . SER A 1 315 ? -19.875 6.555 -0.704 1 62.34 315 SER A N 1
ATOM 2336 C CA . SER A 1 315 ? -20.625 7.75 -0.34 1 62.34 315 SER A CA 1
ATOM 2337 C C . SER A 1 315 ? -21.031 8.547 -1.575 1 62.34 315 SER A C 1
ATOM 2339 O O . SER A 1 315 ? -21.906 9.406 -1.505 1 62.34 315 SER A O 1
ATOM 2341 N N . VAL A 1 316 ? -20.359 8.312 -2.676 1 67.38 316 VAL A N 1
ATOM 2342 C CA . VAL A 1 316 ? -20.609 9.18 -3.82 1 67.38 316 VAL A CA 1
ATOM 2343 C C . VAL A 1 316 ? -21.328 8.406 -4.914 1 67.38 316 VAL A C 1
ATOM 2345 O O . VAL A 1 316 ? -20.875 7.344 -5.34 1 67.38 316 VAL A O 1
ATOM 2348 N N . LYS A 1 317 ? -22.5 8.891 -5.242 1 67.69 317 LYS A N 1
ATOM 2349 C CA . LYS A 1 317 ? -23.25 8.328 -6.359 1 67.69 317 LYS A CA 1
ATOM 2350 C C . LYS A 1 317 ? -22.516 8.539 -7.684 1 67.69 317 LYS A C 1
ATOM 2352 O O . LYS A 1 317 ? -21.781 9.516 -7.832 1 67.69 317 LYS A O 1
ATOM 2357 N N . PRO A 1 318 ? -22.75 7.539 -8.508 1 67.31 318 PRO A N 1
ATOM 2358 C CA . PRO A 1 318 ? -22.141 7.727 -9.828 1 67.31 318 PRO A CA 1
ATOM 2359 C C . PRO A 1 318 ? -22.578 9.031 -10.492 1 67.31 318 PRO A C 1
ATOM 2361 O O . PRO A 1 318 ? -23.719 9.461 -10.344 1 67.31 318 PRO A O 1
ATOM 2364 N N . GLY A 1 319 ? -21.656 9.828 -11.062 1 77.81 319 GLY A N 1
ATOM 2365 C CA . GLY A 1 319 ? -21.922 11.094 -11.719 1 77.81 319 GLY A CA 1
ATOM 2366 C C . GLY A 1 319 ? -20.703 11.984 -11.852 1 77.81 319 GLY A C 1
ATOM 2367 O O . GLY A 1 319 ? -19.578 11.492 -11.914 1 77.81 319 GLY A O 1
ATOM 2368 N N . ARG A 1 320 ? -21.047 13.148 -12.031 1 79.69 320 ARG A N 1
ATOM 2369 C CA . ARG A 1 320 ? -20.016 14.148 -12.25 1 79.69 320 ARG A CA 1
ATOM 2370 C C . ARG A 1 320 ? -19.094 14.258 -11.031 1 79.69 320 ARG A C 1
ATOM 2372 O O . ARG A 1 320 ? -17.875 14.383 -11.164 1 79.69 320 ARG A O 1
ATOM 2379 N N . MET A 1 321 ? -19.688 14.172 -9.883 1 82.06 321 MET A N 1
ATOM 2380 C CA . MET A 1 321 ? -18.922 14.312 -8.648 1 82.06 321 MET A CA 1
ATOM 2381 C C . MET A 1 321 ? -17.938 13.148 -8.484 1 82.06 321 MET A C 1
ATOM 2383 O O . MET A 1 321 ? -16.812 13.344 -8.047 1 82.06 321 MET A O 1
ATOM 2387 N N . LYS A 1 322 ? -18.375 12.023 -8.859 1 82.12 322 LYS A N 1
ATOM 2388 C CA . LYS A 1 322 ? -17.5 10.852 -8.773 1 82.12 322 LYS A CA 1
ATOM 2389 C C . LYS A 1 322 ? -16.344 10.953 -9.758 1 82.12 322 LYS A C 1
ATOM 2391 O O . LYS A 1 322 ? -15.203 10.625 -9.422 1 82.12 322 LYS A O 1
ATOM 2396 N N . THR A 1 323 ? -16.641 11.445 -10.914 1 83.5 323 THR A N 1
ATOM 2397 C CA . THR A 1 323 ? -15.586 11.641 -11.914 1 83.5 323 THR A CA 1
ATOM 2398 C C . THR A 1 323 ? -14.578 12.68 -11.438 1 83.5 323 THR A C 1
ATOM 2400 O O . THR A 1 323 ? -13.367 12.469 -11.539 1 83.5 323 THR A O 1
ATOM 2403 N N . LEU A 1 324 ? -15.102 13.703 -10.922 1 87.44 324 LEU A N 1
ATOM 2404 C CA . LEU A 1 324 ? -14.234 14.758 -10.406 1 87.44 324 LEU A CA 1
ATOM 2405 C C . LEU A 1 324 ? -13.367 14.234 -9.266 1 87.44 324 LEU A C 1
ATOM 2407 O O . LEU A 1 324 ? -12.203 14.625 -9.141 1 87.44 324 LEU A O 1
ATOM 2411 N N . SER A 1 325 ? -13.938 13.391 -8.516 1 87.94 325 SER A N 1
ATOM 2412 C CA . SER A 1 325 ? -13.203 12.812 -7.395 1 87.94 325 SER A CA 1
ATOM 2413 C C . SER A 1 325 ? -12.039 11.953 -7.883 1 87.94 325 SER A C 1
ATOM 2415 O O . SER A 1 325 ? -10.953 11.992 -7.305 1 87.94 325 SER A O 1
ATOM 2417 N N . HIS A 1 326 ? -12.25 11.312 -8.953 1 86.75 326 HIS A N 1
ATOM 2418 C CA . HIS A 1 326 ? -11.188 10.484 -9.508 1 86.75 326 HIS A CA 1
ATOM 2419 C C . HIS A 1 326 ? -10.086 11.344 -10.125 1 86.75 326 HIS A C 1
ATOM 2421 O O . HIS A 1 326 ? -8.906 11.016 -10.008 1 86.75 326 HIS A O 1
ATOM 2427 N N . VAL A 1 327 ? -10.469 12.352 -10.719 1 89.06 327 VAL A N 1
ATOM 2428 C CA . VAL A 1 327 ? -9.5 13.281 -11.305 1 89.06 327 VAL A CA 1
ATOM 2429 C C . VAL A 1 327 ? -8.664 13.914 -10.195 1 89.06 327 VAL A C 1
ATOM 2431 O O . VAL A 1 327 ? -7.441 14.039 -10.328 1 89.06 327 VAL A O 1
ATOM 2434 N N . ALA A 1 328 ? -9.344 14.258 -9.172 1 90.56 328 ALA A N 1
ATOM 2435 C CA . ALA A 1 328 ? -8.648 14.836 -8.031 1 90.56 328 ALA A CA 1
ATOM 2436 C C . ALA A 1 328 ? -7.656 13.844 -7.43 1 90.56 328 ALA A C 1
ATOM 2438 O O . ALA A 1 328 ? -6.559 14.227 -7.02 1 90.56 328 ALA A O 1
ATOM 2439 N N . PHE A 1 329 ? -8.062 12.633 -7.395 1 93 329 PHE A N 1
ATOM 2440 C CA . PHE A 1 329 ? -7.203 11.562 -6.914 1 93 329 PHE A CA 1
ATOM 2441 C C . PHE A 1 329 ? -5.922 11.477 -7.738 1 93 329 PHE A C 1
ATOM 2443 O O . PHE A 1 329 ? -4.82 11.5 -7.188 1 93 329 PHE A O 1
ATOM 2450 N N . LEU A 1 330 ? -6.086 11.508 -8.984 1 92 330 LEU A N 1
ATOM 2451 C CA . LEU A 1 330 ? -4.957 11.422 -9.898 1 92 330 LEU A CA 1
ATOM 2452 C C . LEU A 1 330 ? -4.117 12.695 -9.852 1 92 330 LEU A C 1
ATOM 2454 O O . LEU A 1 330 ? -2.891 12.641 -9.945 1 92 330 LEU A O 1
ATOM 2458 N N . ALA A 1 331 ? -4.758 13.773 -9.703 1 92.38 331 ALA A N 1
ATOM 2459 C CA . ALA A 1 331 ? -4.051 15.047 -9.594 1 92.38 331 ALA A CA 1
ATOM 2460 C C . ALA A 1 331 ? -3.164 15.078 -8.352 1 92.38 331 ALA A C 1
ATOM 2462 O O . ALA A 1 331 ? -2.055 15.609 -8.383 1 92.38 331 ALA A O 1
ATOM 2463 N N . GLY A 1 332 ? -3.697 14.539 -7.27 1 93.38 332 GLY A N 1
ATOM 2464 C CA . GLY A 1 332 ? -2.887 14.438 -6.066 1 93.38 332 GLY A CA 1
ATOM 2465 C C . GLY A 1 332 ? -1.626 13.617 -6.262 1 93.38 332 GLY A C 1
ATOM 2466 O O . GLY A 1 332 ? -0.541 14.031 -5.848 1 93.38 332 GLY A O 1
ATOM 2467 N N . ILE A 1 333 ? -1.771 12.516 -6.906 1 93.75 333 ILE A N 1
ATOM 2468 C CA . ILE A 1 333 ? -0.63 11.656 -7.207 1 93.75 333 ILE A CA 1
ATOM 2469 C C . ILE A 1 333 ? 0.361 12.406 -8.094 1 93.75 333 ILE A C 1
ATOM 2471 O O . ILE A 1 333 ? 1.563 12.414 -7.82 1 93.75 333 ILE A O 1
ATOM 2475 N N . ALA A 1 334 ? -0.132 13.039 -9.094 1 91.56 334 ALA A N 1
ATOM 2476 C CA . ALA A 1 334 ? 0.7 13.758 -10.055 1 91.56 334 ALA A CA 1
ATOM 2477 C C . ALA A 1 334 ? 1.456 14.898 -9.383 1 91.56 334 ALA A C 1
ATOM 2479 O O . ALA A 1 334 ? 2.633 15.125 -9.672 1 91.56 334 ALA A O 1
ATOM 2480 N N . LEU A 1 335 ? 0.798 15.562 -8.555 1 90.62 335 LEU A N 1
ATOM 2481 C CA . LEU A 1 335 ? 1.429 16.672 -7.848 1 90.62 335 LEU A CA 1
ATOM 2482 C C . LEU A 1 335 ? 2.611 16.188 -7.016 1 90.62 335 LEU A C 1
ATOM 2484 O O . LEU A 1 335 ? 3.689 16.781 -7.055 1 90.62 335 LEU A O 1
ATOM 2488 N N . MET A 1 336 ? 2.406 15.109 -6.348 1 90.5 336 MET A N 1
ATOM 2489 C CA . MET A 1 336 ? 3.482 14.609 -5.5 1 90.5 336 MET A CA 1
ATOM 2490 C C . MET A 1 336 ? 4.617 14.039 -6.344 1 90.5 336 MET A C 1
ATOM 2492 O O . MET A 1 336 ? 5.785 14.125 -5.957 1 90.5 336 MET A O 1
ATOM 2496 N N . GLY A 1 337 ? 4.234 13.422 -7.465 1 88.31 337 GLY A N 1
ATOM 2497 C CA . GLY A 1 337 ? 5.266 13.008 -8.406 1 88.31 337 GLY A CA 1
ATOM 2498 C C . GLY A 1 337 ? 6.105 14.164 -8.914 1 88.31 337 GLY A C 1
ATOM 2499 O O . GLY A 1 337 ? 7.328 14.047 -9.031 1 88.31 337 GLY A O 1
ATOM 2500 N N . PHE A 1 338 ? 5.453 15.234 -9.133 1 86.69 338 PHE A N 1
ATOM 2501 C CA . PHE A 1 338 ? 6.133 16.438 -9.617 1 86.69 338 PHE A CA 1
ATOM 2502 C C . PHE A 1 338 ? 7.07 16.984 -8.555 1 86.69 338 PHE A C 1
ATOM 2504 O O . PHE A 1 338 ? 8.219 17.312 -8.844 1 86.69 338 PHE A O 1
ATOM 2511 N N . VAL A 1 339 ? 6.68 17.031 -7.398 1 85.25 339 VAL A N 1
ATOM 2512 C CA . VAL A 1 339 ? 7.461 17.578 -6.297 1 85.25 339 VAL A CA 1
ATOM 2513 C C . VAL A 1 339 ? 8.664 16.688 -6.023 1 85.25 339 VAL A C 1
ATOM 2515 O O . VAL A 1 339 ? 9.758 17.172 -5.734 1 85.25 339 VAL A O 1
ATOM 2518 N N . SER A 1 340 ? 8.469 15.398 -6.078 1 82.94 340 SER A N 1
ATOM 2519 C CA . SER A 1 340 ? 9.539 14.445 -5.809 1 82.94 340 SER A CA 1
ATOM 2520 C C . SER A 1 340 ? 10.656 14.57 -6.836 1 82.94 340 SER A C 1
ATOM 2522 O O . SER A 1 340 ? 11.82 14.297 -6.527 1 82.94 340 SER A O 1
ATOM 2524 N N . HIS A 1 341 ? 10.406 14.938 -8.008 1 77.31 341 HIS A N 1
ATOM 2525 C CA . HIS A 1 341 ? 11.406 15.109 -9.055 1 77.31 341 HIS A CA 1
ATOM 2526 C C . HIS A 1 341 ? 12.297 16.312 -8.766 1 77.31 341 HIS A C 1
ATOM 2528 O O . HIS A 1 341 ? 13.469 16.328 -9.156 1 77.31 341 HIS A O 1
ATOM 2534 N N . PHE A 1 342 ? 11.758 17.219 -8.117 1 69.31 342 PHE A N 1
ATOM 2535 C CA . PHE A 1 342 ? 12.562 18.375 -7.758 1 69.31 342 PHE A CA 1
ATOM 2536 C C . PHE A 1 342 ? 13.5 18.047 -6.602 1 69.31 342 PHE A C 1
ATOM 2538 O O . PHE A 1 342 ? 14.57 18.656 -6.465 1 69.31 342 PHE A O 1
ATOM 2545 N N . HIS A 1 343 ? 13.148 17.109 -5.773 1 60.78 343 HIS A N 1
ATOM 2546 C CA . HIS A 1 343 ? 13.969 16.703 -4.641 1 60.78 343 HIS A CA 1
ATOM 2547 C C . HIS A 1 343 ? 15.211 15.945 -5.105 1 60.78 343 HIS A C 1
ATOM 2549 O O . HIS A 1 343 ? 16.297 16.109 -4.539 1 60.78 343 HIS A O 1
ATOM 2555 N N . SER A 1 344 ? 15.188 14.938 -5.965 1 53.03 344 SER A N 1
ATOM 2556 C CA . SER A 1 344 ? 16.281 14.07 -6.402 1 53.03 344 SER A CA 1
ATOM 2557 C C . SER A 1 344 ? 17.344 14.859 -7.156 1 53.03 344 SER A C 1
ATOM 2559 O O . SER A 1 344 ? 18.516 14.477 -7.172 1 53.03 344 SER A O 1
ATOM 2561 N N . HIS A 1 345 ? 17.031 15.875 -7.883 1 43.59 345 HIS A N 1
ATOM 2562 C CA . HIS A 1 345 ? 18.016 16.609 -8.664 1 43.59 345 HIS A CA 1
ATOM 2563 C C . HIS A 1 345 ? 18.953 17.406 -7.762 1 43.59 345 HIS A C 1
ATOM 2565 O O . HIS A 1 345 ? 20.031 17.812 -8.188 1 43.59 345 HIS A O 1
ATOM 2571 N N . ASP A 1 346 ? 18.578 17.734 -6.582 1 43.72 346 ASP A N 1
ATOM 2572 C CA . ASP A 1 346 ? 19.469 18.625 -5.836 1 43.72 346 ASP A CA 1
ATOM 2573 C C . ASP A 1 346 ? 20.562 17.828 -5.125 1 43.72 346 ASP A C 1
ATOM 2575 O O . ASP A 1 346 ? 21.531 18.422 -4.625 1 43.72 346 ASP A O 1
ATOM 2579 N N . HIS A 1 347 ? 20.422 16.578 -4.922 1 43.34 347 HIS A N 1
ATOM 2580 C CA . HIS A 1 347 ? 21.516 15.875 -4.246 1 43.34 347 HIS A CA 1
ATOM 2581 C C . HIS A 1 347 ? 22.641 15.547 -5.219 1 43.34 347 HIS A C 1
ATOM 2583 O O . HIS A 1 347 ? 23.719 15.086 -4.805 1 43.34 347 HIS A O 1
ATOM 2589 N N . ASP A 1 348 ? 22.438 15.508 -6.438 1 39.31 348 ASP A N 1
ATOM 2590 C CA . ASP A 1 348 ? 23.5 15.18 -7.387 1 39.31 348 ASP A CA 1
ATOM 2591 C C . ASP A 1 348 ? 24.391 16.391 -7.648 1 39.31 348 ASP A C 1
ATOM 2593 O O . ASP A 1 348 ? 25.328 16.312 -8.453 1 39.31 348 ASP A O 1
ATOM 2597 N N . HIS A 1 349 ? 24.109 17.484 -7.129 1 34.41 349 HIS A N 1
ATOM 2598 C CA . HIS A 1 349 ? 25.109 18.531 -7.309 1 34.41 349 HIS A CA 1
ATOM 2599 C C . HIS A 1 349 ? 25.859 18.812 -6.012 1 34.41 349 HIS A C 1
ATOM 2601 O O . HIS A 1 349 ? 25.25 18.844 -4.934 1 34.41 349 HIS A O 1
ATOM 2607 N N . MET B 1 1 ? -27 2.92 -21.766 1 29.3 1 MET B N 1
ATOM 2608 C CA . MET B 1 1 ? -25.609 2.549 -21.516 1 29.3 1 MET B CA 1
ATOM 2609 C C . MET B 1 1 ? -24.859 3.666 -20.797 1 29.3 1 MET B C 1
ATOM 2611 O O . MET B 1 1 ? -24.672 4.75 -21.344 1 29.3 1 MET B O 1
ATOM 2615 N N . CYS B 1 2 ? -24.969 3.836 -19.5 1 36.72 2 CYS B N 1
ATOM 2616 C CA . CYS B 1 2 ? -24.891 5.211 -19.031 1 36.72 2 CYS B CA 1
ATOM 2617 C C . CYS B 1 2 ? -23.5 5.781 -19.219 1 36.72 2 CYS B C 1
ATOM 2619 O O . CYS B 1 2 ? -22.5 5.121 -18.891 1 36.72 2 CYS B O 1
ATOM 2621 N N . SER B 1 3 ? -23.281 6.652 -20.078 1 47.28 3 SER B N 1
ATOM 2622 C CA . SER B 1 3 ? -22.188 7.52 -20.516 1 47.28 3 SER B CA 1
ATOM 2623 C C . SER B 1 3 ? -21.328 7.953 -19.328 1 47.28 3 SER B C 1
ATOM 2625 O O . SER B 1 3 ? -20.125 8.188 -19.484 1 47.28 3 SER B O 1
ATOM 2627 N N . CYS B 1 4 ? -21.922 7.785 -18.109 1 50.31 4 CYS B N 1
ATOM 2628 C CA . CYS B 1 4 ? -21.234 8.375 -16.969 1 50.31 4 CYS B CA 1
ATOM 2629 C C . CYS B 1 4 ? -20.172 7.438 -16.422 1 50.31 4 CYS B C 1
ATOM 2631 O O . CYS B 1 4 ? -19.078 7.883 -16.062 1 50.31 4 CYS B O 1
ATOM 2633 N N . CYS B 1 5 ? -20.438 6.09 -16.469 1 56.16 5 CYS B N 1
ATOM 2634 C CA . CYS B 1 5 ? -19.453 5.145 -15.938 1 56.16 5 CYS B CA 1
ATOM 2635 C C . CYS B 1 5 ? -18.281 4.973 -16.891 1 56.16 5 CYS B C 1
ATOM 2637 O O . CYS B 1 5 ? -17.141 4.848 -16.469 1 56.16 5 CYS B O 1
ATOM 2639 N N . HIS B 1 6 ? -18.562 5.035 -18.266 1 56.5 6 HIS B N 1
ATOM 2640 C CA . HIS B 1 6 ? -17.5 4.957 -19.25 1 56.5 6 HIS B CA 1
ATOM 2641 C C . HIS B 1 6 ? -16.578 6.176 -19.172 1 56.5 6 HIS B C 1
ATOM 2643 O O . HIS B 1 6 ? -15.359 6.047 -19.297 1 56.5 6 HIS B O 1
ATOM 2649 N N . GLY B 1 7 ? -17.234 7.234 -18.906 1 55.66 7 GLY B N 1
ATOM 2650 C CA . GLY B 1 7 ? -16.453 8.453 -18.75 1 55.66 7 GLY B CA 1
ATOM 2651 C C . GLY B 1 7 ? -15.492 8.398 -17.578 1 55.66 7 GLY B C 1
ATOM 2652 O O . GLY B 1 7 ? -14.344 8.836 -17.688 1 55.66 7 GLY B O 1
ATOM 2653 N N . GLN B 1 8 ? -15.883 7.707 -16.547 1 64.31 8 GLN B N 1
ATOM 2654 C CA . GLN B 1 8 ? -15.047 7.586 -15.359 1 64.31 8 GLN B CA 1
ATOM 2655 C C . GLN B 1 8 ? -13.844 6.691 -15.617 1 64.31 8 GLN B C 1
ATOM 2657 O O . GLN B 1 8 ? -12.727 7.008 -15.195 1 64.31 8 GLN B O 1
ATOM 2662 N N . LEU B 1 9 ? -14.109 5.645 -16.328 1 66.94 9 LEU B N 1
ATOM 2663 C CA . LEU B 1 9 ? -13.039 4.723 -16.688 1 66.94 9 LEU B CA 1
ATOM 2664 C C . LEU B 1 9 ? -12.023 5.395 -17.609 1 66.94 9 LEU B C 1
ATOM 2666 O O . LEU B 1 9 ? -10.812 5.227 -17.422 1 66.94 9 LEU B O 1
ATOM 2670 N N . VAL B 1 10 ? -12.5 6.188 -18.469 1 62.66 10 VAL B N 1
ATOM 2671 C CA . VAL B 1 10 ? -11.633 6.895 -19.406 1 62.66 10 VAL B CA 1
ATOM 2672 C C . VAL B 1 10 ? -10.781 7.914 -18.641 1 62.66 10 VAL B C 1
ATOM 2674 O O . VAL B 1 10 ? -9.578 8.023 -18.891 1 62.66 10 VAL B O 1
ATOM 2677 N N . VAL B 1 11 ? -11.359 8.5 -17.719 1 63.81 11 VAL B N 1
ATOM 2678 C CA . VAL B 1 11 ? -10.656 9.508 -16.922 1 63.81 11 VAL B CA 1
ATOM 2679 C C . VAL B 1 11 ? -9.555 8.844 -16.109 1 63.81 11 VAL B C 1
ATOM 2681 O O . VAL B 1 11 ? -8.43 9.359 -16.031 1 63.81 11 VAL B O 1
ATOM 2684 N N . LEU B 1 12 ? -9.875 7.711 -15.648 1 68.31 12 LEU B N 1
ATOM 2685 C CA . LEU B 1 12 ? -8.898 6.996 -14.836 1 68.31 12 LEU B CA 1
ATOM 2686 C C . LEU B 1 12 ? -7.762 6.457 -15.703 1 68.31 12 LEU B C 1
ATOM 2688 O O . LEU B 1 12 ? -6.59 6.547 -15.328 1 68.31 12 LEU B O 1
ATOM 2692 N N . LEU B 1 13 ? -8.102 6.023 -16.844 1 65.44 13 LEU B N 1
ATOM 2693 C CA . LEU B 1 13 ? -7.094 5.453 -17.734 1 65.44 13 LEU B CA 1
ATOM 2694 C C . LEU B 1 13 ? -6.188 6.539 -18.297 1 65.44 13 LEU B C 1
ATOM 2696 O O . LEU B 1 13 ? -4.961 6.391 -18.297 1 65.44 13 LEU B O 1
ATOM 2700 N N . VAL B 1 14 ? -6.809 7.625 -18.656 1 58.25 14 VAL B N 1
ATOM 2701 C CA . VAL B 1 14 ? -6.051 8.75 -19.203 1 58.25 14 VAL B CA 1
ATOM 2702 C C . VAL B 1 14 ? -5.227 9.398 -18.094 1 58.25 14 VAL B C 1
ATOM 2704 O O . VAL B 1 14 ? -4.062 9.742 -18.297 1 58.25 14 VAL B O 1
ATOM 2707 N N . GLY B 1 15 ? -5.855 9.422 -16.984 1 61.66 15 GLY B N 1
ATOM 2708 C CA . GLY B 1 15 ? -5.148 9.992 -15.852 1 61.66 15 GLY B CA 1
ATOM 2709 C C . GLY B 1 15 ? -3.932 9.188 -15.438 1 61.66 15 GLY B C 1
ATOM 2710 O O . GLY B 1 15 ? -2.869 9.75 -15.172 1 61.66 15 GLY B O 1
ATOM 2711 N N . CYS B 1 16 ? -4.176 7.953 -15.469 1 66.19 16 CYS B N 1
ATOM 2712 C CA . CYS B 1 16 ? -3.066 7.059 -15.156 1 66.19 16 CYS B CA 1
ATOM 2713 C C . CYS B 1 16 ? -1.943 7.215 -16.172 1 66.19 16 CYS B C 1
ATOM 2715 O O . CYS B 1 16 ? -0.767 7.242 -15.812 1 66.19 16 CYS B O 1
ATOM 2717 N N . ALA B 1 17 ? -2.275 7.426 -17.422 1 59.22 17 ALA B N 1
ATOM 2718 C CA . ALA B 1 17 ? -1.288 7.609 -18.484 1 59.22 17 ALA B CA 1
ATOM 2719 C C . ALA B 1 17 ? -0.536 8.93 -18.312 1 59.22 17 ALA B C 1
ATOM 2721 O O . ALA B 1 17 ? 0.679 8.984 -18.516 1 59.22 17 ALA B O 1
ATOM 2722 N N . VAL B 1 18 ? -1.166 9.898 -17.844 1 54.12 18 VAL B N 1
ATOM 2723 C CA . VAL B 1 18 ? -0.584 11.227 -17.672 1 54.12 18 VAL B CA 1
ATOM 2724 C C . VAL B 1 18 ? 0.388 11.211 -16.5 1 54.12 18 VAL B C 1
ATOM 2726 O O . VAL B 1 18 ? 1.484 11.766 -16.578 1 54.12 18 VAL B O 1
ATOM 2729 N N . VAL B 1 19 ? -0.061 10.586 -15.492 1 60.22 19 VAL B N 1
ATOM 2730 C CA . VAL B 1 19 ? 0.785 10.508 -14.305 1 60.22 19 VAL B CA 1
ATOM 2731 C C . VAL B 1 19 ? 2.107 9.828 -14.648 1 60.22 19 VAL B C 1
ATOM 2733 O O . VAL B 1 19 ? 3.174 10.273 -14.219 1 60.22 19 VAL B O 1
ATOM 2736 N N . PHE B 1 20 ? 2.027 8.93 -15.469 1 59.94 20 PHE B N 1
ATOM 2737 C CA . PHE B 1 20 ? 3.223 8.172 -15.836 1 59.94 20 PHE B CA 1
ATOM 2738 C C . PHE B 1 20 ? 4.055 8.938 -16.859 1 59.94 20 PHE B C 1
ATOM 2740 O O . PHE B 1 20 ? 5.277 8.797 -16.891 1 59.94 20 PHE B O 1
ATOM 2747 N N . GLN B 1 21 ? 3.527 9.773 -17.656 1 49.72 21 GLN B N 1
ATOM 2748 C CA . GLN B 1 21 ? 4.238 10.586 -18.641 1 49.72 21 GLN B CA 1
ATOM 2749 C C . GLN B 1 21 ? 4.973 11.742 -17.969 1 49.72 21 GLN B C 1
ATOM 2751 O O . GLN B 1 21 ? 6.105 12.055 -18.328 1 49.72 21 GLN B O 1
ATOM 2756 N N . ILE B 1 22 ? 4.312 12.406 -17.172 1 48.62 22 ILE B N 1
ATOM 2757 C CA . ILE B 1 22 ? 4.902 13.555 -16.484 1 48.62 22 ILE B CA 1
ATOM 2758 C C . ILE B 1 22 ? 6.156 13.109 -15.727 1 48.62 22 ILE B C 1
ATOM 2760 O O . ILE B 1 22 ? 7.164 13.828 -15.711 1 48.62 22 ILE B O 1
ATOM 2764 N N . SER B 1 23 ? 6.09 12.008 -15.125 1 48.84 23 SER B N 1
ATOM 2765 C CA . SER B 1 23 ? 7.18 11.57 -14.258 1 48.84 23 SER B CA 1
ATOM 2766 C C . SER B 1 23 ? 8.336 11.008 -15.062 1 48.84 23 SER B C 1
ATOM 2768 O O . SER B 1 23 ? 9.477 10.969 -14.586 1 48.84 23 SER B O 1
ATOM 2770 N N . GLY B 1 24 ? 8.078 10.469 -16.172 1 45.66 24 GLY B N 1
ATOM 2771 C CA . GLY B 1 24 ? 9.086 9.867 -17.031 1 45.66 24 GLY B CA 1
ATOM 2772 C C . GLY B 1 24 ? 9.867 10.891 -17.828 1 45.66 24 GLY B C 1
ATOM 2773 O O . GLY B 1 24 ? 10.852 10.547 -18.5 1 45.66 24 GLY B O 1
ATOM 2774 N N . ALA B 1 25 ? 9.383 12.055 -17.984 1 34.69 25 ALA B N 1
ATOM 2775 C CA . ALA B 1 25 ? 10.07 12.953 -18.906 1 34.69 25 ALA B CA 1
ATOM 2776 C C . ALA B 1 25 ? 11.391 13.43 -18.312 1 34.69 25 ALA B C 1
ATOM 2778 O O . ALA B 1 25 ? 11.828 14.555 -18.578 1 34.69 25 ALA B O 1
ATOM 2779 N N . SER B 1 26 ? 11.727 13.023 -17.172 1 35.34 26 SER B N 1
ATOM 2780 C CA . SER B 1 26 ? 13.07 13.523 -16.922 1 35.34 26 SER B CA 1
ATOM 2781 C C . SER B 1 26 ? 14.039 13.078 -18.016 1 35.34 26 SER B C 1
ATOM 2783 O O . SER B 1 26 ? 14.352 11.898 -18.125 1 35.34 26 SER B O 1
ATOM 2785 N N . GLN B 1 27 ? 13.977 13.742 -19.094 1 29.33 27 GLN B N 1
ATOM 2786 C CA . GLN B 1 27 ? 14.875 13.609 -20.234 1 29.33 27 GLN B CA 1
ATOM 2787 C C . GLN B 1 27 ? 16.328 13.703 -19.797 1 29.33 27 GLN B C 1
ATOM 2789 O O . GLN B 1 27 ? 16.719 14.641 -19.094 1 29.33 27 GLN B O 1
ATOM 2794 N N . CYS B 1 28 ? 16.984 12.602 -19.562 1 31.55 28 CYS B N 1
ATOM 2795 C CA . CYS B 1 28 ? 18.438 12.57 -19.625 1 31.55 28 CYS B CA 1
ATOM 2796 C C . CYS B 1 28 ? 18.953 13.461 -20.75 1 31.55 28 CYS B C 1
ATOM 2798 O O . CYS B 1 28 ? 18.641 13.227 -21.922 1 31.55 28 CYS B O 1
ATOM 2800 N N . HIS B 1 29 ? 18.875 14.758 -20.484 1 29.02 29 HIS B N 1
ATOM 2801 C CA . HIS B 1 29 ? 19.625 15.523 -21.469 1 29.02 29 HIS B CA 1
ATOM 2802 C C . HIS B 1 29 ? 21.047 14.977 -21.625 1 29.02 29 HIS B C 1
ATOM 2804 O O . HIS B 1 29 ? 21.875 15.133 -20.734 1 29.02 29 HIS B O 1
ATOM 2810 N N . GLY B 1 30 ? 21.172 13.797 -21.984 1 26.08 30 GLY B N 1
ATOM 2811 C CA . GLY B 1 30 ? 22.5 13.32 -22.391 1 26.08 30 GLY B CA 1
ATOM 2812 C C . GLY B 1 30 ? 23.219 14.297 -23.297 1 26.08 30 GLY B C 1
ATOM 2813 O O . GLY B 1 30 ? 22.656 14.781 -24.281 1 26.08 30 GLY B O 1
ATOM 2814 N N . HIS B 1 31 ? 23.953 15.258 -22.625 1 26.92 31 HIS B N 1
ATOM 2815 C CA . HIS B 1 31 ? 24.906 16.078 -23.359 1 26.92 31 HIS B CA 1
ATOM 2816 C C . HIS B 1 31 ? 25.609 15.258 -24.453 1 26.92 31 HIS B C 1
ATOM 2818 O O . HIS B 1 31 ? 26.109 14.156 -24.188 1 26.92 31 HIS B O 1
ATOM 2824 N N . HIS B 1 32 ? 25.094 15.508 -25.641 1 25.05 32 HIS B N 1
ATOM 2825 C CA . HIS B 1 32 ? 25.672 15.008 -26.891 1 25.05 32 HIS B CA 1
ATOM 2826 C C . HIS B 1 32 ? 27.109 15.461 -27.062 1 25.05 32 HIS B C 1
ATOM 2828 O O . HIS B 1 32 ? 27.375 16.625 -27.344 1 25.05 32 HIS B O 1
ATOM 2834 N N . GLY B 1 33 ? 28.031 15.328 -26 1 21.72 33 GLY B N 1
ATOM 2835 C CA . GLY B 1 33 ? 29.406 15.68 -26.297 1 21.72 33 GLY B CA 1
ATOM 2836 C C . GLY B 1 33 ? 29.875 15.172 -27.656 1 21.72 33 GLY B C 1
ATOM 2837 O O . GLY B 1 33 ? 29.297 14.219 -28.188 1 21.72 33 GLY B O 1
ATOM 2838 N N . HIS B 1 34 ? 30.656 16.109 -28.281 1 24.11 34 HIS B N 1
ATOM 2839 C CA . HIS B 1 34 ? 31.266 16.25 -29.609 1 24.11 34 HIS B CA 1
ATOM 2840 C C . HIS B 1 34 ? 32.062 15 -29.984 1 24.11 34 HIS B C 1
ATOM 2842 O O . HIS B 1 34 ? 32.469 14.234 -29.109 1 24.11 34 HIS B O 1
ATOM 2848 N N . GLY B 1 35 ? 32.094 14.766 -31.359 1 20.98 35 GLY B N 1
ATOM 2849 C CA . GLY B 1 35 ? 32.312 13.773 -32.406 1 20.98 35 GLY B CA 1
ATOM 2850 C C . GLY B 1 35 ? 33.781 13.391 -32.531 1 20.98 35 GLY B C 1
ATOM 2851 O O . GLY B 1 35 ? 34.562 14.102 -33.156 1 20.98 35 GLY B O 1
ATOM 2852 N N . CYS B 1 36 ? 34.562 13.383 -31.391 1 21.28 36 CYS B N 1
ATOM 2853 C CA . CYS B 1 36 ? 35.969 13.188 -31.766 1 21.28 36 CYS B CA 1
ATOM 2854 C C . CYS B 1 36 ? 36.125 12.055 -32.781 1 21.28 36 CYS B C 1
ATOM 2856 O O . CYS B 1 36 ? 35.281 11.156 -32.812 1 21.28 36 CYS B O 1
ATOM 2858 N N . GLY B 1 37 ? 36.969 12.422 -33.781 1 21.72 37 GLY B N 1
ATOM 2859 C CA . GLY B 1 37 ? 37.469 11.805 -35 1 21.72 37 GLY B CA 1
ATOM 2860 C C . GLY B 1 37 ? 37.969 10.398 -34.781 1 21.72 37 GLY B C 1
ATOM 2861 O O . GLY B 1 37 ? 38.5 10.07 -33.719 1 21.72 37 GLY B O 1
ATOM 2862 N N . GLY B 1 38 ? 37.406 9.453 -35.531 1 20.61 38 GLY B N 1
ATOM 2863 C CA . GLY B 1 38 ? 37.312 8.008 -35.656 1 20.61 38 GLY B CA 1
ATOM 2864 C C . GLY B 1 38 ? 38.656 7.367 -36.031 1 20.61 38 GLY B C 1
ATOM 2865 O O . GLY B 1 38 ? 38.688 6.418 -36.812 1 20.61 38 GLY B O 1
ATOM 2866 N N . HIS B 1 39 ? 39.875 8.094 -35.562 1 23.77 39 HIS B N 1
ATOM 2867 C CA . HIS B 1 39 ? 40.906 7.379 -36.312 1 23.77 39 HIS B CA 1
ATOM 2868 C C . HIS B 1 39 ? 40.781 5.867 -36.125 1 23.77 39 HIS B C 1
ATOM 2870 O O . HIS B 1 39 ? 40.375 5.398 -35.062 1 23.77 39 HIS B O 1
ATOM 2876 N N . GLY B 1 40 ? 40.531 5.219 -37.281 1 21.06 40 GLY B N 1
ATOM 2877 C CA . GLY B 1 40 ? 40.125 3.885 -37.688 1 21.06 40 GLY B CA 1
ATOM 2878 C C . GLY B 1 40 ? 41.156 2.818 -37.312 1 21.06 40 GLY B C 1
ATOM 2879 O O . GLY B 1 40 ? 40.969 1.648 -37.656 1 21.06 40 GLY B O 1
ATOM 2880 N N . GLY B 1 41 ? 42.219 3.211 -36.531 1 22.95 41 GLY B N 1
ATOM 2881 C CA . GLY B 1 41 ? 43.156 2.135 -36.781 1 22.95 41 GLY B CA 1
ATOM 2882 C C . GLY B 1 41 ? 42.625 0.768 -36.406 1 22.95 41 GLY B C 1
ATOM 2883 O O . GLY B 1 41 ? 41.844 0.636 -35.438 1 22.95 41 GLY B O 1
ATOM 2884 N N . HIS B 1 42 ? 42.375 0.032 -37.438 1 24.61 42 HIS B N 1
ATOM 2885 C CA . HIS B 1 42 ? 41.812 -1.312 -37.562 1 24.61 42 HIS B CA 1
ATOM 2886 C C . HIS B 1 42 ? 42.594 -2.314 -36.719 1 24.61 42 HIS B C 1
ATOM 2888 O O . HIS B 1 42 ? 42.406 -3.525 -36.875 1 24.61 42 HIS B O 1
ATOM 2894 N N . ASP B 1 43 ? 43.219 -1.884 -35.594 1 23.48 43 ASP B N 1
ATOM 2895 C CA . ASP B 1 43 ? 43.969 -3.076 -35.219 1 23.48 43 ASP B CA 1
ATOM 2896 C C . ASP B 1 43 ? 43.031 -4.273 -35.031 1 23.48 43 ASP B C 1
ATOM 2898 O O . ASP B 1 43 ? 41.938 -4.133 -34.5 1 23.48 43 ASP B O 1
ATOM 2902 N N . HIS B 1 44 ? 43.156 -5.176 -35.938 1 25.61 44 HIS B N 1
ATOM 2903 C CA . HIS B 1 44 ? 42.531 -6.488 -36.031 1 25.61 44 HIS B CA 1
ATOM 2904 C C . HIS B 1 44 ? 42.656 -7.266 -34.75 1 25.61 44 HIS B C 1
ATOM 2906 O O . HIS B 1 44 ? 43.75 -7.797 -34.438 1 25.61 44 HIS B O 1
ATOM 2912 N N . SER B 1 45 ? 42.625 -6.594 -33.594 1 26.39 45 SER B N 1
ATOM 2913 C CA . SER B 1 45 ? 42.812 -7.621 -32.562 1 26.39 45 SER B CA 1
ATOM 2914 C C . SER B 1 45 ? 41.75 -8.719 -32.688 1 26.39 45 SER B C 1
ATOM 2916 O O . SER B 1 45 ? 40.594 -8.438 -32.969 1 26.39 45 SER B O 1
ATOM 2918 N N . HIS B 1 46 ? 42.219 -9.836 -33.25 1 28.36 46 HIS B N 1
ATOM 2919 C CA . HIS B 1 46 ? 41.5 -11.094 -33.219 1 28.36 46 HIS B CA 1
ATOM 2920 C C . HIS B 1 46 ? 40.844 -11.336 -31.875 1 28.36 46 HIS B C 1
ATOM 2922 O O . HIS B 1 46 ? 41.531 -11.492 -30.875 1 28.36 46 HIS B O 1
ATOM 2928 N N . GLY B 1 47 ? 39.938 -10.414 -31.531 1 28.17 47 GLY B N 1
ATOM 2929 C CA . GLY B 1 47 ? 39.188 -10.758 -30.328 1 28.17 47 GLY B CA 1
ATOM 2930 C C . GLY B 1 47 ? 38.625 -12.164 -30.375 1 28.17 47 GLY B C 1
ATOM 2931 O O . GLY B 1 47 ? 37.844 -12.508 -31.281 1 28.17 47 GLY B O 1
ATOM 2932 N N . HIS B 1 48 ? 39.531 -13.102 -30.125 1 30.48 48 HIS B N 1
ATOM 2933 C CA . HIS B 1 48 ? 38.938 -14.414 -29.859 1 30.48 48 HIS B CA 1
ATOM 2934 C C . HIS B 1 48 ? 37.656 -14.289 -29.047 1 30.48 48 HIS B C 1
ATOM 2936 O O . HIS B 1 48 ? 37.656 -13.703 -27.953 1 30.48 48 HIS B O 1
ATOM 2942 N N . ASP B 1 49 ? 36.594 -13.922 -29.766 1 32.25 49 ASP B N 1
ATOM 2943 C CA . ASP B 1 49 ? 35.281 -14.078 -29.188 1 32.25 49 ASP B CA 1
ATOM 2944 C C . ASP B 1 49 ? 35.188 -15.367 -28.375 1 32.25 49 ASP B C 1
ATOM 2946 O O . ASP B 1 49 ? 35.312 -16.469 -28.922 1 32.25 49 ASP B O 1
ATOM 2950 N N . HIS B 1 50 ? 35.969 -15.453 -27.359 1 33.41 50 HIS B N 1
ATOM 2951 C CA . HIS B 1 50 ? 35.531 -16.562 -26.516 1 33.41 50 HIS B CA 1
ATOM 2952 C C . HIS B 1 50 ? 34 -16.625 -26.438 1 33.41 50 HIS B C 1
ATOM 2954 O O . HIS B 1 50 ? 33.375 -15.797 -25.781 1 33.41 50 HIS B O 1
ATOM 2960 N N . VAL B 1 51 ? 33.406 -16.859 -27.547 1 33.91 51 VAL B N 1
ATOM 2961 C CA . VAL B 1 51 ? 32 -17.312 -27.453 1 33.91 51 VAL B CA 1
ATOM 2962 C C . VAL B 1 51 ? 31.844 -18.203 -26.219 1 33.91 51 VAL B C 1
ATOM 2964 O O . VAL B 1 51 ? 32.531 -19.219 -26.094 1 33.91 51 VAL B O 1
ATOM 2967 N N . VAL B 1 52 ? 31.734 -17.609 -25.094 1 37.56 52 VAL B N 1
ATOM 2968 C CA . VAL B 1 52 ? 31.234 -18.469 -24.016 1 37.56 52 VAL B CA 1
ATOM 2969 C C . VAL B 1 52 ? 30.312 -19.531 -24.609 1 37.56 52 VAL B C 1
ATOM 2971 O O . VAL B 1 52 ? 29.391 -19.219 -25.359 1 37.56 52 VAL B O 1
ATOM 2974 N N . PRO B 1 53 ? 30.781 -20.641 -24.984 1 36.75 53 PRO B N 1
ATOM 2975 C CA . PRO B 1 53 ? 29.875 -21.688 -25.469 1 36.75 53 PRO B CA 1
ATOM 2976 C C . PRO B 1 53 ? 28.453 -21.562 -24.906 1 36.75 53 PRO B C 1
ATOM 2978 O O . PRO B 1 53 ? 28.297 -21.203 -23.734 1 36.75 53 PRO B O 1
ATOM 2981 N N . GLU B 1 54 ? 27.531 -21.047 -25.594 1 41.97 54 GLU B N 1
ATOM 2982 C CA . GLU B 1 54 ? 26.141 -21.312 -25.234 1 41.97 54 GLU B CA 1
ATOM 2983 C C . GLU B 1 54 ? 26 -22.656 -24.531 1 41.97 54 GLU B C 1
ATOM 2985 O O . GLU B 1 54 ? 26.219 -23.703 -25.125 1 41.97 54 GLU B O 1
ATOM 2990 N N . LYS B 1 55 ? 26.578 -22.797 -23.406 1 46.06 55 LYS B N 1
ATOM 2991 C CA . LYS B 1 55 ? 26.344 -24.062 -22.719 1 46.06 55 LYS B CA 1
ATOM 2992 C C . LYS B 1 55 ? 25.047 -24.719 -23.188 1 46.06 55 LYS B C 1
ATOM 2994 O O . LYS B 1 55 ? 23.984 -24.078 -23.156 1 46.06 55 LYS B O 1
ATOM 2999 N N . GLN B 1 56 ? 24.969 -25.469 -24.156 1 48.56 56 GLN B N 1
ATOM 3000 C CA . GLN B 1 56 ? 23.922 -26.359 -24.656 1 48.56 56 GLN B CA 1
ATOM 3001 C C . GLN B 1 56 ? 22.922 -26.703 -23.547 1 48.56 56 GLN B C 1
ATOM 3003 O O . GLN B 1 56 ? 23.297 -27.297 -22.531 1 48.56 56 GLN B O 1
ATOM 3008 N N . GLN B 1 57 ? 21.938 -25.844 -23.312 1 62.12 57 GLN B N 1
ATOM 3009 C CA . GLN B 1 57 ? 20.891 -26.156 -22.344 1 62.12 57 GLN B CA 1
ATOM 3010 C C . GLN B 1 57 ? 20.453 -27.609 -22.453 1 62.12 57 GLN B C 1
ATOM 3012 O O . GLN B 1 57 ? 20.109 -28.094 -23.531 1 62.12 57 GLN B O 1
ATOM 3017 N N . ASP B 1 58 ? 20.938 -28.5 -21.672 1 78.12 58 ASP B N 1
ATOM 3018 C CA . ASP B 1 58 ? 20.547 -29.891 -21.531 1 78.12 58 ASP B CA 1
ATOM 3019 C C . ASP B 1 58 ? 19.031 -30.047 -21.672 1 78.12 58 ASP B C 1
ATOM 3021 O O . ASP B 1 58 ? 18.266 -29.453 -20.922 1 78.12 58 ASP B O 1
ATOM 3025 N N . PRO B 1 59 ? 18.547 -30.594 -22.875 1 87.06 59 PRO B N 1
ATOM 3026 C CA . PRO B 1 59 ? 17.109 -30.828 -23.078 1 87.06 59 PRO B CA 1
ATOM 3027 C C . PRO B 1 59 ? 16.422 -31.422 -21.859 1 87.06 59 PRO B C 1
ATOM 3029 O O . PRO B 1 59 ? 15.234 -31.172 -21.625 1 87.06 59 PRO B O 1
ATOM 3032 N N . LEU B 1 60 ? 17.188 -32.062 -21.109 1 91.44 60 LEU B N 1
ATOM 3033 C CA . LEU B 1 60 ? 16.625 -32.656 -19.906 1 91.44 60 LEU B CA 1
ATOM 3034 C C . LEU B 1 60 ? 16.234 -31.578 -18.891 1 91.44 60 LEU B C 1
ATOM 3036 O O . LEU B 1 60 ? 15.219 -31.703 -18.203 1 91.44 60 LEU B O 1
ATOM 3040 N N . LEU B 1 61 ? 16.953 -30.547 -18.844 1 93.75 61 LEU B N 1
ATOM 3041 C CA . LEU B 1 61 ? 16.641 -29.469 -17.922 1 93.75 61 LEU B CA 1
ATOM 3042 C C . LEU B 1 61 ? 15.367 -28.75 -18.344 1 93.75 61 LEU B C 1
ATOM 3044 O O . LEU B 1 61 ? 14.57 -28.328 -17.5 1 93.75 61 LEU B O 1
ATOM 3048 N N . LYS B 1 62 ? 15.164 -28.625 -19.625 1 94.31 62 LYS B N 1
ATOM 3049 C CA . LYS B 1 62 ? 13.93 -28.031 -20.141 1 94.31 62 LYS B CA 1
ATOM 3050 C C . LYS B 1 62 ? 12.719 -28.875 -19.734 1 94.31 62 LYS B C 1
ATOM 3052 O O . LYS B 1 62 ? 11.68 -28.328 -19.344 1 94.31 62 LYS B O 1
ATOM 3057 N N . LEU B 1 63 ? 12.914 -30.141 -19.859 1 94.5 63 LEU B N 1
ATOM 3058 C CA . LEU B 1 63 ? 11.836 -31.047 -19.484 1 94.5 63 LEU B CA 1
ATOM 3059 C C . LEU B 1 63 ? 11.539 -30.938 -17.984 1 94.5 63 LEU B C 1
ATOM 3061 O O . LEU B 1 63 ? 10.375 -30.922 -17.578 1 94.5 63 LEU B O 1
ATOM 3065 N N . TYR B 1 64 ? 12.531 -30.859 -17.172 1 95.31 64 TYR B N 1
ATOM 3066 C CA . TYR B 1 64 ? 12.336 -30.734 -15.734 1 95.31 64 TYR B CA 1
ATOM 3067 C C . TYR B 1 64 ? 11.625 -29.422 -15.398 1 95.31 64 TYR B C 1
ATOM 3069 O O . TYR B 1 64 ? 10.805 -29.375 -14.484 1 95.31 64 TYR B O 1
ATOM 3077 N N . ALA B 1 65 ? 11.961 -28.422 -16.109 1 96.5 65 ALA B N 1
ATOM 3078 C CA . ALA B 1 65 ? 11.312 -27.141 -15.891 1 96.5 65 ALA B CA 1
ATOM 3079 C C . ALA B 1 65 ? 9.812 -27.234 -16.172 1 96.5 65 ALA B C 1
ATOM 3081 O O . ALA B 1 65 ? 8.992 -26.703 -15.414 1 96.5 65 ALA B O 1
ATOM 3082 N N . ILE B 1 66 ? 9.508 -27.891 -17.234 1 96.31 66 ILE B N 1
ATOM 3083 C CA . ILE B 1 66 ? 8.109 -28.016 -17.625 1 96.31 66 ILE B CA 1
ATOM 3084 C C . ILE B 1 66 ? 7.371 -28.891 -16.609 1 96.31 66 ILE B C 1
ATOM 3086 O O . ILE B 1 66 ? 6.242 -28.578 -16.219 1 96.31 66 ILE B O 1
ATOM 3090 N N . ILE B 1 67 ? 7.938 -29.906 -16.172 1 95.69 67 ILE B N 1
ATOM 3091 C CA . ILE B 1 67 ? 7.348 -30.766 -15.148 1 95.69 67 ILE B CA 1
ATOM 3092 C C . ILE B 1 67 ? 7.109 -29.969 -13.867 1 95.69 67 ILE B C 1
ATOM 3094 O O . ILE B 1 67 ? 6.047 -30.062 -13.25 1 95.69 67 ILE B O 1
ATOM 3098 N N . ALA B 1 68 ? 8.078 -29.203 -13.516 1 95.94 68 ALA B N 1
ATOM 3099 C CA . ALA B 1 68 ? 7.934 -28.344 -12.336 1 95.94 68 ALA B CA 1
ATOM 3100 C C . ALA B 1 68 ? 6.773 -27.375 -12.508 1 95.94 68 ALA B C 1
ATOM 3102 O O . ALA B 1 68 ? 6.004 -27.141 -11.57 1 95.94 68 ALA B O 1
ATOM 3103 N N . ALA B 1 69 ? 6.688 -26.812 -13.672 1 95.88 69 ALA B N 1
ATOM 3104 C CA . ALA B 1 69 ? 5.625 -25.859 -13.969 1 95.88 69 ALA B CA 1
ATOM 3105 C C . ALA B 1 69 ? 4.25 -26.5 -13.812 1 95.88 69 ALA B C 1
ATOM 3107 O O . ALA B 1 69 ? 3.289 -25.844 -13.406 1 95.88 69 ALA B O 1
ATOM 3108 N N . ILE B 1 70 ? 4.172 -27.734 -14.109 1 94.12 70 ILE B N 1
ATOM 3109 C CA . ILE B 1 70 ? 2.908 -28.453 -14.008 1 94.12 70 ILE B CA 1
ATOM 3110 C C . ILE B 1 70 ? 2.668 -28.875 -12.562 1 94.12 70 ILE B C 1
ATOM 3112 O O . ILE B 1 70 ? 1.527 -28.875 -12.086 1 94.12 70 ILE B O 1
ATOM 3116 N N . THR B 1 71 ? 3.658 -29.125 -11.836 1 93.62 71 THR B N 1
ATOM 3117 C CA . THR B 1 71 ? 3.572 -29.594 -10.461 1 93.62 71 THR B CA 1
ATOM 3118 C C . THR B 1 71 ? 3.043 -28.5 -9.539 1 93.62 71 THR B C 1
ATOM 3120 O O . THR B 1 71 ? 2.266 -28.781 -8.625 1 93.62 71 THR B O 1
ATOM 3123 N N . VAL B 1 72 ? 3.414 -27.297 -9.797 1 90.81 72 VAL B N 1
ATOM 3124 C CA . VAL B 1 72 ? 3.059 -26.203 -8.906 1 90.81 72 VAL B CA 1
ATOM 3125 C C . VAL B 1 72 ? 1.541 -26.047 -8.859 1 90.81 72 VAL B C 1
ATOM 3127 O O . VAL B 1 72 ? 0.934 -26.125 -7.789 1 90.81 72 VAL B O 1
ATOM 3130 N N . PRO B 1 73 ? 0.871 -25.891 -9.969 1 91.25 73 PRO B N 1
ATOM 3131 C CA . PRO B 1 73 ? -0.588 -25.766 -9.906 1 91.25 73 PRO B CA 1
ATOM 3132 C C . PRO B 1 73 ? -1.265 -27.047 -9.406 1 91.25 73 PRO B C 1
ATOM 3134 O O . PRO B 1 73 ? -2.311 -26.984 -8.758 1 91.25 73 PRO B O 1
ATOM 3137 N N . LEU B 1 74 ? -0.698 -28.203 -9.672 1 89.88 74 LEU B N 1
ATOM 3138 C CA . LEU B 1 74 ? -1.273 -29.453 -9.219 1 89.88 74 LEU B CA 1
ATOM 3139 C C . LEU B 1 74 ? -1.272 -29.547 -7.695 1 89.88 74 LEU B C 1
ATOM 3141 O O . LEU B 1 74 ? -2.268 -29.953 -7.09 1 89.88 74 LEU B O 1
ATOM 3145 N N . VAL B 1 75 ? -0.194 -29.141 -7.094 1 86.44 75 VAL B N 1
ATOM 3146 C CA . VAL B 1 75 ? -0.081 -29.141 -5.637 1 86.44 75 VAL B CA 1
ATOM 3147 C C . VAL B 1 75 ? -1.075 -28.156 -5.035 1 86.44 75 VAL B C 1
ATOM 3149 O O . VAL B 1 75 ? -1.765 -28.469 -4.062 1 86.44 75 VAL B O 1
ATOM 3152 N N . SER B 1 76 ? -1.15 -26.984 -5.645 1 82.31 76 SER B N 1
ATOM 3153 C CA . SER B 1 76 ? -2.078 -25.969 -5.164 1 82.31 76 SER B CA 1
ATOM 3154 C C . SER B 1 76 ? -3.525 -26.406 -5.34 1 82.31 76 SER B C 1
ATOM 3156 O O . SER B 1 76 ? -4.363 -26.172 -4.473 1 82.31 76 SER B O 1
ATOM 3158 N N . PHE B 1 77 ? -3.693 -27.125 -6.414 1 84.12 77 PHE B N 1
ATOM 3159 C CA . PHE B 1 77 ? -5.031 -27.625 -6.695 1 84.12 77 PHE B CA 1
ATOM 3160 C C . PHE B 1 77 ? -5.43 -28.703 -5.688 1 84.12 77 PHE B C 1
ATOM 3162 O O . PHE B 1 77 ? -6.574 -28.734 -5.234 1 84.12 77 PHE B O 1
ATOM 3169 N N . LEU B 1 78 ? -4.547 -29.5 -5.355 1 83 78 LEU B N 1
ATOM 3170 C CA . LEU B 1 78 ? -4.809 -30.547 -4.367 1 83 78 LEU B CA 1
ATOM 3171 C C . LEU B 1 78 ? -5.164 -29.938 -3.016 1 83 78 LEU B C 1
ATOM 3173 O O . LEU B 1 78 ? -6.086 -30.406 -2.344 1 83 78 LEU B O 1
ATOM 3177 N N . GLY B 1 79 ? -4.484 -28.859 -2.611 1 78.62 79 GLY B N 1
ATOM 3178 C CA . GLY B 1 79 ? -4.828 -28.141 -1.396 1 78.62 79 GLY B CA 1
ATOM 3179 C C . GLY B 1 79 ? -6.234 -27.578 -1.418 1 78.62 79 GLY B C 1
ATOM 3180 O O . GLY B 1 79 ? -6.957 -27.656 -0.42 1 78.62 79 GLY B O 1
ATOM 3181 N N . MET B 1 80 ? -6.582 -27.203 -2.539 1 79.69 80 MET B N 1
ATOM 3182 C CA . MET B 1 80 ? -7.91 -26.609 -2.711 1 79.69 80 MET B CA 1
ATOM 3183 C C . MET B 1 80 ? -8.992 -27.688 -2.643 1 79.69 80 MET B C 1
ATOM 3185 O O . MET B 1 80 ? -10.07 -27.453 -2.102 1 79.69 80 MET B O 1
ATOM 3189 N N . LEU B 1 81 ? -8.68 -28.812 -3.18 1 78.5 81 LEU B N 1
ATOM 3190 C CA . LEU B 1 81 ? -9.641 -29.906 -3.17 1 78.5 81 LEU B CA 1
ATOM 3191 C C . LEU B 1 81 ? -9.93 -30.359 -1.745 1 78.5 81 LEU B C 1
ATOM 3193 O O . LEU B 1 81 ? -11.062 -30.75 -1.434 1 78.5 81 LEU B O 1
ATOM 3197 N N . VAL B 1 82 ? -8.93 -30.172 -0.906 1 76.25 82 VAL B N 1
ATOM 3198 C CA . VAL B 1 82 ? -9.141 -30.531 0.493 1 76.25 82 VAL B CA 1
ATOM 3199 C C . VAL B 1 82 ? -10.188 -29.609 1.11 1 76.25 82 VAL B C 1
ATOM 3201 O O . VAL B 1 82 ? -11.023 -30.047 1.896 1 76.25 82 VAL B O 1
ATOM 3204 N N . ILE B 1 83 ? -10.211 -28.438 0.654 1 72.62 83 ILE B N 1
ATOM 3205 C CA . ILE B 1 83 ? -11.156 -27.453 1.165 1 72.62 83 ILE B CA 1
ATOM 3206 C C . ILE B 1 83 ? -12.555 -27.75 0.623 1 72.62 83 ILE B C 1
ATOM 3208 O O . ILE B 1 83 ? -13.555 -27.547 1.315 1 72.62 83 ILE B O 1
ATOM 3212 N N . LYS B 1 84 ? -12.617 -28.172 -0.552 1 68.5 84 LYS B N 1
ATOM 3213 C CA . LYS B 1 84 ? -13.906 -28.516 -1.153 1 68.5 84 LYS B CA 1
ATOM 3214 C C . LYS B 1 84 ? -14.648 -29.547 -0.31 1 68.5 84 LYS B C 1
ATOM 3216 O O . LYS B 1 84 ? -15.867 -29.484 -0.178 1 68.5 84 LYS B O 1
ATOM 3221 N N . PHE B 1 85 ? -13.891 -30.297 0.332 1 67.31 85 PHE B N 1
ATOM 3222 C CA . PHE B 1 85 ? -14.516 -31.406 1.058 1 67.31 85 PHE B CA 1
ATOM 3223 C C . PHE B 1 85 ? -14.805 -31 2.5 1 67.31 85 PHE B C 1
ATOM 3225 O O . PHE B 1 85 ? -15.453 -31.75 3.238 1 67.31 85 PHE B O 1
ATOM 3232 N N . THR B 1 86 ? -14.383 -29.797 2.854 1 66.62 86 THR B N 1
ATOM 3233 C CA . THR B 1 86 ? -14.656 -29.312 4.203 1 66.62 86 THR B CA 1
ATOM 3234 C C . THR B 1 86 ? -15.438 -28 4.16 1 66.62 86 THR B C 1
ATOM 3236 O O . THR B 1 86 ? -15.156 -27.078 4.926 1 66.62 86 THR B O 1
ATOM 3239 N N . ARG B 1 87 ? -16.344 -27.875 3.283 1 65.12 87 ARG B N 1
ATOM 3240 C CA . ARG B 1 87 ? -17.047 -26.641 2.928 1 65.12 87 ARG B CA 1
ATOM 3241 C C . ARG B 1 87 ? -17.719 -26.016 4.148 1 65.12 87 ARG B C 1
ATOM 3243 O O . ARG B 1 87 ? -17.641 -24.812 4.344 1 65.12 87 ARG B O 1
ATOM 3250 N N . SER B 1 88 ? -18.406 -26.875 4.898 1 67.12 88 SER B N 1
ATOM 3251 C CA . SER B 1 88 ? -19.109 -26.359 6.062 1 67.12 88 SER B CA 1
ATOM 3252 C C . SER B 1 88 ? -18.156 -25.641 7.016 1 67.12 88 SER B C 1
ATOM 3254 O O . SER B 1 88 ? -18.484 -24.578 7.555 1 67.12 88 SER B O 1
ATOM 3256 N N . SER B 1 89 ? -17.031 -26.203 7.086 1 66.69 89 SER B N 1
ATOM 3257 C CA . SER B 1 89 ? -16.047 -25.625 7.977 1 66.69 89 SER B CA 1
ATOM 3258 C C . SER B 1 89 ? -15.445 -24.344 7.379 1 66.69 89 SER B C 1
ATOM 3260 O O . SER B 1 89 ? -15.164 -23.391 8.102 1 66.69 89 SER B O 1
ATOM 3262 N N . VAL B 1 90 ? -15.43 -24.266 6.125 1 68.12 90 VAL B N 1
ATOM 3263 C CA . VAL B 1 90 ? -14.828 -23.125 5.426 1 68.12 90 VAL B CA 1
ATOM 3264 C C . VAL B 1 90 ? -15.695 -21.891 5.617 1 68.12 90 VAL B C 1
ATOM 3266 O O . VAL B 1 90 ? -15.172 -20.781 5.82 1 68.12 90 VAL B O 1
ATOM 3269 N N . GLN B 1 91 ? -16.875 -22.094 5.664 1 72.56 91 GLN B N 1
ATOM 3270 C CA . GLN B 1 91 ? -17.781 -20.969 5.836 1 72.56 91 GLN B CA 1
ATOM 3271 C C . GLN B 1 91 ? -17.688 -20.391 7.246 1 72.56 91 GLN B C 1
ATOM 3273 O O . GLN B 1 91 ? -17.766 -19.172 7.43 1 72.56 91 GLN B O 1
ATOM 3278 N N . LYS B 1 92 ? -17.438 -21.344 8.141 1 76.06 92 LYS B N 1
ATOM 3279 C CA . LYS B 1 92 ? -17.344 -20.922 9.539 1 76.06 92 LYS B CA 1
ATOM 3280 C C . LYS B 1 92 ? -16.062 -20.125 9.789 1 76.06 92 LYS B C 1
ATOM 3282 O O . LYS B 1 92 ? -16.047 -19.203 10.594 1 76.06 92 LYS B O 1
ATOM 3287 N N . PHE B 1 93 ? -15.055 -20.469 9 1 81.5 93 PHE B N 1
ATOM 3288 C CA . PHE B 1 93 ? -13.758 -19.859 9.266 1 81.5 93 PHE B CA 1
ATOM 3289 C C . PHE B 1 93 ? -13.375 -18.875 8.164 1 81.5 93 PHE B C 1
ATOM 3291 O O . PHE B 1 93 ? -12.203 -18.531 8.008 1 81.5 93 PHE B O 1
ATOM 3298 N N . GLN B 1 94 ? -14.344 -18.391 7.516 1 79.25 94 GLN B N 1
ATOM 3299 C CA . GLN B 1 94 ? -14.125 -17.531 6.355 1 79.25 94 GLN B CA 1
ATOM 3300 C C . GLN B 1 94 ? -13.352 -16.266 6.742 1 79.25 94 GLN B C 1
ATOM 3302 O O . GLN B 1 94 ? -12.367 -15.914 6.082 1 79.25 94 GLN B O 1
ATOM 3307 N N . PRO B 1 95 ? -13.695 -15.688 7.863 1 82.62 95 PRO B N 1
ATOM 3308 C CA . PRO B 1 95 ? -12.938 -14.484 8.219 1 82.62 95 PRO B CA 1
ATOM 3309 C C . PRO B 1 95 ? -11.469 -14.781 8.508 1 82.62 95 PRO B C 1
ATOM 3311 O O . PRO B 1 95 ? -10.602 -13.961 8.195 1 82.62 95 PRO B O 1
ATOM 3314 N N . VAL B 1 96 ? -11.242 -15.938 9.016 1 86.5 96 VAL B N 1
ATOM 3315 C CA . VAL B 1 96 ? -9.891 -16.328 9.375 1 86.5 96 VAL B CA 1
ATOM 3316 C C . VAL B 1 96 ? -9.07 -16.578 8.109 1 86.5 96 VAL B C 1
ATOM 3318 O O . VAL B 1 96 ? -7.945 -16.094 7.98 1 86.5 96 VAL B O 1
ATOM 3321 N N . ILE B 1 97 ? -9.672 -17.219 7.211 1 84.38 97 ILE B N 1
ATOM 3322 C CA . ILE B 1 97 ? -8.969 -17.594 5.988 1 84.38 97 ILE B CA 1
ATOM 3323 C C . ILE B 1 97 ? -8.758 -16.359 5.117 1 84.38 97 ILE B C 1
ATOM 3325 O O . ILE B 1 97 ? -7.695 -16.188 4.516 1 84.38 97 ILE B O 1
ATOM 3329 N N . VAL B 1 98 ? -9.703 -15.508 5.082 1 82.94 98 VAL B N 1
ATOM 3330 C CA . VAL B 1 98 ? -9.609 -14.281 4.293 1 82.94 98 VAL B CA 1
ATOM 3331 C C . VAL B 1 98 ? -8.508 -13.383 4.859 1 82.94 98 VAL B C 1
ATOM 3333 O O . VAL B 1 98 ? -7.703 -12.828 4.105 1 82.94 98 VAL B O 1
ATOM 3336 N N . ASN B 1 99 ? -8.484 -13.281 6.156 1 89.5 99 ASN B N 1
ATOM 3337 C CA . ASN B 1 99 ? -7.438 -12.477 6.77 1 89.5 99 ASN B CA 1
ATOM 3338 C C . ASN B 1 99 ? -6.059 -13.109 6.59 1 89.5 99 ASN B C 1
ATOM 3340 O O . ASN B 1 99 ? -5.059 -12.398 6.461 1 89.5 99 ASN B O 1
ATOM 3344 N N . PHE B 1 100 ? -6.07 -14.398 6.652 1 91.88 100 PHE B N 1
ATOM 3345 C CA . PHE B 1 100 ? -4.824 -15.086 6.332 1 91.88 100 PHE B CA 1
ATOM 3346 C C . PHE B 1 100 ? -4.371 -14.75 4.918 1 91.88 100 PHE B C 1
ATOM 3348 O O . PHE B 1 100 ? -3.199 -14.445 4.691 1 91.88 100 PHE B O 1
ATOM 3355 N N . GLY B 1 101 ? -5.297 -14.75 4 1 89.25 101 GLY B N 1
ATOM 3356 C CA . GLY B 1 101 ? -5.004 -14.383 2.623 1 89.25 101 GLY B CA 1
ATOM 3357 C C . GLY B 1 101 ? -4.496 -12.961 2.482 1 89.25 101 GLY B C 1
ATOM 3358 O O . GLY B 1 101 ? -3.527 -12.711 1.765 1 89.25 101 GLY B O 1
ATOM 3359 N N . ALA B 1 102 ? -5.129 -12.062 3.145 1 92.44 102 ALA B N 1
ATOM 3360 C CA . ALA B 1 102 ? -4.688 -10.672 3.125 1 92.44 102 ALA B CA 1
ATOM 3361 C C . ALA B 1 102 ? -3.256 -10.539 3.643 1 92.44 102 ALA B C 1
ATOM 3363 O O . ALA B 1 102 ? -2.443 -9.812 3.064 1 92.44 102 ALA B O 1
ATOM 3364 N N . GLY B 1 103 ? -2.984 -11.273 4.699 1 93.94 103 GLY B N 1
ATOM 3365 C CA . GLY B 1 103 ? -1.638 -11.281 5.25 1 93.94 103 GLY B CA 1
ATOM 3366 C C . GLY B 1 103 ? -0.6 -11.812 4.277 1 93.94 103 GLY B C 1
ATOM 3367 O O . GLY B 1 103 ? 0.486 -11.242 4.152 1 93.94 103 GLY B O 1
ATOM 3368 N N . THR B 1 104 ? -0.986 -12.844 3.637 1 92.19 104 THR B N 1
ATOM 3369 C CA . THR B 1 104 ? -0.055 -13.414 2.67 1 92.19 104 THR B CA 1
ATOM 3370 C C . THR B 1 104 ? 0.198 -12.438 1.521 1 92.19 104 THR B C 1
ATOM 3372 O O . THR B 1 104 ? 1.317 -12.344 1.017 1 92.19 104 THR B O 1
ATOM 3375 N N . MET B 1 105 ? -0.785 -11.727 1.126 1 92.25 105 MET B N 1
ATOM 3376 C CA . MET B 1 105 ? -0.652 -10.781 0.019 1 92.25 105 MET B CA 1
ATOM 3377 C C . MET B 1 105 ? 0.23 -9.602 0.413 1 92.25 105 MET B C 1
ATOM 3379 O O . MET B 1 105 ? 1.109 -9.203 -0.35 1 92.25 105 MET B O 1
ATOM 3383 N N . ILE B 1 106 ? 0.035 -9.133 1.58 1 95.44 106 ILE B N 1
ATOM 3384 C CA . ILE B 1 106 ? 0.849 -8.023 2.072 1 95.44 106 ILE B CA 1
ATOM 3385 C C . ILE B 1 106 ? 2.289 -8.484 2.266 1 95.44 106 ILE B C 1
ATOM 3387 O O . ILE B 1 106 ? 3.23 -7.809 1.847 1 95.44 106 ILE B O 1
ATOM 3391 N N . GLY B 1 107 ? 2.459 -9.641 2.896 1 93.81 107 GLY B N 1
ATOM 3392 C CA . GLY B 1 107 ? 3.785 -10.195 3.113 1 93.81 107 GLY B CA 1
ATOM 3393 C C . GLY B 1 107 ? 4.547 -10.445 1.825 1 93.81 107 GLY B C 1
ATOM 3394 O O . GLY B 1 107 ? 5.723 -10.086 1.715 1 93.81 107 GLY B O 1
ATOM 3395 N N . THR B 1 108 ? 3.828 -11.016 0.91 1 90.44 108 THR B N 1
ATOM 3396 C CA . THR B 1 108 ? 4.457 -11.273 -0.38 1 90.44 108 THR B CA 1
ATOM 3397 C C . THR B 1 108 ? 4.84 -9.969 -1.072 1 90.44 108 THR B C 1
ATOM 3399 O O . THR B 1 108 ? 5.91 -9.875 -1.679 1 90.44 108 THR B O 1
ATOM 3402 N N . SER B 1 109 ? 4.047 -9 -0.963 1 93.88 109 SER B N 1
ATOM 3403 C CA . SER B 1 109 ? 4.289 -7.719 -1.616 1 93.88 109 SER B CA 1
ATOM 3404 C C . SER B 1 109 ? 5.496 -7.012 -1.009 1 93.88 109 SER B C 1
ATOM 3406 O O . SER B 1 109 ? 6.422 -6.625 -1.725 1 93.88 109 SER B O 1
ATOM 3408 N N . LEU B 1 110 ? 5.535 -6.953 0.273 1 94.44 110 LEU B N 1
ATOM 3409 C CA . LEU B 1 110 ? 6.492 -6.074 0.939 1 94.44 110 LEU B CA 1
ATOM 3410 C C . LEU B 1 110 ? 7.762 -6.828 1.307 1 94.44 110 LEU B C 1
ATOM 3412 O O . LEU B 1 110 ? 8.844 -6.238 1.372 1 94.44 110 LEU B O 1
ATOM 3416 N N . LEU B 1 111 ? 7.668 -8.086 1.525 1 92.62 111 LEU B N 1
ATOM 3417 C CA . LEU B 1 111 ? 8.828 -8.828 2.004 1 92.62 111 LEU B CA 1
ATOM 3418 C C . LEU B 1 111 ? 9.406 -9.703 0.897 1 92.62 111 LEU B C 1
ATOM 3420 O O . LEU B 1 111 ? 10.531 -10.203 1.014 1 92.62 111 LEU B O 1
ATOM 3424 N N . GLY B 1 112 ? 8.688 -9.812 -0.118 1 90.5 112 GLY B N 1
ATOM 3425 C CA . GLY B 1 112 ? 9.133 -10.633 -1.234 1 90.5 112 GLY B CA 1
ATOM 3426 C C . GLY B 1 112 ? 9.336 -9.836 -2.512 1 90.5 112 GLY B C 1
ATOM 3427 O O . GLY B 1 112 ? 10.453 -9.43 -2.826 1 90.5 112 GLY B O 1
ATOM 3428 N N . PHE B 1 113 ? 8.234 -9.398 -3.078 1 90.62 113 PHE B N 1
ATOM 3429 C CA . PHE B 1 113 ? 8.242 -8.797 -4.41 1 90.62 113 PHE B CA 1
ATOM 3430 C C . PHE B 1 113 ? 9.023 -7.492 -4.414 1 90.62 113 PHE B C 1
ATOM 3432 O O . PHE B 1 113 ? 9.898 -7.289 -5.266 1 90.62 113 PHE B O 1
ATOM 3439 N N . LEU B 1 114 ? 8.75 -6.68 -3.447 1 91.06 114 LEU B N 1
ATOM 3440 C CA . LEU B 1 114 ? 9.359 -5.352 -3.438 1 91.06 114 LEU B CA 1
ATOM 3441 C C . LEU B 1 114 ? 10.867 -5.441 -3.244 1 91.06 114 LEU B C 1
ATOM 3443 O O . LEU B 1 114 ? 11.633 -4.898 -4.039 1 91.06 114 LEU B O 1
ATOM 3447 N N . PRO B 1 115 ? 11.398 -6.156 -2.285 1 88.19 115 PRO B N 1
ATOM 3448 C CA . PRO B 1 115 ? 12.852 -6.285 -2.133 1 88.19 115 PRO B CA 1
ATOM 3449 C C . PRO B 1 115 ? 13.516 -6.926 -3.35 1 88.19 115 PRO B C 1
ATOM 3451 O O . PRO B 1 115 ? 14.617 -6.523 -3.736 1 88.19 115 PRO B O 1
ATOM 3454 N N . GLU B 1 116 ? 12.883 -7.887 -3.912 1 86.31 116 GLU B N 1
ATOM 3455 C CA . GLU B 1 116 ? 13.438 -8.523 -5.105 1 86.31 116 GLU B CA 1
ATOM 3456 C C . GLU B 1 116 ? 13.547 -7.527 -6.258 1 86.31 116 GLU B C 1
ATOM 3458 O O . GLU B 1 116 ? 14.547 -7.508 -6.973 1 86.31 116 GLU B O 1
ATOM 3463 N N . ALA B 1 117 ? 12.555 -6.766 -6.406 1 88.25 117 ALA B N 1
ATOM 3464 C CA . ALA B 1 117 ? 12.578 -5.738 -7.441 1 88.25 117 ALA B CA 1
ATOM 3465 C C . ALA B 1 117 ? 13.672 -4.711 -7.172 1 88.25 117 ALA B C 1
ATOM 3467 O O . ALA B 1 117 ? 14.375 -4.281 -8.094 1 88.25 117 ALA B O 1
ATOM 3468 N N . MET B 1 118 ? 13.859 -4.367 -5.969 1 85.88 118 MET B N 1
ATOM 3469 C CA . MET B 1 118 ? 14.844 -3.357 -5.59 1 85.88 118 MET B CA 1
ATOM 3470 C C . MET B 1 118 ? 16.266 -3.869 -5.809 1 85.88 118 MET B C 1
ATOM 3472 O O . MET B 1 118 ? 17.172 -3.088 -6.098 1 85.88 118 MET B O 1
ATOM 3476 N N . HIS B 1 119 ? 16.422 -5.062 -5.629 1 82.25 119 HIS B N 1
ATOM 3477 C CA . HIS B 1 119 ? 17.75 -5.652 -5.809 1 82.25 119 HIS B CA 1
ATOM 3478 C C . HIS B 1 119 ? 18.141 -5.703 -7.281 1 82.25 119 HIS B C 1
ATOM 3480 O O . HIS B 1 119 ? 19.312 -5.543 -7.629 1 82.25 119 HIS B O 1
ATOM 3486 N N . SER B 1 120 ? 17.188 -5.832 -8.102 1 79.62 120 SER B N 1
ATOM 3487 C CA . SER B 1 120 ? 17.484 -6.121 -9.5 1 79.62 120 SER B CA 1
ATOM 3488 C C . SER B 1 120 ? 17.359 -4.867 -10.359 1 79.62 120 SER B C 1
ATOM 3490 O O . SER B 1 120 ? 18 -4.766 -11.414 1 79.62 120 SER B O 1
ATOM 3492 N N . ILE B 1 121 ? 16.5 -3.98 -9.953 1 77.38 121 ILE B N 1
ATOM 3493 C CA . ILE B 1 121 ? 16.281 -2.785 -10.758 1 77.38 121 ILE B CA 1
ATOM 3494 C C . ILE B 1 121 ? 17.172 -1.652 -10.266 1 77.38 121 ILE B C 1
ATOM 3496 O O . ILE B 1 121 ? 17.016 -1.177 -9.133 1 77.38 121 ILE B O 1
ATOM 3500 N N . PRO B 1 122 ? 18.109 -1.287 -11.07 1 73.38 122 PRO B N 1
ATOM 3501 C CA . PRO B 1 122 ? 19.047 -0.239 -10.641 1 73.38 122 PRO B CA 1
ATOM 3502 C C . PRO B 1 122 ? 18.344 1.105 -10.422 1 73.38 122 PRO B C 1
ATOM 3504 O O . PRO B 1 122 ? 18.75 1.876 -9.547 1 73.38 122 PRO B O 1
ATOM 3507 N N . ARG B 1 123 ? 17.391 1.4 -11.234 1 77.56 123 ARG B N 1
ATOM 3508 C CA . ARG B 1 123 ? 16.656 2.656 -11.086 1 77.56 123 ARG B CA 1
ATOM 3509 C C . ARG B 1 123 ? 15.586 2.541 -10 1 77.56 123 ARG B C 1
ATOM 3511 O O . ARG B 1 123 ? 14.422 2.283 -10.305 1 77.56 123 ARG B O 1
ATOM 3518 N N . HIS B 1 124 ? 15.977 2.824 -8.805 1 76.94 124 HIS B N 1
ATOM 3519 C CA . HIS B 1 124 ? 15.117 2.662 -7.637 1 76.94 124 HIS B CA 1
ATOM 3520 C C . HIS B 1 124 ? 13.938 3.633 -7.676 1 76.94 124 HIS B C 1
ATOM 3522 O O . HIS B 1 124 ? 12.867 3.346 -7.133 1 76.94 124 HIS B O 1
ATOM 3528 N N . ASP B 1 125 ? 14.117 4.734 -8.367 1 77.88 125 ASP B N 1
ATOM 3529 C CA . ASP B 1 125 ? 13.055 5.723 -8.477 1 77.88 125 ASP B CA 1
ATOM 3530 C C . ASP B 1 125 ? 11.883 5.18 -9.297 1 77.88 125 ASP B C 1
ATOM 3532 O O . ASP B 1 125 ? 10.742 5.594 -9.094 1 77.88 125 ASP B O 1
ATOM 3536 N N . LEU B 1 126 ? 12.195 4.203 -10.141 1 85.5 126 LEU B N 1
ATOM 3537 C CA . LEU B 1 126 ? 11.156 3.654 -11.016 1 85.5 126 LEU B CA 1
ATOM 3538 C C . LEU B 1 126 ? 10.305 2.633 -10.266 1 85.5 126 LEU B C 1
ATOM 3540 O O . LEU B 1 126 ? 9.164 2.377 -10.648 1 85.5 126 LEU B O 1
ATOM 3544 N N . ILE B 1 127 ? 10.852 2.105 -9.273 1 89.69 127 ILE B N 1
ATOM 3545 C CA . ILE B 1 127 ? 10.156 1.051 -8.547 1 89.69 127 ILE B CA 1
ATOM 3546 C C . ILE B 1 127 ? 8.859 1.6 -7.957 1 89.69 127 ILE B C 1
ATOM 3548 O O . ILE B 1 127 ? 7.805 0.972 -8.07 1 89.69 127 ILE B O 1
ATOM 3552 N N . GLY B 1 128 ? 8.938 2.818 -7.367 1 91.75 128 GLY B N 1
ATOM 3553 C CA . GLY B 1 128 ? 7.734 3.449 -6.84 1 91.75 128 GLY B CA 1
ATOM 3554 C C . GLY B 1 128 ? 6.66 3.652 -7.887 1 91.75 128 GLY B C 1
ATOM 3555 O O . GLY B 1 128 ? 5.477 3.439 -7.617 1 91.75 128 GLY B O 1
ATOM 3556 N N . TYR B 1 129 ? 7.051 3.984 -9.07 1 91.06 129 TYR B N 1
ATOM 3557 C CA . TYR B 1 129 ? 6.117 4.203 -10.164 1 91.06 129 TYR B CA 1
ATOM 3558 C C . TYR B 1 129 ? 5.477 2.895 -10.609 1 91.06 129 TYR B C 1
ATOM 3560 O O . TYR B 1 129 ? 4.289 2.855 -10.945 1 91.06 129 TYR B O 1
ATOM 3568 N N . VAL B 1 130 ? 6.25 1.874 -10.617 1 92.75 130 VAL B N 1
ATOM 3569 C CA . VAL B 1 130 ? 5.738 0.587 -11.078 1 92.75 130 VAL B CA 1
ATOM 3570 C C . VAL B 1 130 ? 4.754 0.028 -10.047 1 92.75 130 VAL B C 1
ATOM 3572 O O . VAL B 1 130 ? 3.705 -0.509 -10.414 1 92.75 130 VAL B O 1
ATOM 3575 N N . VAL B 1 131 ? 5.102 0.151 -8.789 1 95 131 VAL B N 1
ATOM 3576 C CA . VAL B 1 131 ? 4.18 -0.251 -7.73 1 95 131 VAL B CA 1
ATOM 3577 C C . VAL B 1 131 ? 2.881 0.542 -7.852 1 95 131 VAL B C 1
ATOM 3579 O O . VAL B 1 131 ? 1.788 -0.023 -7.754 1 95 131 VAL B O 1
ATOM 3582 N N . LEU B 1 132 ? 3.021 1.809 -8.078 1 94.69 132 LEU B N 1
ATOM 3583 C CA . LEU B 1 132 ? 1.867 2.682 -8.273 1 94.69 132 LEU B CA 1
ATOM 3584 C C . LEU B 1 132 ? 1.026 2.215 -9.453 1 94.69 132 LEU B C 1
ATOM 3586 O O . LEU B 1 132 ? -0.204 2.191 -9.375 1 94.69 132 LEU B O 1
ATOM 3590 N N . ALA B 1 133 ? 1.675 1.878 -10.516 1 93.06 133 ALA B N 1
ATOM 3591 C CA . ALA B 1 133 ? 0.968 1.383 -11.695 1 93.06 133 ALA B CA 1
ATOM 3592 C C . ALA B 1 133 ? 0.143 0.144 -11.359 1 93.06 133 ALA B C 1
ATOM 3594 O O . ALA B 1 133 ? -0.965 -0.03 -11.875 1 93.06 133 ALA B O 1
ATOM 3595 N N . GLY B 1 134 ? 0.696 -0.709 -10.547 1 94.12 134 GLY B N 1
ATOM 3596 C CA . GLY B 1 134 ? -0.049 -1.875 -10.102 1 94.12 134 GLY B CA 1
ATOM 3597 C C . GLY B 1 134 ? -1.296 -1.52 -9.312 1 94.12 134 GLY B C 1
ATOM 3598 O O . GLY B 1 134 ? -2.365 -2.088 -9.547 1 94.12 134 GLY B O 1
ATOM 3599 N N . ILE B 1 135 ? -1.15 -0.569 -8.422 1 94.94 135 ILE B N 1
ATOM 3600 C CA . ILE B 1 135 ? -2.281 -0.101 -7.625 1 94.94 135 ILE B CA 1
ATOM 3601 C C . ILE B 1 135 ? -3.338 0.509 -8.539 1 94.94 135 ILE B C 1
ATOM 3603 O O . ILE B 1 135 ? -4.523 0.186 -8.43 1 94.94 135 ILE B O 1
ATOM 3607 N N . LEU B 1 136 ? -2.918 1.364 -9.453 1 92.5 136 LEU B N 1
ATOM 3608 C CA . LEU B 1 136 ? -3.838 2.035 -10.359 1 92.5 136 LEU B CA 1
ATOM 3609 C C . LEU B 1 136 ? -4.539 1.028 -11.273 1 92.5 136 LEU B C 1
ATOM 3611 O O . LEU B 1 136 ? -5.727 1.172 -11.562 1 92.5 136 LEU B O 1
ATOM 3615 N N . CYS B 1 137 ? -3.811 0.045 -11.672 1 91.5 137 CYS B N 1
ATOM 3616 C CA . CYS B 1 137 ? -4.406 -1 -12.492 1 91.5 137 CYS B CA 1
ATOM 3617 C C . CYS B 1 137 ? -5.523 -1.716 -11.742 1 91.5 137 CYS B C 1
ATOM 3619 O O . CYS B 1 137 ? -6.594 -1.962 -12.305 1 91.5 137 CYS B O 1
ATOM 3621 N N . ALA B 1 138 ? -5.277 -2.053 -10.516 1 92.12 138 ALA B N 1
ATOM 3622 C CA . ALA B 1 138 ? -6.293 -2.711 -9.703 1 92.12 138 ALA B CA 1
ATOM 3623 C C . ALA B 1 138 ? -7.527 -1.826 -9.547 1 92.12 138 ALA B C 1
ATOM 3625 O O . ALA B 1 138 ? -8.664 -2.314 -9.602 1 92.12 138 ALA B O 1
ATOM 3626 N N . ILE B 1 139 ? -7.32 -0.552 -9.383 1 88.69 139 ILE B N 1
ATOM 3627 C CA . ILE B 1 139 ? -8.422 0.396 -9.227 1 88.69 139 ILE B CA 1
ATOM 3628 C C . ILE B 1 139 ? -9.211 0.488 -10.523 1 88.69 139 ILE B C 1
ATOM 3630 O O . ILE B 1 139 ? -10.445 0.47 -10.516 1 88.69 139 ILE B O 1
ATOM 3634 N N . VAL B 1 140 ? -8.539 0.566 -11.633 1 87.5 140 VAL B N 1
ATOM 3635 C CA . VAL B 1 140 ? -9.18 0.645 -12.945 1 87.5 140 VAL B CA 1
ATOM 3636 C C . VAL B 1 140 ? -9.992 -0.624 -13.203 1 87.5 140 VAL B C 1
ATOM 3638 O O . VAL B 1 140 ? -11.117 -0.558 -13.703 1 87.5 140 VAL B O 1
ATOM 3641 N N . LEU B 1 141 ? -9.414 -1.745 -12.828 1 87.38 141 LEU B N 1
ATOM 3642 C CA . LEU B 1 141 ? -10.125 -3.01 -13 1 87.38 141 LEU B CA 1
ATOM 3643 C C . LEU B 1 141 ? -11.391 -3.045 -12.156 1 87.38 141 LEU B C 1
ATOM 3645 O O . LEU B 1 141 ? -12.43 -3.543 -12.602 1 87.38 141 LEU B O 1
ATOM 3649 N N . GLU B 1 142 ? -11.25 -2.572 -10.984 1 86.62 142 GLU B N 1
ATOM 3650 C CA . GLU B 1 142 ? -12.422 -2.484 -10.125 1 86.62 142 GLU B CA 1
ATOM 3651 C C . GLU B 1 142 ? -13.523 -1.648 -10.781 1 86.62 142 GLU B C 1
ATOM 3653 O O . GLU B 1 142 ? -14.688 -2.049 -10.797 1 86.62 142 GLU B O 1
ATOM 3658 N N . PHE B 1 143 ? -13.195 -0.546 -11.352 1 79.81 143 PHE B N 1
ATOM 3659 C CA . PHE B 1 143 ? -14.156 0.336 -12.008 1 79.81 143 PHE B CA 1
ATOM 3660 C C . PHE B 1 143 ? -14.719 -0.315 -13.266 1 79.81 143 PHE B C 1
ATOM 3662 O O . PHE B 1 143 ? -15.906 -0.17 -13.562 1 79.81 143 PHE B O 1
ATOM 3669 N N . ALA B 1 144 ? -13.914 -0.949 -13.938 1 81.94 144 ALA B N 1
ATOM 3670 C CA . ALA B 1 144 ? -14.352 -1.625 -15.156 1 81.94 144 ALA B CA 1
ATOM 3671 C C . ALA B 1 144 ? -15.398 -2.689 -14.852 1 81.94 144 ALA B C 1
ATOM 3673 O O . ALA B 1 144 ? -16.391 -2.807 -15.562 1 81.94 144 ALA B O 1
ATOM 3674 N N . ILE B 1 145 ? -15.227 -3.369 -13.805 1 83.5 145 ILE B N 1
ATOM 3675 C CA . ILE B 1 145 ? -16.156 -4.422 -13.414 1 83.5 145 ILE B CA 1
ATOM 3676 C C . ILE B 1 145 ? -17.453 -3.801 -12.922 1 83.5 145 ILE B C 1
ATOM 3678 O O . ILE B 1 145 ? -18.547 -4.316 -13.203 1 83.5 145 ILE B O 1
ATOM 3682 N N . HIS B 1 146 ? -17.359 -2.732 -12.211 1 77.88 146 HIS B N 1
ATOM 3683 C CA . HIS B 1 146 ? -18.547 -2.025 -11.742 1 77.88 146 HIS B CA 1
ATOM 3684 C C . HIS B 1 146 ? -19.375 -1.503 -12.914 1 77.88 146 HIS B C 1
ATOM 3686 O O . HIS B 1 146 ? -20.609 -1.538 -12.867 1 77.88 146 HIS B O 1
ATOM 3692 N N . SER B 1 147 ? -18.734 -1 -13.93 1 74.38 147 SER B N 1
ATOM 3693 C CA . SER B 1 147 ? -19.422 -0.429 -15.086 1 74.38 147 SER B CA 1
ATOM 3694 C C . SER B 1 147 ? -20.125 -1.507 -15.898 1 74.38 147 SER B C 1
ATOM 3696 O O . SER B 1 147 ? -21.188 -1.262 -16.469 1 74.38 147 SER B O 1
ATOM 3698 N N . VAL B 1 148 ? -19.578 -2.625 -15.898 1 72.5 148 VAL B N 1
ATOM 3699 C CA . VAL B 1 148 ? -20.141 -3.719 -16.672 1 72.5 148 VAL B CA 1
ATOM 3700 C C . VAL B 1 148 ? -21.312 -4.34 -15.914 1 72.5 148 VAL B C 1
ATOM 3702 O O . VAL B 1 148 ? -22.312 -4.75 -16.516 1 72.5 148 VAL B O 1
ATOM 3705 N N . SER B 1 149 ? -21.234 -4.438 -14.594 1 66 149 SER B N 1
ATOM 3706 C CA . SER B 1 149 ? -22.266 -5.047 -13.781 1 66 149 SER B CA 1
ATOM 3707 C C . SER B 1 149 ? -23.516 -4.156 -13.719 1 66 149 SER B C 1
ATOM 3709 O O . SER B 1 149 ? -24.625 -4.656 -13.594 1 66 149 SER B O 1
ATOM 3711 N N . LYS B 1 150 ? -23.438 -2.883 -13.602 1 59.44 150 LYS B N 1
ATOM 3712 C CA . LYS B 1 150 ? -24.578 -1.983 -13.578 1 59.44 150 LYS B CA 1
ATOM 3713 C C . LYS B 1 150 ? -25.328 -2.012 -14.906 1 59.44 150 LYS B C 1
ATOM 3715 O O . LYS B 1 150 ? -26.547 -1.826 -14.945 1 59.44 150 LYS B O 1
ATOM 3720 N N . HIS B 1 151 ? -24.625 -2.123 -15.953 1 52.28 151 HIS B N 1
ATOM 3721 C CA . HIS B 1 151 ? -25.297 -2.234 -17.25 1 52.28 151 HIS B CA 1
ATOM 3722 C C . HIS B 1 151 ? -26.188 -3.473 -17.297 1 52.28 151 HIS B C 1
ATOM 3724 O O . HIS B 1 151 ? -27.203 -3.475 -17.984 1 52.28 151 HIS B O 1
ATOM 3730 N N . ASP B 1 152 ? -25.891 -4.406 -16.625 1 49.34 152 ASP B N 1
ATOM 3731 C CA . ASP B 1 152 ? -26.719 -5.609 -16.688 1 49.34 152 ASP B CA 1
ATOM 3732 C C . ASP B 1 152 ? -27.984 -5.445 -15.867 1 49.34 152 ASP B C 1
ATOM 3734 O O . ASP B 1 152 ? -29.031 -6.008 -16.203 1 49.34 152 ASP B O 1
ATOM 3738 N N . HIS B 1 153 ? -28 -4.57 -14.828 1 46.38 153 HIS B N 1
ATOM 3739 C CA . HIS B 1 153 ? -29.219 -4.422 -14.062 1 46.38 153 HIS B CA 1
ATOM 3740 C C . HIS B 1 153 ? -30.125 -3.355 -14.672 1 46.38 153 HIS B C 1
ATOM 3742 O O . HIS B 1 153 ? -31.281 -3.203 -14.258 1 46.38 153 HIS B O 1
ATOM 3748 N N . GLY B 1 154 ? -29.75 -2.41 -15.461 1 40.53 154 GLY B N 1
ATOM 3749 C CA . GLY B 1 154 ? -30.625 -1.378 -15.969 1 40.53 154 GLY B CA 1
ATOM 3750 C C . GLY B 1 154 ? -31.609 -1.894 -17.016 1 40.53 154 GLY B C 1
ATOM 3751 O O . GLY B 1 154 ? -32.531 -1.176 -17.422 1 40.53 154 GLY B O 1
ATOM 3752 N N . HIS B 1 155 ? -31.344 -2.91 -17.781 1 36.41 155 HIS B N 1
ATOM 3753 C CA . HIS B 1 155 ? -32.375 -3.244 -18.75 1 36.41 155 HIS B CA 1
ATOM 3754 C C . HIS B 1 155 ? -33.531 -3.977 -18.078 1 36.41 155 HIS B C 1
ATOM 3756 O O . HIS B 1 155 ? -34.375 -4.582 -18.766 1 36.41 155 HIS B O 1
ATOM 3762 N N . ALA B 1 156 ? -33.625 -4.336 -16.844 1 35.88 156 ALA B N 1
ATOM 3763 C CA . ALA B 1 156 ? -34.906 -4.922 -16.406 1 35.88 156 ALA B CA 1
ATOM 3764 C C . ALA B 1 156 ? -36 -3.861 -16.344 1 35.88 156 ALA B C 1
ATOM 3766 O O . ALA B 1 156 ? -36.094 -3.113 -15.367 1 35.88 156 ALA B O 1
ATOM 3767 N N . HIS B 1 157 ? -36.312 -3.15 -17.312 1 33.34 157 HIS B N 1
ATOM 3768 C CA . HIS B 1 157 ? -37.594 -2.432 -17.312 1 33.34 157 HIS B CA 1
ATOM 3769 C C . HIS B 1 157 ? -38.75 -3.324 -16.828 1 33.34 157 HIS B C 1
ATOM 3771 O O . HIS B 1 157 ? -39.438 -2.986 -15.875 1 33.34 157 HIS B O 1
ATOM 3777 N N . GLY B 1 158 ? -40.031 -3.533 -17.812 1 31.78 158 GLY B N 1
ATOM 3778 C CA . GLY B 1 158 ? -41.469 -3.637 -17.812 1 31.78 158 GLY B CA 1
ATOM 3779 C C . GLY B 1 158 ? -41.969 -4.984 -17.312 1 31.78 158 GLY B C 1
ATOM 3780 O O . GLY B 1 158 ? -43.125 -5.105 -16.891 1 31.78 158 GLY B O 1
ATOM 3781 N N . ASP B 1 159 ? -41.75 -6.16 -18.062 1 31.31 159 ASP B N 1
ATOM 3782 C CA . ASP B 1 159 ? -42.688 -7.258 -17.875 1 31.31 159 ASP B CA 1
ATOM 3783 C C . ASP B 1 159 ? -42.625 -7.824 -16.469 1 31.31 159 ASP B C 1
ATOM 3785 O O . ASP B 1 159 ? -41.594 -7.738 -15.812 1 31.31 159 ASP B O 1
ATOM 3789 N N . GLY B 1 160 ? -43.906 -8.023 -15.758 1 30.73 160 GLY B N 1
ATOM 3790 C CA . GLY B 1 160 ? -44.406 -8.648 -14.547 1 30.73 160 GLY B CA 1
ATOM 3791 C C . GLY B 1 160 ? -43.719 -9.969 -14.234 1 30.73 160 GLY B C 1
ATOM 3792 O O . GLY B 1 160 ? -44 -10.992 -14.859 1 30.73 160 GLY B O 1
ATOM 3793 N N . CYS B 1 161 ? -42.594 -10.125 -14.414 1 24.53 161 CYS B N 1
ATOM 3794 C CA . CYS B 1 161 ? -42.094 -11.477 -14.172 1 24.53 161 CYS B CA 1
ATOM 3795 C C . CYS B 1 161 ? -42.594 -12.008 -12.828 1 24.53 161 CYS B C 1
ATOM 3797 O O . CYS B 1 161 ? -42.188 -11.492 -11.773 1 24.53 161 CYS B O 1
ATOM 3799 N N . LYS B 1 162 ? -43.875 -12.492 -12.844 1 26.47 162 LYS B N 1
ATOM 3800 C CA . LYS B 1 162 ? -44.438 -13.516 -11.977 1 26.47 162 LYS B CA 1
ATOM 3801 C C . LYS B 1 162 ? -43.438 -14.656 -11.758 1 26.47 162 LYS B C 1
ATOM 3803 O O . LYS B 1 162 ? -43.25 -15.484 -12.656 1 26.47 162 LYS B O 1
ATOM 3808 N N . VAL B 1 163 ? -42.375 -14.477 -11.367 1 23.61 163 VAL B N 1
ATOM 3809 C CA . VAL B 1 163 ? -41.531 -15.641 -11.031 1 23.61 163 VAL B CA 1
ATOM 3810 C C . VAL B 1 163 ? -42.375 -16.625 -10.188 1 23.61 163 VAL B C 1
ATOM 3812 O O . VAL B 1 163 ? -42.844 -16.266 -9.117 1 23.61 163 VAL B O 1
ATOM 3815 N N . GLU B 1 164 ? -43.156 -17.422 -10.844 1 24.34 164 GLU B N 1
ATOM 3816 C CA . GLU B 1 164 ? -43.719 -18.625 -10.234 1 24.34 164 GLU B CA 1
ATOM 3817 C C . GLU B 1 164 ? -42.656 -19.406 -9.453 1 24.34 164 GLU B C 1
ATOM 3819 O O . GLU B 1 164 ? -41.594 -19.734 -9.984 1 24.34 164 GLU B O 1
ATOM 3824 N N . ALA B 1 165 ? -42.688 -19.234 -8.211 1 25.48 165 ALA B N 1
ATOM 3825 C CA . ALA B 1 165 ? -42.062 -20.047 -7.16 1 25.48 165 ALA B CA 1
ATOM 3826 C C . ALA B 1 165 ? -42.188 -21.531 -7.461 1 25.48 165 ALA B C 1
ATOM 3828 O O . ALA B 1 165 ? -43.25 -22.125 -7.227 1 25.48 165 ALA B O 1
ATOM 3829 N N . GLN B 1 166 ? -41.938 -22.047 -8.586 1 21.33 166 GLN B N 1
ATOM 3830 C CA . GLN B 1 166 ? -42.156 -23.484 -8.617 1 21.33 166 GLN B CA 1
ATOM 3831 C C . GLN B 1 166 ? -41.219 -24.203 -7.652 1 21.33 166 GLN B C 1
ATOM 3833 O O . GLN B 1 166 ? -40 -24.156 -7.812 1 21.33 166 GLN B O 1
ATOM 3838 N N . ALA B 1 167 ? -41.719 -24.438 -6.355 1 24.91 167 ALA B N 1
ATOM 3839 C CA . ALA B 1 167 ? -41.281 -25.281 -5.246 1 24.91 167 ALA B CA 1
ATOM 3840 C C . ALA B 1 167 ? -40.969 -26.703 -5.723 1 24.91 167 ALA B C 1
ATOM 3842 O O . ALA B 1 167 ? -41.875 -27.469 -6.02 1 24.91 167 ALA B O 1
ATOM 3843 N N . PRO B 1 168 ? -40.125 -26.969 -6.617 1 23.69 168 PRO B N 1
ATOM 3844 C CA . PRO B 1 168 ? -40.188 -28.422 -6.738 1 23.69 168 PRO B CA 1
ATOM 3845 C C . PRO B 1 168 ? -39.969 -29.141 -5.41 1 23.69 168 PRO B C 1
ATOM 3847 O O . PRO B 1 168 ? -39.5 -28.531 -4.449 1 23.69 168 PRO B O 1
ATOM 3850 N N . GLY B 1 169 ? -39.938 -30.562 -5.328 1 24.03 169 GLY B N 1
ATOM 3851 C CA . GLY B 1 169 ? -40.25 -31.703 -4.461 1 24.03 169 GLY B CA 1
ATOM 3852 C C . GLY B 1 169 ? -39.312 -31.828 -3.287 1 24.03 169 GLY B C 1
ATOM 3853 O O . GLY B 1 169 ? -39.75 -32.031 -2.152 1 24.03 169 GLY B O 1
ATOM 3854 N N . ASP B 1 170 ? -38 -32.281 -3.363 1 23.98 170 ASP B N 1
ATOM 3855 C CA . ASP B 1 170 ? -37.5 -33.156 -2.32 1 23.98 170 ASP B CA 1
ATOM 3856 C C . ASP B 1 170 ? -37.219 -32.375 -1.036 1 23.98 170 ASP B C 1
ATOM 3858 O O . ASP B 1 170 ? -36.219 -31.656 -0.962 1 23.98 170 ASP B O 1
ATOM 3862 N N . ALA B 1 171 ? -38.188 -31.781 -0.282 1 25.69 171 ALA B N 1
ATOM 3863 C CA . ALA B 1 171 ? -38.375 -31.047 0.971 1 25.69 171 ALA B CA 1
ATOM 3864 C C . ALA B 1 171 ? -37.719 -31.797 2.133 1 25.69 171 ALA B C 1
ATOM 3866 O O . ALA B 1 171 ? -37.75 -31.328 3.275 1 25.69 171 ALA B O 1
ATOM 3867 N N . GLU B 1 172 ? -37.531 -33.031 2.018 1 25.73 172 GLU B N 1
ATOM 3868 C CA . GLU B 1 172 ? -37.531 -33.781 3.273 1 25.73 172 GLU B CA 1
ATOM 3869 C C . GLU B 1 172 ? -36.312 -33.375 4.129 1 25.73 172 GLU B C 1
ATOM 3871 O O . GLU B 1 172 ? -36.406 -33.344 5.359 1 25.73 172 GLU B O 1
ATOM 3876 N N . LEU B 1 173 ? -35.156 -33.406 3.559 1 23.28 173 LEU B N 1
ATOM 3877 C CA . LEU B 1 173 ? -34.062 -33.594 4.531 1 23.28 173 LEU B CA 1
ATOM 3878 C C . LEU B 1 173 ? -33.781 -32.281 5.254 1 23.28 173 LEU B C 1
ATOM 3880 O O . LEU B 1 173 ? -32.812 -32.188 6.031 1 23.28 173 LEU B O 1
ATOM 3884 N N . ALA B 1 174 ? -34.5 -31.156 4.926 1 24 174 ALA B N 1
ATOM 3885 C CA . ALA B 1 174 ? -34.031 -29.844 5.316 1 24 174 ALA B CA 1
ATOM 3886 C C . ALA B 1 174 ? -34.188 -29.609 6.816 1 24 174 ALA B C 1
ATOM 3888 O O . ALA B 1 174 ? -33.875 -28.531 7.324 1 24 174 ALA B O 1
ATOM 3889 N N . LYS B 1 175 ? -35.062 -30.281 7.41 1 27.45 175 LYS B N 1
ATOM 3890 C CA . LYS B 1 175 ? -35.5 -29.828 8.727 1 27.45 175 LYS B CA 1
ATOM 3891 C C . LYS B 1 175 ? -34.344 -29.844 9.719 1 27.45 175 LYS B C 1
ATOM 3893 O O . LYS B 1 175 ? -34.531 -29.766 10.93 1 27.45 175 LYS B O 1
ATOM 3898 N N . VAL B 1 176 ? -33.219 -30.359 9.32 1 25.78 176 VAL B N 1
ATOM 3899 C CA . VAL B 1 176 ? -32.406 -30.438 10.531 1 25.78 176 VAL B CA 1
ATOM 3900 C C . VAL B 1 176 ? -32.188 -29.047 11.102 1 25.78 176 VAL B C 1
ATOM 3902 O O . VAL B 1 176 ? -32.031 -28.078 10.352 1 25.78 176 VAL B O 1
ATOM 3905 N N . GLY B 1 177 ? -32.531 -28.672 12.312 1 26.17 177 GLY B N 1
ATOM 3906 C CA . GLY B 1 177 ? -32.688 -27.547 13.227 1 26.17 177 GLY B CA 1
ATOM 3907 C C . GLY B 1 177 ? -31.453 -26.641 13.266 1 26.17 177 GLY B C 1
ATOM 3908 O O . GLY B 1 177 ? -30.875 -26.422 14.336 1 26.17 177 GLY B O 1
ATOM 3909 N N . VAL B 1 178 ? -30.453 -26.875 12.422 1 27.38 178 VAL B N 1
ATOM 3910 C CA . VAL B 1 178 ? -29.328 -26.047 12.82 1 27.38 178 VAL B CA 1
ATOM 3911 C C . VAL B 1 178 ? -29.734 -24.578 12.812 1 27.38 178 VAL B C 1
ATOM 3913 O O . VAL B 1 178 ? -30.5 -24.141 11.953 1 27.38 178 VAL B O 1
ATOM 3916 N N . GLU B 1 179 ? -29.734 -23.891 13.922 1 29.59 179 GLU B N 1
ATOM 3917 C CA . GLU B 1 179 ? -29.953 -22.484 14.211 1 29.59 179 GLU B CA 1
ATOM 3918 C C . GLU B 1 179 ? -29.375 -21.594 13.102 1 29.59 179 GLU B C 1
ATOM 3920 O O . GLU B 1 179 ? -28.312 -21.875 12.562 1 29.59 179 GLU B O 1
ATOM 3925 N N . ASN B 1 180 ? -30.188 -20.938 12.344 1 28.59 180 ASN B N 1
ATOM 3926 C CA . ASN B 1 180 ? -30.062 -19.953 11.273 1 28.59 180 ASN B CA 1
ATOM 3927 C C . ASN B 1 180 ? -28.938 -18.969 11.531 1 28.59 180 ASN B C 1
ATOM 3929 O O . ASN B 1 180 ? -29.062 -18.062 12.367 1 28.59 180 ASN B O 1
ATOM 3933 N N . VAL B 1 181 ? -27.781 -19.469 11.82 1 30.81 181 VAL B N 1
ATOM 3934 C CA . VAL B 1 181 ? -26.797 -18.391 11.805 1 30.81 181 VAL B CA 1
ATOM 3935 C C . VAL B 1 181 ? -27.094 -17.438 10.648 1 30.81 181 VAL B C 1
ATOM 3937 O O . VAL B 1 181 ? -27.172 -17.875 9.492 1 30.81 181 VAL B O 1
ATOM 3940 N N . GLU B 1 182 ? -27.969 -16.484 10.805 1 30.52 182 GLU B N 1
ATOM 3941 C CA . GLU B 1 182 ? -28.219 -15.391 9.859 1 30.52 182 GLU B CA 1
ATOM 3942 C C . GLU B 1 182 ? -26.984 -15.055 9.047 1 30.52 182 GLU B C 1
ATOM 3944 O O . GLU B 1 182 ? -25.953 -14.648 9.609 1 30.52 182 GLU B O 1
ATOM 3949 N N . VAL B 1 183 ? -26.594 -15.789 8.164 1 34.44 183 VAL B N 1
ATOM 3950 C CA . VAL B 1 183 ? -25.703 -15.266 7.129 1 34.44 183 VAL B CA 1
ATOM 3951 C C . VAL B 1 183 ? -26.109 -13.828 6.797 1 34.44 183 VAL B C 1
ATOM 3953 O O . VAL B 1 183 ? -27.266 -13.547 6.508 1 34.44 183 VAL B O 1
ATOM 3956 N N . PRO B 1 184 ? -25.594 -12.82 7.496 1 36.41 184 PRO B N 1
ATOM 3957 C CA . PRO B 1 184 ? -26.062 -11.5 7.078 1 36.41 184 PRO B CA 1
ATOM 3958 C C . PRO B 1 184 ? -26.312 -11.414 5.574 1 36.41 184 PRO B C 1
ATOM 3960 O O . PRO B 1 184 ? -25.375 -11.477 4.777 1 36.41 184 PRO B O 1
ATOM 3963 N N . GLY B 1 185 ? -27.141 -12.062 4.906 1 37.22 185 GLY B N 1
ATOM 3964 C CA . GLY B 1 185 ? -27.766 -12.164 3.594 1 37.22 185 GLY B CA 1
ATOM 3965 C C . GLY B 1 185 ? -27.906 -10.82 2.898 1 37.22 185 GLY B C 1
ATOM 3966 O O . GLY B 1 185 ? -28.094 -10.766 1.68 1 37.22 185 GLY B O 1
ATOM 3967 N N . SER B 1 186 ? -28.516 -9.844 3.482 1 37.81 186 SER B N 1
ATOM 3968 C CA . SER B 1 186 ? -28.984 -8.727 2.662 1 37.81 186 SER B CA 1
ATOM 3969 C C . SER B 1 186 ? -27.812 -7.91 2.125 1 37.81 186 SER B C 1
ATOM 3971 O O . SER B 1 186 ? -27.359 -6.969 2.775 1 37.81 186 SER B O 1
ATOM 3973 N N . THR B 1 187 ? -26.828 -8.555 1.62 1 46.09 187 THR B N 1
ATOM 3974 C CA . THR B 1 187 ? -25.812 -7.762 0.928 1 46.09 187 THR B CA 1
ATOM 3975 C C . THR B 1 187 ? -26.453 -6.84 -0.101 1 46.09 187 THR B C 1
ATOM 3977 O O . THR B 1 187 ? -27.266 -7.281 -0.919 1 46.09 187 THR B O 1
ATOM 3980 N N . THR B 1 188 ? -26.562 -5.645 0.156 1 50.47 188 THR B N 1
ATOM 3981 C CA . THR B 1 188 ? -27.047 -4.672 -0.814 1 50.47 188 THR B CA 1
ATOM 3982 C C . THR B 1 188 ? -26.359 -4.855 -2.162 1 50.47 188 THR B C 1
ATOM 3984 O O . THR B 1 188 ? -25.25 -5.387 -2.227 1 50.47 188 THR B O 1
ATOM 3987 N N . PRO B 1 189 ? -27.094 -4.852 -3.246 1 48.75 189 PRO B N 1
ATOM 3988 C CA . PRO B 1 189 ? -26.531 -4.941 -4.598 1 48.75 189 PRO B CA 1
ATOM 3989 C C . PRO B 1 189 ? -25.156 -4.293 -4.707 1 48.75 189 PRO B C 1
ATOM 3991 O O . PRO B 1 189 ? -24.297 -4.789 -5.438 1 48.75 189 PRO B O 1
ATOM 3994 N N . CYS B 1 190 ? -24.906 -3.248 -3.936 1 52.59 190 CYS B N 1
ATOM 3995 C CA . CYS B 1 190 ? -23.641 -2.535 -3.967 1 52.59 190 CYS B CA 1
ATOM 3996 C C . CYS B 1 190 ? -22.516 -3.385 -3.369 1 52.59 190 CYS B C 1
ATOM 3998 O O . CYS B 1 190 ? -21.391 -3.387 -3.873 1 52.59 190 CYS B O 1
ATOM 4000 N N . ASP B 1 191 ? -22.891 -4.266 -2.498 1 65 191 ASP B N 1
ATOM 4001 C CA . ASP B 1 191 ? -21.906 -5.125 -1.841 1 65 191 ASP B CA 1
ATOM 4002 C C . ASP B 1 191 ? -21.469 -6.266 -2.758 1 65 191 ASP B C 1
ATOM 4004 O O . ASP B 1 191 ? -20.297 -6.641 -2.781 1 65 191 ASP B O 1
ATOM 4008 N N . SER B 1 192 ? -22.391 -6.535 -3.689 1 72.06 192 SER B N 1
ATOM 4009 C CA . SER B 1 192 ? -22.109 -7.656 -4.582 1 72.06 192 SER B CA 1
ATOM 4010 C C . SER B 1 192 ? -21.094 -7.258 -5.66 1 72.06 192 SER B C 1
ATOM 4012 O O . SER B 1 192 ? -20.188 -8.023 -5.973 1 72.06 192 SER B O 1
ATOM 4014 N N . VAL B 1 193 ? -21.219 -6.078 -6.18 1 76.69 193 VAL B N 1
ATOM 4015 C CA . VAL B 1 193 ? -20.328 -5.609 -7.238 1 76.69 193 VAL B CA 1
ATOM 4016 C C . VAL B 1 193 ? -18.922 -5.422 -6.688 1 76.69 193 VAL B C 1
ATOM 4018 O O . VAL B 1 193 ? -17.938 -5.758 -7.352 1 76.69 193 VAL B O 1
ATOM 4021 N N . LYS B 1 194 ? -18.859 -4.996 -5.516 1 77.94 194 LYS B N 1
ATOM 4022 C CA . LYS B 1 194 ? -17.562 -4.812 -4.867 1 77.94 194 LYS B CA 1
ATOM 4023 C C . LYS B 1 194 ? -16.859 -6.152 -4.641 1 77.94 194 LYS B C 1
ATOM 4025 O O . LYS B 1 194 ? -15.656 -6.273 -4.844 1 77.94 194 LYS B O 1
ATOM 4030 N N . LEU B 1 195 ? -17.672 -7.051 -4.336 1 83.88 195 LEU B N 1
ATOM 4031 C CA . LEU B 1 195 ? -17.125 -8.383 -4.09 1 83.88 195 LEU B CA 1
ATOM 4032 C C . LEU B 1 195 ? -16.656 -9.023 -5.391 1 83.88 195 LEU B C 1
ATOM 4034 O O . LEU B 1 195 ? -15.602 -9.664 -5.434 1 83.88 195 LEU B O 1
ATOM 4038 N N . GLN B 1 196 ? -17.375 -8.797 -6.418 1 87.44 196 GLN B N 1
ATOM 4039 C CA . GLN B 1 196 ? -16.984 -9.344 -7.715 1 87.44 196 GLN B CA 1
ATOM 4040 C C . GLN B 1 196 ? -15.688 -8.727 -8.219 1 87.44 196 GLN B C 1
ATOM 4042 O O . GLN B 1 196 ? -14.844 -9.414 -8.781 1 87.44 196 GLN B O 1
ATOM 4047 N N . SER B 1 197 ? -15.586 -7.438 -8.039 1 88.19 197 SER B N 1
ATOM 4048 C CA . SER B 1 197 ? -14.367 -6.75 -8.461 1 88.19 197 SER B CA 1
ATOM 4049 C C . SER B 1 197 ? -13.148 -7.277 -7.707 1 88.19 197 SER B C 1
ATOM 4051 O O . SER B 1 197 ? -12.07 -7.402 -8.281 1 88.19 197 SER B O 1
ATOM 4053 N N . MET B 1 198 ? -13.289 -7.57 -6.539 1 89.06 198 MET B N 1
ATOM 4054 C CA . MET B 1 198 ? -12.219 -8.133 -5.719 1 89.06 198 MET B CA 1
ATOM 4055 C C . MET B 1 198 ? -11.766 -9.484 -6.277 1 89.06 198 MET B C 1
ATOM 4057 O O . MET B 1 198 ? -10.562 -9.742 -6.371 1 89.06 198 MET B O 1
ATOM 4061 N N . ALA B 1 199 ? -12.734 -10.297 -6.641 1 91.5 199 ALA B N 1
ATOM 4062 C CA . ALA B 1 199 ? -12.438 -11.617 -7.18 1 91.5 199 ALA B CA 1
ATOM 4063 C C . ALA B 1 199 ? -11.648 -11.516 -8.484 1 91.5 199 ALA B C 1
ATOM 4065 O O . ALA B 1 199 ? -10.625 -12.18 -8.648 1 91.5 199 ALA B O 1
ATOM 4066 N N . TRP B 1 200 ? -12.078 -10.672 -9.328 1 91.56 200 TRP B N 1
ATOM 4067 C CA . TRP B 1 200 ? -11.422 -10.531 -10.625 1 91.56 200 TRP B CA 1
ATOM 4068 C C . TRP B 1 200 ? -10.039 -9.906 -10.469 1 91.56 200 TRP B C 1
ATOM 4070 O O . TRP B 1 200 ? -9.102 -10.289 -11.172 1 91.56 200 TRP B O 1
ATOM 4080 N N . ASN B 1 201 ? -9.93 -8.914 -9.609 1 92.5 201 ASN B N 1
ATOM 4081 C CA . ASN B 1 201 ? -8.625 -8.328 -9.32 1 92.5 201 ASN B CA 1
ATOM 4082 C C . ASN B 1 201 ? -7.645 -9.383 -8.797 1 92.5 201 ASN B C 1
ATOM 4084 O O . ASN B 1 201 ? -6.492 -9.43 -9.227 1 92.5 201 ASN B O 1
ATOM 4088 N N . MET B 1 202 ? -8.18 -10.18 -7.961 1 92.62 202 MET B N 1
ATOM 4089 C CA . MET B 1 202 ? -7.336 -11.211 -7.359 1 92.62 202 MET B CA 1
ATOM 4090 C C . MET B 1 202 ? -6.863 -12.211 -8.406 1 92.62 202 MET B C 1
ATOM 4092 O O . MET B 1 202 ? -5.691 -12.594 -8.422 1 92.62 202 MET B O 1
ATOM 4096 N N . LEU B 1 203 ? -7.785 -12.602 -9.289 1 94 203 LEU B N 1
ATOM 4097 C CA . LEU B 1 203 ? -7.453 -13.562 -10.336 1 94 203 LEU B CA 1
ATOM 4098 C C . LEU B 1 203 ? -6.453 -12.977 -11.32 1 94 203 LEU B C 1
ATOM 4100 O O . LEU B 1 203 ? -5.543 -13.664 -11.781 1 94 203 LEU B O 1
ATOM 4104 N N . PHE B 1 204 ? -6.602 -11.766 -11.602 1 93.44 204 PHE B N 1
ATOM 4105 C CA . PHE B 1 204 ? -5.68 -11.094 -12.508 1 93.44 204 PHE B CA 1
ATOM 4106 C C . PHE B 1 204 ? -4.281 -11.023 -11.898 1 93.44 204 PHE B C 1
ATOM 4108 O O . PHE B 1 204 ? -3.297 -11.359 -12.562 1 93.44 204 PHE B O 1
ATOM 4115 N N . GLY B 1 205 ? -4.223 -10.484 -10.703 1 91.69 205 GLY B N 1
ATOM 4116 C CA . GLY B 1 205 ? -2.943 -10.438 -10.016 1 91.69 205 GLY B CA 1
ATOM 4117 C C . GLY B 1 205 ? -2.277 -11.797 -9.906 1 91.69 205 GLY B C 1
ATOM 4118 O O . GLY B 1 205 ? -1.065 -11.914 -10.102 1 91.69 205 GLY B O 1
ATOM 4119 N N . ASP B 1 206 ? -3.076 -12.766 -9.633 1 93.38 206 ASP B N 1
ATOM 4120 C CA . ASP B 1 206 ? -2.592 -14.133 -9.508 1 93.38 206 ASP B CA 1
ATOM 4121 C C . ASP B 1 206 ? -2.023 -14.641 -10.828 1 93.38 206 ASP B C 1
ATOM 4123 O O . ASP B 1 206 ? -0.969 -15.281 -10.852 1 93.38 206 ASP B O 1
ATOM 4127 N N . ALA B 1 207 ? -2.723 -14.398 -11.883 1 94.75 207 ALA B N 1
ATOM 4128 C CA . ALA B 1 207 ? -2.264 -14.836 -13.203 1 94.75 207 ALA B CA 1
ATOM 4129 C C . ALA B 1 207 ? -0.915 -14.211 -13.547 1 94.75 207 ALA B C 1
ATOM 4131 O O . ALA B 1 207 ? -0.007 -14.898 -14.023 1 94.75 207 ALA B O 1
ATOM 4132 N N . LEU B 1 208 ? -0.805 -12.961 -13.32 1 92.62 208 LEU B N 1
ATOM 4133 C CA . LEU B 1 208 ? 0.436 -12.258 -13.625 1 92.62 208 LEU B CA 1
ATOM 4134 C C . LEU B 1 208 ? 1.579 -12.766 -12.758 1 92.62 208 LEU B C 1
ATOM 4136 O O . LEU B 1 208 ? 2.682 -13.016 -13.25 1 92.62 208 LEU B O 1
ATOM 4140 N N . HIS B 1 209 ? 1.355 -12.914 -11.555 1 92.06 209 HIS B N 1
ATOM 4141 C CA . HIS B 1 209 ? 2.377 -13.406 -10.641 1 92.06 209 HIS B CA 1
ATOM 4142 C C . HIS B 1 209 ? 2.809 -14.82 -11 1 92.06 209 HIS B C 1
ATOM 4144 O O . HIS B 1 209 ? 3.994 -15.148 -10.93 1 92.06 209 HIS B O 1
ATOM 4150 N N . SER B 1 210 ? 1.812 -15.625 -11.422 1 95.19 210 SER B N 1
ATOM 4151 C CA . SER B 1 210 ? 2.123 -16.984 -11.828 1 95.19 210 SER B CA 1
ATOM 4152 C C . SER B 1 210 ? 3.016 -17 -13.062 1 95.19 210 SER B C 1
ATOM 4154 O O . SER B 1 210 ? 3.871 -17.891 -13.203 1 95.19 210 SER B O 1
ATOM 4156 N N . ILE B 1 211 ? 2.803 -16.094 -13.891 1 95 211 ILE B N 1
ATOM 4157 C CA . ILE B 1 211 ? 3.682 -15.984 -15.047 1 95 211 ILE B CA 1
ATOM 4158 C C . ILE B 1 211 ? 5.105 -15.688 -14.586 1 95 211 ILE B C 1
ATOM 4160 O O . ILE B 1 211 ? 6.062 -16.297 -15.062 1 95 211 ILE B O 1
ATOM 4164 N N . VAL B 1 212 ? 5.242 -14.812 -13.664 1 92.5 212 VAL B N 1
ATOM 4165 C CA . VAL B 1 212 ? 6.555 -14.414 -13.172 1 92.5 212 VAL B CA 1
ATOM 4166 C C . VAL B 1 212 ? 7.215 -15.602 -12.469 1 92.5 212 VAL B C 1
ATOM 4168 O O . VAL B 1 212 ? 8.398 -15.875 -12.68 1 92.5 212 VAL B O 1
ATOM 4171 N N . ASP B 1 213 ? 6.477 -16.281 -11.648 1 93.75 213 ASP B N 1
ATOM 4172 C CA . ASP B 1 213 ? 6.992 -17.484 -11.023 1 93.75 213 ASP B CA 1
ATOM 4173 C C . ASP B 1 213 ? 7.488 -18.484 -12.07 1 93.75 213 ASP B C 1
ATOM 4175 O O . ASP B 1 213 ? 8.523 -19.125 -11.883 1 93.75 213 ASP B O 1
ATOM 4179 N N . GLY B 1 214 ? 6.75 -18.625 -13.102 1 95.81 214 GLY B N 1
ATOM 4180 C CA . GLY B 1 214 ? 7.152 -19.5 -14.188 1 95.81 214 GLY B CA 1
ATOM 4181 C C . GLY B 1 214 ? 8.469 -19.094 -14.82 1 95.81 214 GLY B C 1
ATOM 4182 O O . GLY B 1 214 ? 9.305 -19.953 -15.117 1 95.81 214 GLY B O 1
ATOM 4183 N N . ILE B 1 215 ? 8.617 -17.844 -15.062 1 93.12 215 ILE B N 1
ATOM 4184 C CA . ILE B 1 215 ? 9.867 -17.328 -15.617 1 93.12 215 ILE B CA 1
ATOM 4185 C C . ILE B 1 215 ? 11.031 -17.734 -14.703 1 93.12 215 ILE B C 1
ATOM 4187 O O . ILE B 1 215 ? 12.062 -18.219 -15.18 1 93.12 215 ILE B O 1
ATOM 4191 N N . LEU B 1 216 ? 10.82 -17.547 -13.43 1 91.44 216 LEU B N 1
ATOM 4192 C CA . LEU B 1 216 ? 11.859 -17.891 -12.461 1 91.44 216 LEU B CA 1
ATOM 4193 C C . LEU B 1 216 ? 12.18 -19.375 -12.508 1 91.44 216 LEU B C 1
ATOM 4195 O O . LEU B 1 216 ? 13.352 -19.766 -12.492 1 91.44 216 LEU B O 1
ATOM 4199 N N . VAL B 1 217 ? 11.148 -20.219 -12.562 1 94.5 217 VAL B N 1
ATOM 4200 C CA . VAL B 1 217 ? 11.344 -21.656 -12.664 1 94.5 217 VAL B CA 1
ATOM 4201 C C . VAL B 1 217 ? 12.133 -22 -13.922 1 94.5 217 VAL B C 1
ATOM 4203 O O . VAL B 1 217 ? 13.125 -22.719 -13.867 1 94.5 217 VAL B O 1
ATOM 4206 N N . GLY B 1 218 ? 11.742 -21.453 -14.977 1 95.19 218 GLY B N 1
ATOM 4207 C CA . GLY B 1 218 ? 12.414 -21.703 -16.234 1 95.19 218 GLY B CA 1
ATOM 4208 C C . GLY B 1 218 ? 13.875 -21.281 -16.234 1 95.19 218 GLY B C 1
ATOM 4209 O O . GLY B 1 218 ? 14.75 -22.062 -16.609 1 95.19 218 GLY B O 1
ATOM 4210 N N . THR B 1 219 ? 14.125 -20.094 -15.773 1 92.62 219 THR B N 1
ATOM 4211 C CA . THR B 1 219 ? 15.484 -19.547 -15.781 1 92.62 219 THR B CA 1
ATOM 4212 C C . THR B 1 219 ? 16.375 -20.312 -14.812 1 92.62 219 THR B C 1
ATOM 4214 O O . THR B 1 219 ? 17.547 -20.578 -15.109 1 92.62 219 THR B O 1
ATOM 4217 N N . MET B 1 220 ? 15.836 -20.672 -13.695 1 92.44 220 MET B N 1
ATOM 4218 C CA . MET B 1 220 ? 16.641 -21.328 -12.68 1 92.44 220 MET B CA 1
ATOM 4219 C C . MET B 1 220 ? 17 -22.75 -13.117 1 92.44 220 MET B C 1
ATOM 4221 O O . MET B 1 220 ? 18.109 -23.219 -12.844 1 92.44 220 MET B O 1
ATOM 4225 N N . PHE B 1 221 ? 16.094 -23.438 -13.766 1 93.75 221 PHE B N 1
ATOM 4226 C CA . PHE B 1 221 ? 16.422 -24.766 -14.266 1 93.75 221 PHE B CA 1
ATOM 4227 C C . PHE B 1 221 ? 17.469 -24.688 -15.375 1 93.75 221 PHE B C 1
ATOM 4229 O O . PHE B 1 221 ? 18.266 -25.609 -15.539 1 93.75 221 PHE B O 1
ATOM 4236 N N . MET B 1 222 ? 17.5 -23.578 -16.109 1 92.62 222 MET B N 1
ATOM 4237 C CA . MET B 1 222 ? 18.5 -23.406 -17.156 1 92.62 222 MET B CA 1
ATOM 4238 C C . MET B 1 222 ? 19.875 -23.156 -16.531 1 92.62 222 MET B C 1
ATOM 4240 O O . MET B 1 222 ? 20.906 -23.328 -17.203 1 92.62 222 MET B O 1
ATOM 4244 N N . THR B 1 223 ? 19.875 -22.75 -15.336 1 90.25 223 THR B N 1
ATOM 4245 C CA . THR B 1 223 ? 21.125 -22.562 -14.617 1 90.25 223 THR B CA 1
ATOM 4246 C C . THR B 1 223 ? 21.625 -23.891 -14.062 1 90.25 223 THR B C 1
ATOM 4248 O O . THR B 1 223 ? 22.781 -24.266 -14.281 1 90.25 223 THR B O 1
ATOM 4251 N N . SER B 1 224 ? 20.812 -24.609 -13.312 1 92.56 224 SER B N 1
ATOM 4252 C CA . SER B 1 224 ? 21.141 -25.922 -12.781 1 92.56 224 SER B CA 1
ATOM 4253 C C . SER B 1 224 ? 19.891 -26.641 -12.273 1 92.56 224 SER B C 1
ATOM 4255 O O . SER B 1 224 ? 18.875 -26 -11.969 1 92.56 224 SER B O 1
ATOM 4257 N N . PHE B 1 225 ? 19.984 -27.922 -12.234 1 93.25 225 PHE B N 1
ATOM 4258 C CA . PHE B 1 225 ? 18.875 -28.719 -11.719 1 93.25 225 PHE B CA 1
ATOM 4259 C C . PHE B 1 225 ? 18.594 -28.359 -10.266 1 93.25 225 PHE B C 1
ATOM 4261 O O . PHE B 1 225 ? 17.438 -28.203 -9.883 1 93.25 225 PHE B O 1
ATOM 4268 N N . ALA B 1 226 ? 19.625 -28.203 -9.445 1 92.31 226 ALA B N 1
ATOM 4269 C CA . ALA B 1 226 ? 19.484 -27.891 -8.023 1 92.31 226 ALA B CA 1
ATOM 4270 C C . ALA B 1 226 ? 18.797 -26.547 -7.82 1 92.31 226 ALA B C 1
ATOM 4272 O O . ALA B 1 226 ? 17.906 -26.406 -6.988 1 92.31 226 ALA B O 1
ATOM 4273 N N . SER B 1 227 ? 19.219 -25.609 -8.609 1 91.38 227 SER B N 1
ATOM 4274 C CA . SER B 1 227 ? 18.625 -24.281 -8.477 1 91.38 227 SER B CA 1
ATOM 4275 C C . SER B 1 227 ? 17.156 -24.281 -8.906 1 91.38 227 SER B C 1
ATOM 4277 O O . SER B 1 227 ? 16.328 -23.594 -8.297 1 91.38 227 SER B O 1
ATOM 4279 N N . GLY B 1 228 ? 16.844 -24.984 -9.984 1 93.62 228 GLY B N 1
ATOM 4280 C CA . GLY B 1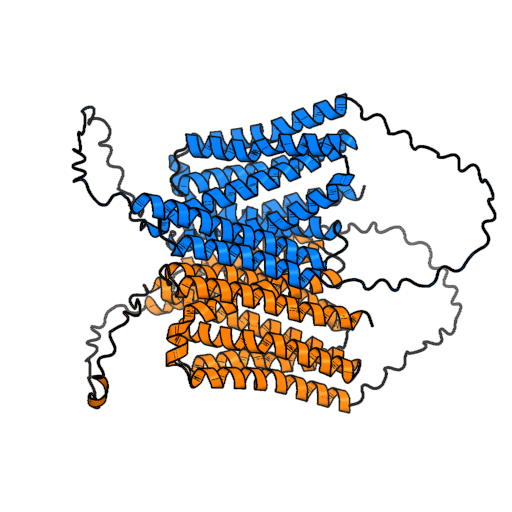 228 ? 15.469 -25.109 -10.422 1 93.62 228 GLY B CA 1
ATOM 4281 C C . GLY B 1 228 ? 14.57 -25.766 -9.383 1 93.62 228 GLY B C 1
ATOM 4282 O O . GLY B 1 228 ? 13.461 -25.312 -9.141 1 93.62 228 GLY B O 1
ATOM 4283 N N . CYS B 1 229 ? 15.07 -26.812 -8.781 1 93.88 229 CYS B N 1
ATOM 4284 C CA . CYS B 1 229 ? 14.32 -27.516 -7.746 1 93.88 229 CYS B CA 1
ATOM 4285 C C . CYS B 1 229 ? 14.086 -26.625 -6.535 1 93.88 229 CYS B C 1
ATOM 4287 O O . CYS B 1 229 ? 13 -26.625 -5.953 1 93.88 229 CYS B O 1
ATOM 4289 N N . MET B 1 230 ? 15.07 -25.922 -6.18 1 89.88 230 MET B N 1
ATOM 4290 C CA . MET B 1 230 ? 14.945 -25.016 -5.043 1 89.88 230 MET B CA 1
ATOM 4291 C C . MET B 1 230 ? 13.914 -23.922 -5.332 1 89.88 230 MET B C 1
ATOM 4293 O O . MET B 1 230 ? 13.07 -23.625 -4.484 1 89.88 230 MET B O 1
ATOM 4297 N N . ALA B 1 231 ? 14.031 -23.359 -6.496 1 90.44 231 ALA B N 1
ATOM 4298 C CA . ALA B 1 231 ? 13.055 -22.344 -6.891 1 90.44 231 ALA B CA 1
ATOM 4299 C C . ALA B 1 231 ? 11.641 -22.906 -6.871 1 90.44 231 ALA B C 1
ATOM 4301 O O . ALA B 1 231 ? 10.711 -22.266 -6.379 1 90.44 231 ALA B O 1
ATOM 4302 N N . THR B 1 232 ? 11.484 -24.078 -7.387 1 93.44 232 THR B N 1
ATOM 4303 C CA . THR B 1 232 ? 10.18 -24.734 -7.422 1 93.44 232 THR B CA 1
ATOM 4304 C C . THR B 1 232 ? 9.648 -24.969 -6.008 1 93.44 232 THR B C 1
ATOM 4306 O O . THR B 1 232 ? 8.469 -24.719 -5.73 1 93.44 232 THR B O 1
ATOM 4309 N N . PHE B 1 233 ? 10.461 -25.359 -5.18 1 90.75 233 PHE B N 1
ATOM 4310 C CA . PHE B 1 233 ? 10.086 -25.625 -3.795 1 90.75 233 PHE B CA 1
ATOM 4311 C C . PHE B 1 233 ? 9.594 -24.359 -3.113 1 90.75 233 PHE B C 1
ATOM 4313 O O . PHE B 1 233 ? 8.547 -24.359 -2.463 1 90.75 233 PHE B O 1
ATOM 4320 N N . VAL B 1 234 ? 10.32 -23.297 -3.24 1 87.75 234 VAL B N 1
ATOM 4321 C CA . VAL B 1 234 ? 9.969 -22.031 -2.621 1 87.75 234 VAL B CA 1
ATOM 4322 C C . VAL B 1 234 ? 8.625 -21.531 -3.162 1 87.75 234 VAL B C 1
ATOM 4324 O O . VAL B 1 234 ? 7.785 -21.047 -2.406 1 87.75 234 VAL B O 1
ATOM 4327 N N . ILE B 1 235 ? 8.422 -21.719 -4.434 1 90.75 235 ILE B N 1
ATOM 4328 C CA . ILE B 1 235 ? 7.191 -21.266 -5.082 1 90.75 235 ILE B CA 1
ATOM 4329 C C . ILE B 1 235 ? 6.008 -22.078 -4.551 1 90.75 235 ILE B C 1
ATOM 4331 O O . ILE B 1 235 ? 4.957 -21.516 -4.234 1 90.75 235 ILE B O 1
ATOM 4335 N N . ILE B 1 236 ? 6.219 -23.375 -4.422 1 90.69 236 ILE B N 1
ATOM 4336 C CA . ILE B 1 236 ? 5.152 -24.219 -3.889 1 90.69 236 ILE B CA 1
ATOM 4337 C C . ILE B 1 236 ? 4.82 -23.797 -2.463 1 90.69 236 ILE B C 1
ATOM 4339 O O . ILE B 1 236 ? 3.645 -23.719 -2.09 1 90.69 236 ILE B O 1
ATOM 4343 N N . MET B 1 237 ? 5.727 -23.406 -1.679 1 86.19 237 MET B N 1
ATOM 4344 C CA . MET B 1 237 ? 5.555 -23.047 -0.272 1 86.19 237 MET B CA 1
ATOM 4345 C C . MET B 1 237 ? 4.719 -21.781 -0.127 1 86.19 237 MET B C 1
ATOM 4347 O O . MET B 1 237 ? 3.947 -21.656 0.824 1 86.19 237 MET B O 1
ATOM 4351 N N . HIS B 1 238 ? 4.91 -20.922 -1.012 1 86.31 238 HIS B N 1
ATOM 4352 C CA . HIS B 1 238 ? 4.121 -19.703 -0.849 1 86.31 238 HIS B CA 1
ATOM 4353 C C . HIS B 1 238 ? 2.84 -19.766 -1.677 1 86.31 238 HIS B C 1
ATOM 4355 O O . HIS B 1 238 ? 1.838 -19.141 -1.326 1 86.31 238 HIS B O 1
ATOM 4361 N N . GLU B 1 239 ? 2.803 -20.531 -2.707 1 89.62 239 GLU B N 1
ATOM 4362 C CA . GLU B 1 239 ? 1.632 -20.625 -3.574 1 89.62 239 GLU B CA 1
ATOM 4363 C C . GLU B 1 239 ? 0.517 -21.422 -2.916 1 89.62 239 GLU B C 1
ATOM 4365 O O . GLU B 1 239 ? -0.66 -21.078 -3.033 1 89.62 239 GLU B O 1
ATOM 4370 N N . LEU B 1 240 ? 0.876 -22.469 -2.266 1 88.56 240 LEU B N 1
ATOM 4371 C CA . LEU B 1 240 ? -0.127 -23.359 -1.694 1 88.56 240 LEU B CA 1
ATOM 4372 C C . LEU B 1 240 ? -1.017 -22.609 -0.705 1 88.56 240 LEU B C 1
ATOM 4374 O O . LEU B 1 240 ? -2.234 -22.547 -0.887 1 88.56 240 LEU B O 1
ATOM 4378 N N . PRO B 1 241 ? -0.453 -22 0.313 1 86.69 241 PRO B N 1
ATOM 4379 C CA . PRO B 1 241 ? -1.301 -21.25 1.253 1 86.69 241 PRO B CA 1
ATOM 4380 C C . PRO B 1 241 ? -2.096 -20.141 0.58 1 86.69 241 PRO B C 1
ATOM 4382 O O . PRO B 1 241 ? -3.254 -19.906 0.935 1 86.69 241 PRO B O 1
ATOM 4385 N N . ARG B 1 242 ? -1.507 -19.484 -0.329 1 88.44 242 ARG B N 1
ATOM 4386 C CA . ARG B 1 242 ? -2.156 -18.359 -0.996 1 88.44 242 ARG B CA 1
ATOM 4387 C C . ARG B 1 242 ? -3.326 -18.844 -1.853 1 88.44 242 ARG B C 1
ATOM 4389 O O . ARG B 1 242 ? -4.391 -18.219 -1.858 1 88.44 242 ARG B O 1
ATOM 4396 N N . GLU B 1 243 ? -3.219 -19.906 -2.545 1 88.88 243 GLU B N 1
ATOM 4397 C CA . GLU B 1 243 ? -4.277 -20.438 -3.4 1 88.88 243 GLU B CA 1
ATOM 4398 C C . GLU B 1 243 ? -5.461 -20.938 -2.574 1 88.88 243 GLU B C 1
ATOM 4400 O O . GLU B 1 243 ? -6.613 -20.766 -2.977 1 88.88 243 GLU B O 1
ATOM 4405 N N . VAL B 1 244 ? -5.105 -21.531 -1.498 1 85.56 244 VAL B N 1
ATOM 4406 C CA . VAL B 1 244 ? -6.168 -21.984 -0.607 1 85.56 244 VAL B CA 1
ATOM 4407 C C . VAL B 1 244 ? -6.969 -20.781 -0.105 1 85.56 244 VAL B C 1
ATOM 4409 O O . VAL B 1 244 ? -8.203 -20.797 -0.128 1 85.56 244 VAL B O 1
ATOM 4412 N N . ALA B 1 245 ? -6.262 -19.812 0.302 1 87.5 245 ALA B N 1
ATOM 4413 C CA . ALA B 1 245 ? -6.93 -18.594 0.764 1 87.5 245 ALA B CA 1
ATOM 4414 C C . ALA B 1 245 ? -7.75 -17.953 -0.354 1 87.5 245 ALA B C 1
ATOM 4416 O O . ALA B 1 245 ? -8.875 -17.5 -0.128 1 87.5 245 ALA B O 1
ATOM 4417 N N . GLU B 1 246 ? -7.203 -17.922 -1.5 1 90.06 246 GLU B N 1
ATOM 4418 C CA . GLU B 1 246 ? -7.879 -17.328 -2.646 1 90.06 246 GLU B CA 1
ATOM 4419 C C . GLU B 1 246 ? -9.164 -18.078 -2.98 1 90.06 246 GLU B C 1
ATOM 4421 O O . GLU B 1 246 ? -10.188 -17.453 -3.277 1 90.06 246 GLU B O 1
ATOM 4426 N N . LEU B 1 247 ? -9.109 -19.344 -2.951 1 87.62 247 LEU B N 1
ATOM 4427 C CA . LEU B 1 247 ? -10.312 -20.125 -3.221 1 87.62 247 LEU B CA 1
ATOM 4428 C C . LEU B 1 247 ? -11.414 -19.781 -2.225 1 87.62 247 LEU B C 1
ATOM 4430 O O . LEU B 1 247 ? -12.578 -19.609 -2.611 1 87.62 247 LEU B O 1
ATOM 4434 N N . CYS B 1 248 ? -11.062 -19.625 -0.994 1 85.38 248 CYS B N 1
ATOM 4435 C CA . CYS B 1 248 ? -12.023 -19.297 0.046 1 85.38 248 CYS B CA 1
ATOM 4436 C C . CYS B 1 248 ? -12.602 -17.906 -0.174 1 85.38 248 CYS B C 1
ATOM 4438 O O . CYS B 1 248 ? -13.789 -17.672 0.068 1 85.38 248 CYS B O 1
ATOM 4440 N N . ILE B 1 249 ? -11.742 -17.094 -0.593 1 86.81 249 ILE B N 1
ATOM 4441 C CA . ILE B 1 249 ? -12.188 -15.727 -0.866 1 86.81 249 ILE B CA 1
ATOM 4442 C C . ILE B 1 249 ? -13.164 -15.727 -2.041 1 86.81 249 ILE B C 1
ATOM 4444 O O . ILE B 1 249 ? -14.188 -15.047 -2.006 1 86.81 249 ILE B O 1
ATOM 4448 N N . LEU B 1 250 ? -12.898 -16.516 -3.039 1 89.38 250 LEU B N 1
ATOM 4449 C CA . LEU B 1 250 ? -13.781 -16.609 -4.195 1 89.38 250 LEU B CA 1
ATOM 4450 C C . LEU B 1 250 ? -15.141 -17.188 -3.799 1 89.38 250 LEU B C 1
ATOM 4452 O O . LEU B 1 250 ? -16.172 -16.766 -4.312 1 89.38 250 LEU B O 1
ATOM 4456 N N . LEU B 1 251 ? -15.148 -18.094 -2.871 1 84.69 251 LEU B N 1
ATOM 4457 C CA . LEU B 1 251 ? -16.391 -18.656 -2.354 1 84.69 251 LEU B CA 1
ATOM 4458 C C . LEU B 1 251 ? -17.156 -17.625 -1.535 1 84.69 251 LEU B C 1
ATOM 4460 O O . LEU B 1 251 ? -18.391 -17.562 -1.593 1 84.69 251 LEU B O 1
ATOM 4464 N N . HIS B 1 252 ? -16.359 -16.828 -0.873 1 79.81 252 HIS B N 1
ATOM 4465 C CA . HIS B 1 252 ? -16.953 -15.766 -0.075 1 79.81 252 HIS B CA 1
ATOM 4466 C C . HIS B 1 252 ? -17.656 -14.742 -0.961 1 79.81 252 HIS B C 1
ATOM 4468 O O . HIS B 1 252 ? -18.672 -14.164 -0.561 1 79.81 252 HIS B O 1
ATOM 4474 N N . VAL B 1 253 ? -17.156 -14.531 -2.043 1 84.38 253 VAL B N 1
ATOM 4475 C CA . VAL B 1 253 ? -17.734 -13.594 -3.002 1 84.38 253 VAL B CA 1
ATOM 4476 C C . VAL B 1 253 ? -19.047 -14.156 -3.539 1 84.38 253 VAL B C 1
ATOM 4478 O O . VAL B 1 253 ? -19.922 -13.398 -3.979 1 84.38 253 VAL B O 1
ATOM 4481 N N . GLY B 1 254 ? -19.266 -15.5 -3.547 1 84.12 254 GLY B N 1
ATOM 4482 C CA . GLY B 1 254 ? -20.531 -16.109 -3.949 1 84.12 254 GLY B CA 1
ATOM 4483 C C . GLY B 1 254 ? -20.391 -17.016 -5.16 1 84.12 254 GLY B C 1
ATOM 4484 O O . GLY B 1 254 ? -21.391 -17.453 -5.723 1 84.12 254 GLY B O 1
ATOM 4485 N N . TRP B 1 255 ? -19.25 -17.172 -5.547 1 88.12 255 TRP B N 1
ATOM 4486 C CA . TRP B 1 255 ? -19.062 -18.078 -6.676 1 88.12 255 TRP B CA 1
ATOM 4487 C C . TRP B 1 255 ? -19.234 -19.531 -6.25 1 88.12 255 TRP B C 1
ATOM 4489 O O . TRP B 1 255 ? -18.797 -19.922 -5.168 1 88.12 255 TRP B O 1
ATOM 4499 N N . PRO B 1 256 ? -19.984 -20.266 -7.16 1 88.31 256 PRO B N 1
ATOM 4500 C CA . PRO B 1 256 ? -20.031 -21.703 -6.871 1 88.31 256 PRO B CA 1
ATOM 4501 C C . PRO B 1 256 ? -18.656 -22.359 -6.871 1 88.31 256 PRO B C 1
ATOM 4503 O O . PRO B 1 256 ? -17.734 -21.875 -7.543 1 88.31 256 PRO B O 1
ATOM 4506 N N . MET B 1 257 ? -18.531 -23.453 -6.199 1 86.12 257 MET B N 1
ATOM 4507 C CA . MET B 1 257 ? -17.266 -24.141 -5.973 1 86.12 257 MET B CA 1
ATOM 4508 C C . MET B 1 257 ? -16.594 -24.484 -7.297 1 86.12 257 MET B C 1
ATOM 4510 O O . MET B 1 257 ? -15.406 -24.234 -7.48 1 86.12 257 MET B O 1
ATOM 4514 N N . ARG B 1 258 ? -17.297 -25 -8.227 1 88.12 258 ARG B N 1
ATOM 4515 C CA . ARG B 1 258 ? -16.719 -25.422 -9.5 1 88.12 258 ARG B CA 1
ATOM 4516 C C . ARG B 1 258 ? -16.141 -24.234 -10.258 1 88.12 258 ARG B C 1
ATOM 4518 O O . ARG B 1 258 ? -15.023 -24.312 -10.781 1 88.12 258 ARG B O 1
ATOM 4525 N N . LYS B 1 259 ? -16.859 -23.172 -10.281 1 92 259 LYS B N 1
ATOM 4526 C CA . LYS B 1 259 ? -16.391 -21.969 -10.977 1 92 259 LYS B CA 1
ATOM 4527 C C . LYS B 1 259 ? -15.156 -21.375 -10.289 1 92 259 LYS B C 1
ATOM 4529 O O . LYS B 1 259 ? -14.211 -20.969 -10.961 1 92 259 LYS B O 1
ATOM 4534 N N . ALA B 1 260 ? -15.25 -21.312 -8.984 1 90.69 260 ALA B N 1
ATOM 4535 C CA . ALA B 1 260 ? -14.125 -20.797 -8.211 1 90.69 260 ALA B CA 1
ATOM 4536 C C . ALA B 1 260 ? -12.859 -21.609 -8.461 1 90.69 260 ALA B C 1
ATOM 4538 O O . ALA B 1 260 ? -11.789 -21.047 -8.695 1 90.69 260 ALA B O 1
ATOM 4539 N N . LEU B 1 261 ? -13.039 -22.922 -8.523 1 88.56 261 LEU B N 1
ATOM 4540 C CA . LEU B 1 261 ? -11.914 -23.828 -8.703 1 88.56 261 LEU B CA 1
ATOM 4541 C C . LEU B 1 261 ? -11.328 -23.703 -10.109 1 88.56 261 LEU B C 1
ATOM 4543 O O . LEU B 1 261 ? -10.109 -23.625 -10.273 1 88.56 261 LEU B O 1
ATOM 4547 N N . ILE B 1 262 ? -12.094 -23.641 -11.062 1 91.31 262 ILE B N 1
ATOM 4548 C CA . ILE B 1 262 ? -11.648 -23.594 -12.453 1 91.31 262 ILE B CA 1
ATOM 4549 C C . ILE B 1 262 ? -10.938 -22.266 -12.727 1 91.31 262 ILE B C 1
ATOM 4551 O O . ILE B 1 262 ? -9.883 -22.234 -13.359 1 91.31 262 ILE B O 1
ATOM 4555 N N . ARG B 1 263 ? -11.547 -21.203 -12.234 1 93 263 ARG B N 1
ATOM 4556 C CA . ARG B 1 263 ? -10.977 -19.891 -12.484 1 93 263 ARG B CA 1
ATOM 4557 C C . ARG B 1 263 ? -9.656 -19.719 -11.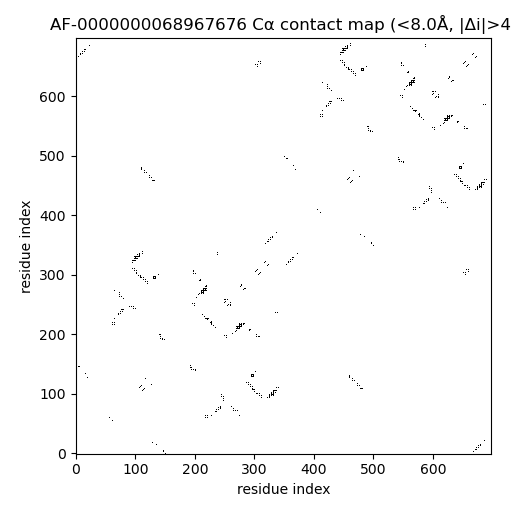734 1 93 263 ARG B C 1
ATOM 4559 O O . ARG B 1 263 ? -8.711 -19.125 -12.266 1 93 263 ARG B O 1
ATOM 4566 N N . ASN B 1 264 ? -9.656 -20.188 -10.562 1 92.25 264 ASN B N 1
ATOM 4567 C CA . ASN B 1 264 ? -8.406 -20.156 -9.805 1 92.25 264 ASN B CA 1
ATOM 4568 C C . ASN B 1 264 ? -7.32 -20.984 -10.477 1 92.25 264 ASN B C 1
ATOM 4570 O O . ASN B 1 264 ? -6.172 -20.547 -10.586 1 92.25 264 ASN B O 1
ATOM 4574 N N . ALA B 1 265 ? -7.754 -22.172 -10.938 1 90.31 265 ALA B N 1
ATOM 4575 C CA . ALA B 1 265 ? -6.812 -23.047 -11.641 1 90.31 265 ALA B CA 1
ATOM 4576 C C . ALA B 1 265 ? -6.316 -22.391 -12.93 1 90.31 265 ALA B C 1
ATOM 4578 O O . ALA B 1 265 ? -5.133 -22.484 -13.258 1 90.31 265 ALA B O 1
ATOM 4579 N N . ALA B 1 266 ? -7.16 -21.797 -13.602 1 93.19 266 ALA B N 1
ATOM 4580 C CA . ALA B 1 266 ? -6.797 -21.125 -14.844 1 93.19 266 ALA B CA 1
ATOM 4581 C C . ALA B 1 266 ? -5.75 -20.047 -14.602 1 93.19 266 ALA B C 1
ATOM 4583 O O . ALA B 1 266 ? -4.809 -19.891 -15.383 1 93.19 266 ALA B O 1
ATOM 4584 N N . SER B 1 267 ? -5.949 -19.266 -13.547 1 94.38 267 SER B N 1
ATOM 4585 C CA . SER B 1 267 ? -5 -18.219 -13.219 1 94.38 267 SER B CA 1
ATOM 4586 C C . SER B 1 267 ? -3.633 -18.781 -12.867 1 94.38 267 SER B C 1
ATOM 4588 O O . SER B 1 267 ? -2.604 -18.266 -13.297 1 94.38 267 SER B O 1
ATOM 4590 N N . THR B 1 268 ? -3.578 -19.891 -12.148 1 93.88 268 THR B N 1
ATOM 4591 C CA . THR B 1 268 ? -2.324 -20.484 -11.695 1 93.88 268 THR B CA 1
ATOM 4592 C C . THR B 1 268 ? -1.613 -21.188 -12.852 1 93.88 268 THR B C 1
ATOM 4594 O O . THR B 1 268 ? -0.383 -21.234 -12.891 1 93.88 268 THR B O 1
ATOM 4597 N N . LEU B 1 269 ? -2.336 -21.656 -13.836 1 95.25 269 LEU B N 1
ATOM 4598 C CA . LEU B 1 269 ? -1.782 -22.406 -14.969 1 95.25 269 LEU B CA 1
ATOM 4599 C C . LEU B 1 269 ? -0.952 -21.5 -15.867 1 95.25 269 LEU B C 1
ATOM 4601 O O . LEU B 1 269 ? -0.178 -21.969 -16.703 1 95.25 269 LEU B O 1
ATOM 4605 N N . THR B 1 270 ? -1.062 -20.219 -15.672 1 96.56 270 THR B N 1
ATOM 4606 C CA . THR B 1 270 ? -0.267 -19.297 -16.469 1 96.56 270 THR B CA 1
ATOM 4607 C C . THR B 1 270 ? 1.216 -19.422 -16.125 1 96.56 270 THR B C 1
ATOM 4609 O O . THR B 1 270 ? 2.07 -18.938 -16.859 1 96.56 270 THR B O 1
ATOM 4612 N N . ILE B 1 271 ? 1.504 -20.156 -15.055 1 96.88 271 ILE B N 1
ATOM 4613 C CA . ILE B 1 271 ? 2.887 -20.422 -14.68 1 96.88 271 ILE B CA 1
ATOM 4614 C C . ILE B 1 271 ? 3.592 -21.172 -15.82 1 96.88 271 ILE B C 1
ATOM 4616 O O . ILE B 1 271 ? 4.797 -21 -16.016 1 96.88 271 ILE B O 1
ATOM 4620 N N . ILE B 1 272 ? 2.873 -21.984 -16.594 1 97.19 272 ILE B N 1
ATOM 4621 C CA . ILE B 1 272 ? 3.438 -22.734 -17.703 1 97.19 272 ILE B CA 1
ATOM 4622 C C . ILE B 1 272 ? 3.92 -21.766 -18.781 1 97.19 272 ILE B C 1
ATOM 4624 O O . ILE B 1 272 ? 5.023 -21.922 -19.312 1 97.19 272 ILE B O 1
ATOM 4628 N N . ILE B 1 273 ? 3.086 -20.766 -19.047 1 96.88 273 ILE B N 1
ATOM 4629 C CA . ILE B 1 273 ? 3.459 -19.719 -20 1 96.88 273 ILE B CA 1
ATOM 4630 C C . ILE B 1 273 ? 4.754 -19.047 -19.547 1 96.88 273 ILE B C 1
ATOM 4632 O O . ILE B 1 273 ? 5.688 -18.891 -20.344 1 96.88 273 ILE B O 1
ATOM 4636 N N . GLY B 1 274 ? 4.844 -18.688 -18.297 1 97 274 GLY B N 1
ATOM 4637 C CA . GLY B 1 274 ? 6.043 -18.062 -17.766 1 97 274 GLY B CA 1
ATOM 4638 C C . GLY B 1 274 ? 7.266 -18.953 -17.844 1 97 274 GLY B C 1
ATOM 4639 O O . GLY B 1 274 ? 8.359 -18.484 -18.156 1 97 274 GLY B O 1
ATOM 4640 N N . THR B 1 275 ? 7.074 -20.219 -17.547 1 97.06 275 THR B N 1
ATOM 4641 C CA . THR B 1 275 ? 8.18 -21.156 -17.594 1 97.06 275 THR B CA 1
ATOM 4642 C C . THR B 1 275 ? 8.758 -21.266 -19 1 97.06 275 THR B C 1
ATOM 4644 O O . THR B 1 275 ? 9.984 -21.25 -19.172 1 97.06 275 THR B O 1
ATOM 4647 N N . VAL B 1 276 ? 7.918 -21.359 -19.969 1 96.62 276 VAL B N 1
ATOM 4648 C CA . VAL B 1 276 ? 8.367 -21.422 -21.359 1 96.62 276 VAL B CA 1
ATOM 4649 C C . VAL B 1 276 ? 9.148 -20.156 -21.703 1 96.62 276 VAL B C 1
ATOM 4651 O O . VAL B 1 276 ? 10.195 -20.219 -22.344 1 96.62 276 VAL B O 1
ATOM 4654 N N . ILE B 1 277 ? 8.688 -19.016 -21.25 1 95.12 277 ILE B N 1
ATOM 4655 C CA . ILE B 1 277 ? 9.375 -17.75 -21.484 1 95.12 277 ILE B CA 1
ATOM 4656 C C . ILE B 1 277 ? 10.742 -17.766 -20.797 1 95.12 277 ILE B C 1
ATOM 4658 O O . ILE B 1 277 ? 11.75 -17.375 -21.406 1 95.12 277 ILE B O 1
ATOM 4662 N N . GLY B 1 278 ? 10.789 -18.266 -19.594 1 94.81 278 GLY B N 1
ATOM 4663 C CA . GLY B 1 278 ? 12.039 -18.359 -18.844 1 94.81 278 GLY B CA 1
ATOM 4664 C C . GLY B 1 278 ? 13.047 -19.281 -19.5 1 94.81 278 GLY B C 1
ATOM 4665 O O . GLY B 1 278 ? 14.242 -18.969 -19.547 1 94.81 278 GLY B O 1
ATOM 4666 N N . ILE B 1 279 ? 12.617 -20.422 -20.031 1 94.88 279 ILE B N 1
ATOM 4667 C CA . ILE B 1 279 ? 13.469 -21.406 -20.703 1 94.88 279 ILE B CA 1
ATOM 4668 C C . ILE B 1 279 ? 14.047 -20.781 -21.984 1 94.88 279 ILE B C 1
ATOM 4670 O O . ILE B 1 279 ? 15.227 -20.969 -22.297 1 94.88 279 ILE B O 1
ATOM 4674 N N . THR B 1 280 ? 13.172 -20.062 -22.672 1 93.69 280 THR B N 1
ATOM 4675 C CA . THR B 1 280 ? 13.531 -19.578 -24 1 93.69 280 THR B CA 1
ATOM 4676 C C . THR B 1 280 ? 14.438 -18.359 -23.906 1 93.69 280 THR B C 1
ATOM 4678 O O . THR B 1 280 ? 15.414 -18.234 -24.641 1 93.69 280 THR B O 1
ATOM 4681 N N . LEU B 1 281 ? 14.195 -17.469 -22.984 1 91.75 281 LEU B N 1
ATOM 4682 C CA . LEU B 1 281 ? 14.891 -16.188 -22.953 1 91.75 281 LEU B CA 1
ATOM 4683 C C . LEU B 1 281 ? 16 -16.188 -21.906 1 91.75 281 LEU B C 1
ATOM 4685 O O . LEU B 1 281 ? 16.906 -15.352 -21.953 1 91.75 281 LEU B O 1
ATOM 4689 N N . GLY B 1 282 ? 15.953 -17.062 -21 1 86.19 282 GLY B N 1
ATOM 4690 C CA . GLY B 1 282 ? 16.969 -17.125 -19.969 1 86.19 282 GLY B CA 1
ATOM 4691 C C . GLY B 1 282 ? 16.953 -15.906 -19.062 1 86.19 282 GLY B C 1
ATOM 4692 O O . GLY B 1 282 ? 15.898 -15.344 -18.781 1 86.19 282 GLY B O 1
ATOM 4693 N N . HIS B 1 283 ? 18.078 -15.484 -18.562 1 84.12 283 HIS B N 1
ATOM 4694 C CA . HIS B 1 283 ? 18.172 -14.492 -17.5 1 84.12 283 HIS B CA 1
ATOM 4695 C C . HIS B 1 283 ? 18 -13.078 -18.031 1 84.12 283 HIS B C 1
ATOM 4697 O O . HIS B 1 283 ? 17.812 -12.133 -17.266 1 84.12 283 HIS B O 1
ATOM 4703 N N . VAL B 1 284 ? 17.922 -12.945 -19.344 1 76.75 284 VAL B N 1
ATOM 4704 C CA . VAL B 1 284 ? 17.688 -11.625 -19.922 1 76.75 284 VAL B CA 1
ATOM 4705 C C . VAL B 1 284 ? 16.312 -11.117 -19.531 1 76.75 284 VAL B C 1
ATOM 4707 O O . VAL B 1 284 ? 16.094 -9.906 -19.422 1 76.75 284 VAL B O 1
ATOM 4710 N N . ILE B 1 285 ? 15.43 -12.062 -19.219 1 81.25 285 ILE B N 1
ATOM 4711 C CA . ILE B 1 285 ? 14.031 -11.727 -18.938 1 81.25 285 ILE B CA 1
ATOM 4712 C C . ILE B 1 285 ? 13.867 -11.391 -17.453 1 81.25 285 ILE B C 1
ATOM 4714 O O . ILE B 1 285 ? 12.812 -10.914 -17.031 1 81.25 285 ILE B O 1
ATOM 4718 N N . ASP B 1 286 ? 14.961 -11.422 -16.75 1 82.19 286 ASP B N 1
ATOM 4719 C CA . ASP B 1 286 ? 14.867 -11.242 -15.297 1 82.19 286 ASP B CA 1
ATOM 4720 C C . ASP B 1 286 ? 14.469 -9.812 -14.945 1 82.19 286 ASP B C 1
ATOM 4722 O O . ASP B 1 286 ? 13.727 -9.586 -13.992 1 82.19 286 ASP B O 1
ATOM 4726 N N . VAL B 1 287 ? 14.93 -8.914 -15.773 1 82.12 287 VAL B N 1
ATOM 4727 C CA . VAL B 1 287 ? 14.633 -7.516 -15.484 1 82.12 287 VAL B CA 1
ATOM 4728 C C . VAL B 1 287 ? 13.133 -7.266 -15.648 1 82.12 287 VAL B C 1
ATOM 4730 O O . VAL B 1 287 ? 12.516 -6.598 -14.812 1 82.12 287 VAL B O 1
ATOM 4733 N N . VAL B 1 288 ? 12.562 -7.848 -16.688 1 85.75 288 VAL B N 1
ATOM 4734 C CA . VAL B 1 288 ? 11.133 -7.691 -16.938 1 85.75 288 VAL B CA 1
ATOM 4735 C C . VAL B 1 288 ? 10.336 -8.391 -15.844 1 85.75 288 VAL B C 1
ATOM 4737 O O . VAL B 1 288 ? 9.344 -7.852 -15.344 1 85.75 288 VAL B O 1
ATOM 4740 N N . ALA B 1 289 ? 10.812 -9.516 -15.445 1 88.44 289 ALA B N 1
ATOM 4741 C CA . ALA B 1 289 ? 10.172 -10.266 -14.375 1 88.44 289 ALA B CA 1
ATOM 4742 C C . ALA B 1 289 ? 10.148 -9.461 -13.078 1 88.44 289 ALA B C 1
ATOM 4744 O O . ALA B 1 289 ? 9.141 -9.461 -12.359 1 88.44 289 ALA B O 1
ATOM 4745 N N . ASN B 1 290 ? 11.195 -8.773 -12.875 1 89.19 290 ASN B N 1
ATOM 4746 C CA . ASN B 1 290 ? 11.289 -8.008 -11.633 1 89.19 290 ASN B CA 1
ATOM 4747 C C . ASN B 1 290 ? 10.406 -6.77 -11.664 1 89.19 290 ASN B C 1
ATOM 4749 O O . ASN B 1 290 ? 9.844 -6.375 -10.641 1 89.19 290 ASN B O 1
ATOM 4753 N N . TYR B 1 291 ? 10.25 -6.172 -12.805 1 89.25 291 TYR B N 1
ATOM 4754 C CA . TYR B 1 291 ? 9.281 -5.09 -12.953 1 89.25 291 TYR B CA 1
ATOM 4755 C C . TYR B 1 291 ? 7.863 -5.594 -12.734 1 89.25 291 TYR B C 1
ATOM 4757 O O . TYR B 1 291 ? 7.039 -4.914 -12.117 1 89.25 291 TYR B O 1
ATOM 4765 N N . CYS B 1 292 ? 7.633 -6.785 -13.195 1 89.62 292 CYS B N 1
ATOM 4766 C CA . CYS B 1 292 ? 6.316 -7.383 -13.008 1 89.62 292 CYS B CA 1
ATOM 4767 C C . CYS B 1 292 ? 6.047 -7.656 -11.539 1 89.62 292 CYS B C 1
ATOM 4769 O O . CYS B 1 292 ? 4.922 -7.488 -11.062 1 89.62 292 CYS B O 1
ATOM 4771 N N . LEU B 1 293 ? 7.113 -8.008 -10.883 1 90.62 293 LEU B N 1
ATOM 4772 C CA . LEU B 1 293 ? 6.965 -8.25 -9.453 1 90.62 293 LEU B CA 1
ATOM 4773 C C . LEU B 1 293 ? 6.578 -6.965 -8.727 1 90.62 293 LEU B C 1
ATOM 4775 O O . LEU B 1 293 ? 5.699 -6.98 -7.859 1 90.62 293 LEU B O 1
ATOM 4779 N N . ALA B 1 294 ? 7.238 -5.887 -9.07 1 92.5 294 ALA B N 1
ATOM 4780 C CA . ALA B 1 294 ? 6.898 -4.602 -8.469 1 92.5 294 ALA B CA 1
ATOM 4781 C C . ALA B 1 294 ? 5.461 -4.207 -8.789 1 92.5 294 ALA B C 1
ATOM 4783 O O . ALA B 1 294 ? 4.738 -3.703 -7.922 1 92.5 294 ALA B O 1
ATOM 4784 N N . PHE B 1 295 ? 5.062 -4.461 -9.992 1 93.5 295 PHE B N 1
ATOM 4785 C CA . PHE B 1 295 ? 3.703 -4.18 -10.438 1 93.5 295 PHE B CA 1
ATOM 4786 C C . PHE B 1 295 ? 2.691 -4.988 -9.633 1 93.5 295 PHE B C 1
ATOM 4788 O O . PHE B 1 295 ? 1.72 -4.434 -9.109 1 93.5 295 PHE B O 1
ATOM 4795 N N . VAL B 1 296 ? 2.947 -6.242 -9.469 1 92.38 296 VAL B N 1
ATOM 4796 C CA . VAL B 1 296 ? 2.033 -7.133 -8.758 1 92.38 296 VAL B CA 1
ATOM 4797 C C . VAL B 1 296 ? 2.016 -6.781 -7.273 1 92.38 296 VAL B C 1
ATOM 4799 O O . VAL B 1 296 ? 0.972 -6.867 -6.621 1 92.38 296 VAL B O 1
ATOM 4802 N N . ALA B 1 297 ? 3.178 -6.363 -6.762 1 94.75 297 ALA B N 1
ATOM 4803 C CA . ALA B 1 297 ? 3.219 -5.914 -5.375 1 94.75 297 ALA B CA 1
ATOM 4804 C C . ALA B 1 297 ? 2.193 -4.812 -5.125 1 94.75 297 ALA B C 1
ATOM 4806 O O . ALA B 1 297 ? 1.474 -4.836 -4.121 1 94.75 297 ALA B O 1
ATOM 4807 N N . GLY B 1 298 ? 2.107 -3.867 -6.012 1 95.5 298 GLY B N 1
ATOM 4808 C CA . GLY B 1 298 ? 1.116 -2.809 -5.898 1 95.5 298 GLY B CA 1
ATOM 4809 C C . GLY B 1 298 ? -0.311 -3.316 -5.973 1 95.5 298 GLY B C 1
ATOM 4810 O O . GLY B 1 298 ? -1.17 -2.889 -5.199 1 95.5 298 GLY B O 1
ATOM 4811 N N . GLU B 1 299 ? -0.548 -4.168 -6.91 1 93.69 299 GLU B N 1
ATOM 4812 C CA . GLU B 1 299 ? -1.878 -4.746 -7.066 1 93.69 299 GLU B CA 1
ATOM 4813 C C . GLU B 1 299 ? -2.316 -5.477 -5.801 1 93.69 299 GLU B C 1
ATOM 4815 O O . GLU B 1 299 ? -3.426 -5.258 -5.305 1 93.69 299 GLU B O 1
ATOM 4820 N N . PHE B 1 300 ? -1.43 -6.273 -5.273 1 93.81 300 PHE B N 1
ATOM 4821 C CA . PHE B 1 300 ? -1.741 -7.062 -4.086 1 93.81 300 PHE B CA 1
ATOM 4822 C C . PHE B 1 300 ? -1.962 -6.16 -2.879 1 93.81 300 PHE B C 1
ATOM 4824 O O . PHE B 1 300 ? -2.807 -6.449 -2.029 1 93.81 300 PHE B O 1
ATOM 4831 N N . LEU B 1 301 ? -1.221 -5.105 -2.809 1 95.38 301 LEU B N 1
ATOM 4832 C CA . LEU B 1 301 ? -1.415 -4.164 -1.712 1 95.38 301 LEU B CA 1
ATOM 4833 C C . LEU B 1 301 ? -2.809 -3.549 -1.765 1 95.38 301 LEU B C 1
ATOM 4835 O O . LEU B 1 301 ? -3.475 -3.42 -0.735 1 95.38 301 LEU B O 1
ATOM 4839 N N . TYR B 1 302 ? -3.205 -3.197 -2.932 1 95 302 TYR B N 1
ATOM 4840 C CA . TYR B 1 302 ? -4.539 -2.625 -3.066 1 95 302 TYR B CA 1
ATOM 4841 C C . TYR B 1 302 ? -5.609 -3.643 -2.688 1 95 302 TYR B C 1
ATOM 4843 O O . TYR B 1 302 ? -6.562 -3.314 -1.979 1 95 302 TYR B O 1
ATOM 4851 N N . ILE B 1 303 ? -5.477 -4.801 -3.156 1 91.62 303 ILE B N 1
ATOM 4852 C CA . ILE B 1 303 ? -6.469 -5.836 -2.889 1 91.62 303 ILE B CA 1
ATOM 4853 C C . ILE B 1 303 ? -6.535 -6.113 -1.388 1 91.62 303 ILE B C 1
ATOM 4855 O O . ILE B 1 303 ? -7.621 -6.164 -0.805 1 91.62 303 ILE B O 1
ATOM 4859 N N . ALA B 1 304 ? -5.41 -6.277 -0.791 1 93.88 304 ALA B N 1
ATOM 4860 C CA . ALA B 1 304 ? -5.352 -6.629 0.626 1 93.88 304 ALA B CA 1
ATOM 4861 C C . ALA B 1 304 ? -5.859 -5.484 1.497 1 93.88 304 ALA B C 1
ATOM 4863 O O . ALA B 1 304 ? -6.723 -5.684 2.355 1 93.88 304 ALA B O 1
ATOM 4864 N N . LEU B 1 305 ? -5.395 -4.277 1.215 1 93.19 305 LEU B N 1
ATOM 4865 C CA . LEU B 1 305 ? -5.688 -3.146 2.088 1 93.19 305 LEU B CA 1
ATOM 4866 C C . LEU B 1 305 ? -7.004 -2.482 1.699 1 93.19 305 LEU B C 1
ATOM 4868 O O . LEU B 1 305 ? -7.758 -2.035 2.566 1 93.19 305 LEU B O 1
ATOM 4872 N N . GLY B 1 306 ? -7.266 -2.463 0.475 1 90.62 306 GLY B N 1
ATOM 4873 C CA . GLY B 1 306 ? -8.398 -1.692 -0.017 1 90.62 306 GLY B CA 1
ATOM 4874 C C . GLY B 1 306 ? -9.664 -2.518 -0.161 1 90.62 306 GLY B C 1
ATOM 4875 O O . GLY B 1 306 ? -10.766 -1.974 -0.154 1 90.62 306 GLY B O 1
ATOM 4876 N N . GLN B 1 307 ? -9.492 -3.76 -0.316 1 89.62 307 GLN B N 1
ATOM 4877 C CA . GLN B 1 307 ? -10.68 -4.555 -0.603 1 89.62 307 GLN B CA 1
ATOM 4878 C C . GLN B 1 307 ? -10.898 -5.625 0.463 1 89.62 307 GLN B C 1
ATOM 4880 O O . GLN B 1 307 ? -11.945 -5.66 1.111 1 89.62 307 GLN B O 1
ATOM 4885 N N . LEU B 1 308 ? -9.945 -6.445 0.782 1 88.06 308 LEU B N 1
ATOM 4886 C CA . LEU B 1 308 ? -10.109 -7.59 1.667 1 88.06 308 LEU B CA 1
ATOM 4887 C C . LEU B 1 308 ? -10.289 -7.141 3.113 1 88.06 308 LEU B C 1
ATOM 4889 O O . LEU B 1 308 ? -11.258 -7.523 3.773 1 88.06 308 LEU B O 1
ATOM 4893 N N . MET B 1 309 ? -9.438 -6.32 3.553 1 87.12 309 MET B N 1
ATOM 4894 C CA . MET B 1 309 ? -9.43 -5.945 4.965 1 87.12 309 MET B CA 1
ATOM 4895 C C . MET B 1 309 ? -10.703 -5.195 5.336 1 87.12 309 MET B C 1
ATOM 4897 O O . MET B 1 309 ? -11.367 -5.531 6.32 1 87.12 309 MET B O 1
ATOM 4901 N N . PRO B 1 310 ? -11.125 -4.246 4.539 1 82.69 310 PRO B N 1
ATOM 4902 C CA . PRO B 1 310 ? -12.383 -3.57 4.887 1 82.69 310 PRO B CA 1
ATOM 4903 C C . PRO B 1 310 ? -13.586 -4.5 4.82 1 82.69 310 PRO B C 1
ATOM 4905 O O . PRO B 1 310 ? -14.562 -4.309 5.555 1 82.69 310 PRO B O 1
ATOM 4908 N N . SER B 1 311 ? -13.609 -5.438 3.984 1 77.44 311 SER B N 1
ATOM 4909 C CA . SER B 1 311 ? -14.727 -6.363 3.848 1 77.44 311 SER B CA 1
ATOM 4910 C C . SER B 1 311 ? -14.875 -7.242 5.086 1 77.44 311 SER B C 1
ATOM 4912 O O . SER B 1 311 ? -15.984 -7.652 5.434 1 77.44 311 SER B O 1
ATOM 4914 N N . MET B 1 312 ? -13.836 -7.508 5.754 1 74.38 312 MET B N 1
ATOM 4915 C CA . MET B 1 312 ? -13.883 -8.414 6.902 1 74.38 312 MET B CA 1
ATOM 4916 C C . MET B 1 312 ? -14.133 -7.637 8.195 1 74.38 312 MET B C 1
ATOM 4918 O O . MET B 1 312 ? -14.68 -8.18 9.148 1 74.38 312 MET B O 1
ATOM 4922 N N . GLU B 1 313 ? -13.648 -6.445 8.203 1 71.44 313 GLU B N 1
ATOM 4923 C CA . GLU B 1 313 ? -13.805 -5.656 9.422 1 71.44 313 GLU B CA 1
ATOM 4924 C C . GLU B 1 313 ? -15.281 -5.418 9.734 1 71.44 313 GLU B C 1
ATOM 4926 O O . GLU B 1 313 ? -15.672 -5.395 10.906 1 71.44 313 GLU B O 1
ATOM 4931 N N . HIS B 1 314 ? -16.062 -5.445 8.766 1 62.34 314 HIS B N 1
ATOM 4932 C CA . HIS B 1 314 ? -17.484 -5.148 8.969 1 62.34 314 HIS B CA 1
ATOM 4933 C C . HIS B 1 314 ? -18.281 -6.426 9.203 1 62.34 314 HIS B C 1
ATOM 4935 O O . HIS B 1 314 ? -19.375 -6.379 9.781 1 62.34 314 HIS B O 1
ATOM 4941 N N . SER B 1 315 ? -17.656 -7.488 8.914 1 62.53 315 SER B N 1
ATOM 4942 C CA . SER B 1 315 ? -18.469 -8.703 8.891 1 62.53 315 SER B CA 1
ATOM 4943 C C . SER B 1 315 ? -18.297 -9.5 10.18 1 62.53 315 SER B C 1
ATOM 4945 O O . SER B 1 315 ? -19.109 -10.375 10.484 1 62.53 315 SER B O 1
ATOM 4947 N N . VAL B 1 316 ? -17.234 -9.219 10.898 1 66.38 316 VAL B N 1
ATOM 4948 C CA . VAL B 1 316 ? -16.984 -10.094 12.039 1 66.38 316 VAL B CA 1
ATOM 4949 C C . VAL B 1 316 ? -17.203 -9.32 13.336 1 66.38 316 VAL B C 1
ATOM 4951 O O . VAL B 1 316 ? -16.625 -8.25 13.531 1 66.38 316 VAL B O 1
ATOM 4954 N N . LYS B 1 317 ? -18.125 -9.812 14.109 1 66.75 317 LYS B N 1
ATOM 4955 C CA . LYS B 1 317 ? -18.359 -9.25 15.438 1 66.75 317 LYS B CA 1
ATOM 4956 C C . LYS B 1 317 ? -17.156 -9.438 16.344 1 66.75 317 LYS B C 1
ATOM 4958 O O . LYS B 1 317 ? -16.391 -10.391 16.172 1 66.75 317 LYS B O 1
ATOM 4963 N N . PRO B 1 318 ? -17.047 -8.469 17.203 1 67.75 318 PRO B N 1
ATOM 4964 C CA . PRO B 1 318 ? -15.945 -8.633 18.156 1 67.75 318 PRO B CA 1
ATOM 4965 C C . PRO B 1 318 ? -16.031 -9.938 18.938 1 67.75 318 PRO B C 1
ATOM 4967 O O . PRO B 1 318 ? -17.125 -10.398 19.266 1 67.75 318 PRO B O 1
ATOM 4970 N N . GLY B 1 319 ? -14.93 -10.688 19.094 1 77.94 319 GLY B N 1
ATOM 4971 C CA . GLY B 1 319 ? -14.891 -11.953 19.812 1 77.94 319 GLY B CA 1
ATOM 4972 C C . GLY B 1 319 ? -13.703 -12.82 19.406 1 77.94 319 GLY B C 1
ATOM 4973 O O . GLY B 1 319 ? -12.664 -12.312 19 1 77.94 319 GLY B O 1
ATOM 4974 N N . ARG B 1 320 ? -13.93 -14.008 19.703 1 79.38 320 ARG B N 1
ATOM 4975 C CA . ARG B 1 320 ? -12.867 -14.992 19.469 1 79.38 320 ARG B CA 1
ATOM 4976 C C . ARG B 1 320 ? -12.539 -15.094 17.984 1 79.38 320 ARG B C 1
ATOM 4978 O O . ARG B 1 320 ? -11.375 -15.188 17.609 1 79.38 320 ARG B O 1
ATOM 4985 N N . MET B 1 321 ? -13.539 -15.023 17.188 1 82 321 MET B N 1
ATOM 4986 C CA . MET B 1 321 ? -13.344 -15.156 15.742 1 82 321 MET B CA 1
ATOM 4987 C C . MET B 1 321 ? -12.547 -13.977 15.188 1 82 321 MET B C 1
ATOM 4989 O O . MET B 1 321 ? -11.695 -14.148 14.32 1 82 321 MET B O 1
ATOM 4993 N N . LYS B 1 322 ? -12.82 -12.859 15.711 1 82.06 322 LYS B N 1
ATOM 4994 C CA . LYS B 1 322 ? -12.086 -11.672 15.258 1 82.06 322 LYS B CA 1
ATOM 4995 C C . LYS B 1 322 ? -10.625 -11.75 15.68 1 82.06 322 LYS B C 1
ATOM 4997 O O . LYS B 1 322 ? -9.734 -11.406 14.898 1 82.06 322 LYS B O 1
ATOM 5002 N N . THR B 1 323 ? -10.414 -12.242 16.859 1 83.44 323 THR B N 1
ATOM 5003 C CA . THR B 1 323 ? -9.047 -12.414 17.344 1 83.44 323 THR B CA 1
ATOM 5004 C C . THR B 1 323 ? -8.305 -13.438 16.5 1 83.44 323 THR B C 1
ATOM 5006 O O . THR B 1 323 ? -7.16 -13.203 16.094 1 83.44 323 THR B O 1
ATOM 5009 N N . LEU B 1 324 ? -8.977 -14.477 16.219 1 87 324 LEU B N 1
ATOM 5010 C CA . LEU B 1 324 ? -8.375 -15.516 15.398 1 87 324 LEU B CA 1
ATOM 5011 C C . LEU B 1 324 ? -8.07 -14.984 14 1 87 324 LEU B C 1
ATOM 5013 O O . LEU B 1 324 ? -7.055 -15.344 13.406 1 87 324 LEU B O 1
ATOM 5017 N N . SER B 1 325 ? -8.906 -14.164 13.539 1 88 325 SER B N 1
ATOM 5018 C CA . SER B 1 325 ? -8.711 -13.578 12.219 1 88 325 SER B CA 1
ATOM 5019 C C . SER B 1 325 ? -7.469 -12.695 12.18 1 88 325 SER B C 1
ATOM 5021 O O . SER B 1 325 ? -6.719 -12.711 11.203 1 88 325 SER B O 1
ATOM 5023 N N . HIS B 1 326 ? -7.234 -12.062 13.242 1 86.62 326 HIS B N 1
ATOM 5024 C CA . HIS B 1 326 ? -6.051 -11.211 13.305 1 86.62 326 HIS B CA 1
ATOM 5025 C C . HIS B 1 326 ? -4.777 -12.039 13.414 1 86.62 326 HIS B C 1
ATOM 5027 O O . HIS B 1 326 ? -3.756 -11.703 12.812 1 86.62 326 HIS B O 1
ATOM 5033 N N . VAL B 1 327 ? -4.875 -13.055 14.117 1 88.94 327 VAL B N 1
ATOM 5034 C CA . VAL B 1 327 ? -3.734 -13.953 14.242 1 88.94 327 VAL B CA 1
ATOM 5035 C C . VAL B 1 327 ? -3.416 -14.578 12.883 1 88.94 327 VAL B C 1
ATOM 5037 O O . VAL B 1 327 ? -2.248 -14.68 12.5 1 88.94 327 VAL B O 1
ATOM 5040 N N . ALA B 1 328 ? -4.457 -14.945 12.242 1 90.44 328 ALA B N 1
ATOM 5041 C CA . ALA B 1 328 ? -4.281 -15.523 10.906 1 90.44 328 ALA B CA 1
ATOM 5042 C C . ALA B 1 328 ? -3.648 -14.516 9.953 1 90.44 328 ALA B C 1
ATOM 5044 O O . ALA B 1 328 ? -2.814 -14.875 9.125 1 90.44 328 ALA B O 1
ATOM 5045 N N . PHE B 1 329 ? -4.066 -13.312 10.086 1 93 329 PHE B N 1
ATOM 5046 C CA . PHE B 1 329 ? -3.502 -12.227 9.289 1 93 329 PHE B CA 1
ATOM 5047 C C . PHE B 1 329 ? -1.998 -12.125 9.508 1 93 329 PHE B C 1
ATOM 5049 O O . PHE B 1 329 ? -1.224 -12.125 8.547 1 93 329 PHE B O 1
ATOM 5056 N N . LEU B 1 330 ? -1.621 -12.148 10.711 1 91.88 330 LEU B N 1
ATOM 5057 C CA . LEU B 1 330 ? -0.214 -12.039 11.086 1 91.88 330 LEU B CA 1
ATOM 5058 C C . LEU B 1 330 ? 0.553 -13.297 10.688 1 91.88 330 LEU B C 1
ATOM 5060 O O . LEU B 1 330 ? 1.709 -13.219 10.266 1 91.88 330 LEU B O 1
ATOM 5064 N N . ALA B 1 331 ? -0.087 -14.367 10.812 1 92.31 331 ALA B N 1
ATOM 5065 C CA . ALA B 1 331 ? 0.537 -15.633 10.414 1 92.31 331 ALA B CA 1
ATOM 5066 C C . ALA B 1 331 ? 0.829 -15.648 8.922 1 92.31 331 ALA B C 1
ATOM 5068 O O . ALA B 1 331 ? 1.865 -16.156 8.492 1 92.31 331 ALA B O 1
ATOM 5069 N N . GLY B 1 332 ? -0.109 -15.141 8.156 1 93.31 332 GLY B N 1
ATOM 5070 C CA . GLY B 1 332 ? 0.126 -15.031 6.727 1 93.31 332 GLY B CA 1
ATOM 5071 C C . GLY B 1 332 ? 1.339 -14.188 6.383 1 93.31 332 GLY B C 1
ATOM 5072 O O . GLY B 1 332 ? 2.16 -14.586 5.551 1 93.31 332 GLY B O 1
ATOM 5073 N N . ILE B 1 333 ? 1.449 -13.086 7.031 1 93.69 333 ILE B N 1
ATOM 5074 C CA . ILE B 1 333 ? 2.598 -12.211 6.836 1 93.69 333 ILE B CA 1
ATOM 5075 C C . ILE B 1 333 ? 3.879 -12.938 7.227 1 93.69 333 ILE B C 1
ATOM 5077 O O . ILE B 1 333 ? 4.859 -12.93 6.48 1 93.69 333 ILE B O 1
ATOM 5081 N N . ALA B 1 334 ? 3.863 -13.578 8.344 1 91.5 334 ALA B N 1
ATOM 5082 C CA . ALA B 1 334 ? 5.031 -14.273 8.875 1 91.5 334 ALA B CA 1
ATOM 5083 C C . ALA B 1 334 ? 5.461 -15.406 7.945 1 91.5 334 ALA B C 1
ATOM 5085 O O . ALA B 1 334 ? 6.656 -15.609 7.719 1 91.5 334 ALA B O 1
ATOM 5086 N N . LEU B 1 335 ? 4.523 -16.078 7.465 1 90.56 335 LEU B N 1
ATOM 5087 C CA . LEU B 1 335 ? 4.824 -17.188 6.555 1 90.56 335 LEU B CA 1
ATOM 5088 C C . LEU B 1 335 ? 5.547 -16.688 5.309 1 90.56 335 LEU B C 1
ATOM 5090 O O . LEU B 1 335 ? 6.555 -17.266 4.895 1 90.56 335 LEU B O 1
ATOM 5094 N N . MET B 1 336 ? 5.062 -15.617 4.785 1 90.62 336 MET B N 1
ATOM 5095 C CA . MET B 1 336 ? 5.684 -15.094 3.566 1 90.62 336 MET B CA 1
ATOM 5096 C C . MET B 1 336 ? 7.059 -14.508 3.865 1 90.62 336 MET B C 1
ATOM 5098 O O . MET B 1 336 ? 7.961 -14.578 3.027 1 90.62 336 MET B O 1
ATOM 5102 N N . GLY B 1 337 ? 7.168 -13.906 5.051 1 88.31 337 GLY B N 1
ATOM 5103 C CA . GLY B 1 337 ? 8.484 -13.469 5.48 1 88.31 337 GLY B CA 1
ATOM 5104 C C . GLY B 1 337 ? 9.484 -14.609 5.594 1 88.31 337 GLY B C 1
ATOM 5105 O O . GLY B 1 337 ? 10.641 -14.477 5.188 1 88.31 337 GLY B O 1
ATOM 5106 N N . PHE B 1 338 ? 8.992 -15.688 6.051 1 86.69 338 PHE B N 1
ATOM 5107 C CA . PHE B 1 338 ? 9.828 -16.875 6.203 1 86.69 338 PHE B CA 1
ATOM 5108 C C . PHE B 1 338 ? 10.258 -17.422 4.848 1 86.69 338 PHE B C 1
ATOM 5110 O O . PHE B 1 338 ? 11.43 -17.734 4.637 1 86.69 338 PHE B O 1
ATOM 5117 N N . VAL B 1 339 ? 9.414 -17.484 3.963 1 85.25 339 VAL B N 1
ATOM 5118 C CA . VAL B 1 339 ? 9.68 -18.016 2.635 1 85.25 339 VAL B CA 1
ATOM 5119 C C . VAL B 1 339 ? 10.648 -17.109 1.888 1 85.25 339 VAL B C 1
ATOM 5121 O O . VAL B 1 339 ? 11.531 -17.578 1.17 1 85.25 339 VAL B O 1
ATOM 5124 N N . SER B 1 340 ? 10.469 -15.82 2.016 1 83.06 340 SER B N 1
ATOM 5125 C CA . SER B 1 340 ? 11.312 -14.844 1.329 1 83.06 340 SER B CA 1
ATOM 5126 C C . SER B 1 340 ? 12.758 -14.953 1.795 1 83.06 340 SER B C 1
ATOM 5128 O O . SER B 1 340 ? 13.688 -14.664 1.032 1 83.06 340 SER B O 1
ATOM 5130 N N . HIS B 1 341 ? 13.008 -15.328 2.973 1 77.44 341 HIS B N 1
ATOM 5131 C CA . HIS B 1 341 ? 14.359 -15.477 3.504 1 77.44 341 HIS B CA 1
ATOM 5132 C C . HIS B 1 341 ? 15.07 -16.672 2.873 1 77.44 341 HIS B C 1
ATOM 5134 O O . HIS B 1 341 ? 16.297 -16.672 2.75 1 77.44 341 HIS B O 1
ATOM 5140 N N . PHE B 1 342 ? 14.32 -17.594 2.506 1 69.88 342 PHE B N 1
ATOM 5141 C CA . PHE B 1 342 ? 14.93 -18.734 1.838 1 69.88 342 PHE B CA 1
ATOM 5142 C C . PHE B 1 342 ? 15.305 -18.391 0.401 1 69.88 342 PHE B C 1
ATOM 5144 O O . PHE B 1 342 ? 16.234 -18.969 -0.16 1 69.88 342 PHE B O 1
ATOM 5151 N N . HIS B 1 343 ? 14.617 -17.469 -0.212 1 60.75 343 HIS B N 1
ATOM 5152 C CA . HIS B 1 343 ? 14.898 -17.062 -1.582 1 60.75 343 HIS B CA 1
ATOM 5153 C C . HIS B 1 343 ? 16.203 -16.281 -1.667 1 60.75 343 HIS B C 1
ATOM 5155 O O . HIS B 1 343 ? 16.953 -16.422 -2.635 1 60.75 343 HIS B O 1
ATOM 5161 N N . SER B 1 344 ? 16.516 -15.266 -0.869 1 52.78 344 SER B N 1
ATOM 5162 C CA . SER B 1 344 ? 17.672 -14.391 -0.919 1 52.78 344 SER B CA 1
ATOM 5163 C C . SER B 1 344 ? 18.969 -15.164 -0.682 1 52.78 344 SER B C 1
ATOM 5165 O O . SER B 1 344 ? 20.031 -14.758 -1.146 1 52.78 344 SER B O 1
ATOM 5167 N N . HIS B 1 345 ? 18.969 -16.188 0.103 1 43.78 345 HIS B N 1
ATOM 5168 C CA . HIS B 1 345 ? 20.203 -16.906 0.406 1 43.78 345 HIS B CA 1
ATOM 5169 C C . HIS B 1 345 ? 20.703 -17.672 -0.811 1 43.78 345 HIS B C 1
ATOM 5171 O O . HIS B 1 345 ? 21.875 -18.047 -0.873 1 43.78 345 HIS B O 1
ATOM 5177 N N . ASP B 1 346 ? 19.875 -18.016 -1.739 1 43.59 346 ASP B N 1
ATOM 5178 C CA . ASP B 1 346 ? 20.391 -18.891 -2.793 1 43.59 346 ASP B CA 1
ATOM 5179 C C . ASP B 1 346 ? 21.078 -18.062 -3.883 1 43.59 346 ASP B C 1
ATOM 5181 O O . ASP B 1 346 ? 21.766 -18.625 -4.75 1 43.59 346 ASP B O 1
ATOM 5185 N N . HIS B 1 347 ? 20.844 -16.812 -4.012 1 43.28 347 HIS B N 1
ATOM 5186 C CA . HIS B 1 347 ? 21.547 -16.094 -5.062 1 43.28 347 HIS B CA 1
ATOM 5187 C C . HIS B 1 347 ? 22.969 -15.742 -4.641 1 43.28 347 HIS B C 1
ATOM 5189 O O . HIS B 1 347 ? 23.766 -15.258 -5.453 1 43.28 347 HIS B O 1
ATOM 5195 N N . ASP B 1 348 ? 23.281 -15.711 -3.443 1 38.78 348 ASP B N 1
ATOM 5196 C CA . ASP B 1 348 ? 24.625 -15.359 -3.018 1 38.78 348 ASP B CA 1
ATOM 5197 C C . ASP B 1 348 ? 25.578 -16.562 -3.158 1 38.78 348 ASP B C 1
ATOM 5199 O O . ASP B 1 348 ? 26.75 -16.469 -2.799 1 38.78 348 ASP B O 1
ATOM 5203 N N . HIS B 1 349 ? 25.109 -17.641 -3.539 1 34.41 349 HIS B N 1
ATOM 5204 C CA . HIS B 1 349 ? 26.109 -18.672 -3.795 1 34.41 349 HIS B CA 1
ATOM 5205 C C . HIS B 1 349 ? 26.312 -18.891 -5.289 1 34.41 349 HIS B C 1
ATOM 5207 O O . HIS B 1 349 ? 25.344 -18.906 -6.051 1 34.41 349 HIS B O 1
#

Foldseek 3Di:
DDPVLVVVLVCLVVVLVVVVVVVPPPPPPPPPPDDPPPDCPPPVPVPPPPPPPPPPQDVVLLVVLLVLLVVQLVLLLVLQVVCVVVVVVLVVQLLQLLLLLLLLLLLCLPQNLLVLLPVQPVPNVCLVSLLVLLQSVLVSLLSVLVVVVVVVVVVPPDDPPPVPPPPDDPPPDPPPPDPCPPPVPCCDPVNLSLLVSLLVLVLVLLLLLLLLLLLLLQQLSSVDVVRNVLSSVLSSQSSNSNLNSSLSSVVVSPDDNVVSSVSSSVSNSSSSVNNVVNNVVHCVCVNVSSSSSSSSSSSSNCSSVVRSVVVSVVVDDPDDSVVSSVVSNNVSSVSSNVSNVSVVVVVVD/DDPPLVVVLVCLVVVLVVVVVVVPPPPPPVPPPDDPDCPPPPPVPVPPPPVVPPPPQDVVLLVVLLVLLVVQLVLLLVLQVVCVVVVVVLVVQLLQLLLLLLLLLLLCLPQNLLVLLPVQPVPNVCLVSLLVLLQSVLVSLLSVLVVVVVVVPPPPPDDPPPVPPPPDDPPPPPPPPDDCPPPVPCCDPVNLSLLVSLLVLVLVLLLLLLLLLLLLLQQLSSVDVVRNVLSSVLSSQSSNSNLNSSLSSVVVSPDDNVVSSVSSSVSNSSSSVSNVVNNVVHCVCVNVSSSSSSSSSSSSNCSSVVRSVVVSVVNDDDDDSVVSSVVSNNVSSVSSNVSNVSVVVVVVD

Nearest PDB structures (foldseek):
  6pgi-assembly1_A  TM=5.923E-01  e=1.876E-05  Bordetella bronchiseptica
  8ght-assembly1_B  TM=5.040E-01  e=1.397E-05  Bordetella bronchiseptica
  5tsb-assembly1_A  TM=5.197E-01  e=3.527E-05  Bordetella bronchiseptica RB50
  8czj-assembly1_B  TM=4.833E-01  e=1.099E-04  Bordetella bronchiseptica RB50
  6pgi-assembly1_A  TM=5.943E-01  e=1.266E-05  Bordetella bronchiseptica

Organism: Plasmodiophora brassicae (NCBI:txid37360)

Radius of gyration: 28.85 Å; Cα contacts (8 Å, |Δi|>4): 893; chains: 2; bounding box: 100×67×72 Å

InterPro domains:
  IPR003689 Zinc/iron permease [PF02535] (61-339)

Secondary structure (DSSP, 8-state):
--HHHHHHHHHHHHHHHHHHHHHH----------------------------------HHHHHHHHHHHHHHHHHHHHHHHHHHTTHHHHHHTHHHHHHHHHHHHHHIIIIIIHHHHHHH-S-HHHHHHHHHHHHHHHHHHHHHHHHHHHHHHHT--SS---------S--SGGG-------------HHHHHHHHHHHHHHHHHHHHHHHHHHHHHHHHHHH-HHHHHHHHHHHHHHHHHHHHHHHHHHHHHT--HHHHHHHHHHHHTHHHHHHHHHHHHGGGGHHHHHHHHHHHHHHHHIIIIIIIHHHHHTTS-SSHHHHHHHHHHHHHHHHHHHHHHHHHTTTT-/--HHHHHHHHHHHHHHHHHHHHHH----------------------------------HHHHHHHHHHHHHHHHHHHHHHHHHHTTHHHHHHTHHHHHHHHHHHHHHIIIIIIHHHHHHH-S-HHHHHHHHHHHHHHHHHHHHHHHHHHHHHHTT--S----------S--GGGG-------------HHHHHHHHHHHHHHHHHHHHHHHHHHHHHHHHHHH-HHHHHHHHHHHHHHHHHHHHHHHHHHHHHT--HHHHHHHHHHHHTHHHHHHHHHHHHGGGGHHHHHHHHHHHHHHHHIIIIIIIHHHHHTTS-SSHHHHHHHHHHHHHHHHHHHHHHHHHTTTT-

Solvent-accessible surface area (backbone atoms only — not comparable to full-atom values): 36276 Å² total; per-residue (Å²): 122,71,66,58,54,57,49,39,51,50,49,51,53,52,40,53,50,48,46,55,49,68,66,59,61,72,67,76,76,70,78,80,74,80,78,76,76,73,79,69,79,65,76,73,68,80,69,76,70,72,66,68,70,73,71,76,75,55,69,64,38,56,51,52,30,52,52,48,39,52,46,45,44,49,55,26,47,52,53,37,52,57,46,66,75,38,47,76,59,45,64,73,42,37,63,29,39,42,29,19,32,31,16,30,32,42,16,35,18,30,46,30,27,39,30,53,20,56,74,68,39,84,60,47,65,51,48,24,52,34,20,46,48,16,31,51,48,42,53,50,50,34,48,52,44,46,49,56,55,53,54,64,62,64,68,72,67,79,82,80,79,70,73,73,79,76,74,79,74,96,68,71,82,71,68,70,75,73,76,77,70,72,63,87,66,82,60,51,74,70,53,51,49,55,35,51,24,49,46,51,47,50,43,50,46,44,22,53,50,22,21,40,53,12,24,50,29,12,28,29,17,70,73,32,67,68,50,16,52,51,48,46,50,54,49,42,65,55,43,34,62,45,46,39,18,48,45,52,43,30,44,68,58,63,43,54,68,68,58,33,49,51,52,54,46,55,20,41,52,32,13,43,60,15,18,53,49,9,58,73,56,32,72,74,46,48,61,60,39,29,50,48,31,21,20,40,23,19,27,32,41,38,44,23,36,38,44,49,48,52,59,45,64,74,68,50,62,90,44,68,66,43,39,48,14,51,50,28,19,45,47,20,24,36,52,29,37,54,53,33,57,61,59,64,60,58,71,77,103,124,72,65,57,53,59,50,38,52,49,49,51,51,52,41,54,53,47,46,53,50,68,64,59,58,70,66,77,74,66,77,79,73,80,80,76,80,69,83,62,80,63,77,74,66,78,66,74,70,71,64,68,68,74,70,73,72,54,68,63,38,57,52,51,29,52,50,49,39,54,46,46,45,51,55,26,46,52,56,37,52,56,46,66,75,39,47,75,58,46,67,74,40,38,61,28,39,40,28,20,30,31,16,32,34,42,17,34,18,31,48,31,27,38,29,53,21,55,73,69,38,84,61,48,66,50,48,23,52,34,19,46,48,17,31,51,48,42,53,52,49,35,50,53,44,44,48,56,54,52,56,66,62,66,70,74,76,79,85,78,74,73,73,74,76,75,76,78,74,94,65,70,82,67,70,68,78,71,77,75,70,72,62,87,67,84,60,52,74,71,52,51,49,54,34,50,25,49,46,52,46,49,43,49,46,42,23,53,50,22,22,40,51,12,23,50,29,12,27,29,17,69,71,32,67,70,50,16,50,50,48,44,49,55,48,42,64,55,42,34,62,44,46,38,18,47,46,52,44,32,43,69,57,63,43,54,68,68,59,32,50,51,52,52,47,55,21,40,52,32,12,42,59,15,19,54,49,8,57,73,54,33,72,74,47,48,61,59,40,29,50,49,30,22,20,40,21,19,27,34,41,38,44,23,37,38,44,50,48,53,59,47,64,75,68,49,62,89,47,69,66,43,39,48,14,52,51,29,18,45,47,21,26,37,50,30,40,54,53,35,57,61,57,63,60,58,71,78,103

Sequence (698 aa):
MCSCCHGQLVVLLVGCAVVFQISGASQCHGHHGHGCGGHGGHDHSHGHDHVVPEKQQDPLLKLYAIIAAITVPLVSFLGMLVIKFTRSSVQKFQPVIVNFGAGTMIGTSLLGFLPEAMHSIPRHDLIGYVVLAGILCAIVLEFAIHSVSKHDHGHAHGDGCKVEAQAPGDAELAKVGVENVEVPGSTTPCDSVKLQSMAWNMLFGDALHSIVDGILVGTMFMTSFASGCMATFVIIMHELPREVAELCILLHVGWPMRKALIRNAASTLTIIIGTVIGITLGHVIDVVANYCLAFVAGEFLYIALGQLMPSMEHSVKPGRMKTLSHVAFLAGIALMGFVSHFHSHDHDHMCSCCHGQLVVLLVGCAVVFQISGASQCHGHHGHGCGGHGGHDHSHGHDHVVPEKQQDPLLKLYAIIAAITVPLVSFLGMLVIKFTRSSVQKFQPVIVNFGAGTMIGTSLLGFLPEAMHSIPRHDLIGYVVLAGILCAIVLEFAIHSVSKHDHGHAHGDGCKVEAQAPGDAELAKVGVENVEVPGSTTPCDSVKLQSMAWNMLFGDALHSIVDGILVGTMFMTSFASGCMATFVIIMHELPREVAELCILLHVGWPMRKALIRNAASTLTIIIGTVIGITLGHVIDVVANYCLAFVAGEFLYIALGQLMPSMEHSVKPGRMKTLSHVAFLAGIALMGFVSHFHSHDHDH

pLDDT: mean 72.6, std 24.65, range [20.38, 97.19]